Protein AF-A0A9D8SHL5-F1 (afdb_monomer_lite)

pLDDT: mean 70.71, std 27.02, range [22.39, 98.44]

Radius of gyration: 33.56 Å; chains: 1; bounding box: 90×82×103 Å

Structure (mmCIF, N/CA/C/O backbone):
data_AF-A0A9D8SHL5-F1
#
_entry.id   AF-A0A9D8SHL5-F1
#
loop_
_atom_site.group_PDB
_atom_site.id
_atom_site.type_symbol
_atom_site.label_atom_id
_atom_site.label_alt_id
_atom_site.label_comp_id
_atom_site.label_asym_id
_atom_site.label_entity_id
_atom_site.label_seq_id
_atom_site.pdbx_PDB_ins_code
_atom_site.Cartn_x
_atom_site.Cartn_y
_atom_site.Cartn_z
_atom_site.occupancy
_atom_site.B_iso_or_equiv
_atom_site.auth_seq_id
_atom_site.auth_comp_id
_atom_site.auth_asym_id
_atom_site.auth_atom_id
_atom_site.pdbx_PDB_model_num
ATOM 1 N N . ARG A 1 1 ? -4.776 47.860 -19.131 1.00 72.56 1 ARG A N 1
ATOM 2 C CA . ARG A 1 1 ? -4.847 49.253 -19.649 1.00 72.56 1 ARG A CA 1
ATOM 3 C C . ARG A 1 1 ? -4.902 49.192 -21.178 1.00 72.56 1 ARG A C 1
ATOM 5 O O . ARG A 1 1 ? -4.391 48.218 -21.719 1.00 72.56 1 ARG A O 1
ATOM 12 N N . GLU A 1 2 ? -5.520 50.145 -21.880 1.00 58.12 2 GLU A N 1
ATOM 13 C CA . GLU A 1 2 ? -5.705 50.064 -23.350 1.00 58.12 2 GLU A CA 1
ATOM 14 C C . GLU A 1 2 ? -4.379 49.948 -24.122 1.00 58.12 2 GLU A C 1
ATOM 16 O O . GLU A 1 2 ? -4.247 49.108 -25.011 1.00 58.12 2 GLU A O 1
ATOM 21 N N . GLU A 1 3 ? -3.348 50.690 -23.710 1.00 63.56 3 GLU A N 1
ATOM 22 C CA . GLU A 1 3 ? -2.013 50.606 -24.319 1.00 63.56 3 GLU A CA 1
ATOM 23 C C . GLU A 1 3 ? -1.355 49.224 -24.162 1.00 63.56 3 GLU A C 1
ATOM 25 O O . GLU A 1 3 ? -0.690 48.732 -25.075 1.00 63.56 3 GLU A O 1
ATOM 30 N N . GLU A 1 4 ? -1.555 48.558 -23.022 1.00 58.88 4 GLU A N 1
ATOM 31 C CA . GLU A 1 4 ? -1.042 47.202 -22.788 1.00 58.88 4 GLU A CA 1
ATOM 32 C C . GLU A 1 4 ? -1.784 46.177 -23.649 1.00 58.88 4 GLU A C 1
ATOM 34 O O . GLU A 1 4 ? -1.154 45.292 -24.228 1.00 58.88 4 GLU A O 1
ATOM 39 N N . ALA A 1 5 ? -3.104 46.326 -23.791 1.00 60.06 5 ALA A N 1
ATOM 40 C CA . ALA A 1 5 ? -3.909 45.471 -24.657 1.00 60.06 5 ALA A CA 1
ATOM 41 C C . ALA A 1 5 ? -3.470 45.597 -26.125 1.00 60.06 5 ALA A C 1
ATOM 43 O O . ALA A 1 5 ? -3.280 44.585 -26.802 1.00 60.06 5 ALA A O 1
ATOM 44 N N . ALA A 1 6 ? -3.210 46.819 -26.600 1.00 67.69 6 ALA A N 1
ATOM 45 C CA . ALA A 1 6 ? -2.704 47.064 -27.949 1.00 67.69 6 ALA A CA 1
ATOM 46 C C . ALA A 1 6 ? -1.312 46.445 -28.181 1.00 67.69 6 ALA A C 1
ATOM 48 O O . ALA A 1 6 ? -1.057 45.866 -29.243 1.00 67.69 6 ALA A O 1
ATOM 49 N N . ARG A 1 7 ? -0.412 46.515 -27.188 1.00 67.38 7 ARG A N 1
ATOM 50 C CA . ARG A 1 7 ? 0.918 45.878 -27.260 1.00 67.38 7 ARG A CA 1
ATOM 51 C C . ARG A 1 7 ? 0.821 44.353 -27.294 1.00 67.38 7 ARG A C 1
ATOM 53 O O . ARG A 1 7 ? 1.482 43.732 -28.124 1.00 67.38 7 ARG A O 1
ATOM 60 N N . LEU A 1 8 ? -0.021 43.756 -26.450 1.00 70.31 8 LEU A N 1
ATOM 61 C CA . LEU A 1 8 ? -0.234 42.304 -26.414 1.00 70.31 8 LEU A CA 1
ATOM 62 C C . LEU A 1 8 ? -0.872 41.781 -27.705 1.00 70.31 8 LEU A C 1
ATOM 64 O O . LEU A 1 8 ? -0.453 40.745 -28.216 1.00 70.31 8 LEU A O 1
ATOM 68 N N . LEU A 1 9 ? -1.831 42.514 -28.275 1.00 73.38 9 LEU A N 1
ATOM 69 C CA . LEU A 1 9 ? -2.447 42.162 -29.557 1.00 73.38 9 LEU A CA 1
ATOM 70 C C . LEU A 1 9 ? -1.445 42.207 -30.711 1.00 73.38 9 LEU A C 1
ATOM 72 O O . LEU A 1 9 ? -1.447 41.310 -31.556 1.00 73.38 9 LEU A O 1
ATOM 76 N N . ARG A 1 10 ? -0.568 43.218 -30.738 1.00 77.06 10 ARG A N 1
ATOM 77 C CA . ARG A 1 10 ? 0.504 43.309 -31.738 1.00 77.06 10 ARG A CA 1
ATOM 78 C C . ARG A 1 10 ? 1.463 42.123 -31.626 1.00 77.06 10 ARG A C 1
ATOM 80 O O . ARG A 1 10 ? 1.701 41.453 -32.625 1.00 77.06 10 ARG A O 1
ATOM 87 N N . PHE A 1 11 ? 1.923 41.820 -30.413 1.00 79.56 11 PHE A N 1
ATOM 88 C CA . PHE A 1 11 ? 2.800 40.676 -30.157 1.00 79.56 11 PHE A CA 1
ATOM 89 C C . PHE A 1 11 ? 2.149 39.347 -30.564 1.00 79.56 11 PHE A C 1
ATOM 91 O O . PHE A 1 11 ? 2.768 38.535 -31.248 1.00 79.56 11 PHE A O 1
ATOM 98 N N . ALA A 1 12 ? 0.880 39.136 -30.201 1.00 78.38 12 ALA A N 1
ATOM 99 C CA . ALA A 1 12 ? 0.142 37.941 -30.591 1.00 78.38 12 ALA A CA 1
ATOM 100 C C . ALA A 1 12 ? 0.035 37.822 -32.119 1.00 78.38 12 ALA A C 1
ATOM 102 O O . ALA A 1 12 ? 0.282 36.754 -32.666 1.00 78.38 12 ALA A O 1
ATOM 103 N N . ARG A 1 13 ? -0.269 38.911 -32.832 1.00 80.25 13 ARG A N 1
ATOM 104 C CA . ARG A 1 13 ? -0.334 38.900 -34.300 1.00 80.25 13 ARG A CA 1
ATOM 105 C C . ARG A 1 13 ? 1.004 38.506 -34.930 1.00 80.25 13 ARG A C 1
ATOM 107 O O . ARG A 1 13 ? 1.028 37.619 -35.779 1.00 80.25 13 ARG A O 1
ATOM 114 N N . GLU A 1 14 ? 2.098 39.129 -34.498 1.00 81.81 14 GLU A N 1
ATOM 115 C CA . GLU A 1 14 ? 3.450 38.837 -34.997 1.00 81.81 14 GLU A CA 1
ATOM 116 C C . GLU A 1 14 ? 3.852 37.380 -34.720 1.00 81.81 14 GLU A C 1
ATOM 118 O O . GLU A 1 14 ? 4.347 36.690 -35.611 1.00 81.81 14 GLU A O 1
ATOM 123 N N . TYR A 1 15 ? 3.557 36.872 -33.519 1.00 83.25 15 TYR A N 1
ATOM 124 C CA . TYR A 1 15 ? 3.812 35.480 -33.146 1.00 83.25 15 TYR A CA 1
ATOM 125 C C . TYR A 1 15 ? 3.055 34.488 -34.041 1.00 83.25 15 TYR A C 1
ATOM 127 O O . TYR A 1 15 ? 3.645 33.543 -34.565 1.00 83.25 15 TYR A O 1
ATOM 135 N N . TYR A 1 16 ? 1.760 34.712 -34.268 1.00 82.62 16 TYR A N 1
ATOM 136 C CA . TYR A 1 16 ? 0.935 33.830 -35.098 1.00 82.62 16 TYR A CA 1
ATOM 137 C C . TYR A 1 16 ? 1.347 33.861 -36.578 1.00 82.62 16 TYR A C 1
ATOM 139 O O . TYR A 1 16 ? 1.379 32.814 -37.227 1.00 82.62 16 TYR A O 1
ATOM 147 N N . GLN A 1 17 ? 1.724 35.032 -37.103 1.00 82.38 17 GLN A N 1
ATOM 148 C CA . GLN A 1 17 ? 2.267 35.164 -38.459 1.00 82.38 17 GLN A CA 1
ATOM 149 C C . GLN A 1 17 ? 3.601 34.432 -38.617 1.00 82.38 17 GLN A C 1
ATOM 151 O O . GLN A 1 17 ? 3.810 33.762 -39.627 1.00 82.38 17 GLN A O 1
ATOM 156 N N . LEU A 1 18 ? 4.477 34.505 -37.611 1.00 81.38 18 LEU A N 1
ATOM 157 C CA . LEU A 1 18 ? 5.740 33.773 -37.605 1.00 81.38 18 LEU A CA 1
ATOM 158 C C . LEU A 1 18 ? 5.507 32.256 -37.622 1.00 81.38 18 LEU A C 1
ATOM 160 O O . LEU A 1 18 ? 6.118 31.557 -38.428 1.00 81.38 18 LEU A O 1
ATOM 164 N N . VAL A 1 19 ? 4.600 31.742 -36.782 1.00 78.31 19 VAL A N 1
ATOM 165 C CA . VAL A 1 19 ? 4.271 30.305 -36.759 1.00 78.31 19 VAL A CA 1
ATOM 166 C C . VAL A 1 19 ? 3.701 29.846 -38.103 1.00 78.31 19 VAL A C 1
ATOM 168 O O . VAL A 1 19 ? 4.140 28.818 -38.619 1.00 78.31 19 VAL A O 1
ATOM 171 N N . ARG A 1 20 ? 2.803 30.632 -38.714 1.00 79.38 20 ARG A N 1
ATOM 172 C CA . ARG A 1 20 ? 2.289 30.360 -40.066 1.00 79.38 20 ARG A CA 1
ATOM 173 C C . ARG A 1 20 ? 3.411 30.352 -41.107 1.00 79.38 20 ARG A C 1
ATOM 175 O O . ARG A 1 20 ? 3.471 29.435 -41.918 1.00 79.38 20 ARG A O 1
ATOM 182 N N . GLY A 1 21 ? 4.313 31.334 -41.073 1.00 75.19 21 GLY A N 1
ATOM 183 C CA . GLY A 1 21 ? 5.446 31.429 -42.002 1.00 75.19 21 GLY A CA 1
ATOM 184 C C . GLY A 1 21 ? 6.419 30.248 -41.909 1.00 75.19 21 GLY A C 1
ATOM 185 O O . GLY A 1 21 ? 7.079 29.916 -42.887 1.00 75.19 21 GLY A O 1
ATOM 186 N N . MET A 1 22 ? 6.468 29.575 -40.758 1.00 76.88 22 MET A N 1
ATOM 187 C CA . MET A 1 22 ? 7.238 28.343 -40.548 1.00 76.88 22 MET A CA 1
ATOM 188 C C . MET A 1 22 ? 6.439 27.063 -40.848 1.00 76.88 22 MET A C 1
ATOM 190 O O . MET A 1 22 ? 6.911 25.971 -40.538 1.00 76.88 22 MET A O 1
ATOM 194 N N . ASN A 1 23 ? 5.234 27.184 -41.414 1.00 74.88 23 ASN A N 1
ATOM 195 C CA . ASN A 1 23 ? 4.297 26.081 -41.643 1.00 74.88 23 ASN A CA 1
ATOM 196 C C . ASN A 1 23 ? 3.978 25.272 -40.365 1.00 74.88 23 ASN A C 1
ATOM 198 O O . ASN A 1 23 ? 3.766 24.061 -40.412 1.00 74.88 23 ASN A O 1
ATOM 202 N N . GLY A 1 24 ? 4.006 25.935 -39.203 1.00 69.31 24 GLY A N 1
ATOM 203 C CA . GLY A 1 24 ? 3.729 25.339 -37.899 1.00 69.31 24 GLY A CA 1
ATOM 204 C C . GLY A 1 24 ? 2.274 25.515 -37.461 1.00 69.31 24 GLY A C 1
ATOM 205 O O . GLY A 1 24 ? 1.513 26.289 -38.038 1.00 69.31 24 GLY A O 1
ATOM 206 N N . THR A 1 25 ? 1.898 24.829 -36.382 1.00 70.06 25 THR A N 1
ATOM 207 C CA . THR A 1 25 ? 0.573 24.938 -35.750 1.00 70.06 25 THR A CA 1
ATOM 208 C C . THR A 1 25 ? 0.703 25.360 -34.293 1.00 70.06 25 THR A C 1
ATOM 210 O O . THR A 1 25 ? 1.635 24.938 -33.609 1.00 70.06 25 THR A O 1
ATOM 213 N N . ILE A 1 26 ? -0.257 26.129 -33.780 1.00 72.50 26 ILE A N 1
ATOM 214 C CA . ILE A 1 26 ? -0.311 26.478 -32.355 1.00 72.50 26 ILE A CA 1
ATOM 215 C C . ILE A 1 26 ? -1.180 25.452 -31.638 1.00 72.50 26 ILE A C 1
ATOM 217 O O . ILE A 1 26 ? -2.315 25.217 -32.043 1.00 72.50 26 ILE A O 1
ATOM 221 N N . GLY A 1 27 ? -0.629 24.819 -30.603 1.00 68.56 27 GLY A N 1
ATOM 222 C CA . GLY A 1 27 ? -1.315 23.811 -29.798 1.00 68.56 27 GLY A CA 1
ATOM 223 C C . GLY A 1 27 ? -1.991 24.392 -28.558 1.00 68.56 27 GLY A C 1
ATOM 224 O O . GLY A 1 27 ? -1.756 25.539 -28.176 1.00 68.56 27 GLY A O 1
ATOM 225 N N . THR A 1 28 ? -2.831 23.589 -27.907 1.00 60.16 28 THR A N 1
ATOM 226 C CA . THR A 1 28 ? -3.322 23.895 -26.552 1.00 60.16 28 THR A CA 1
ATOM 227 C C . THR A 1 28 ? -2.194 23.768 -25.518 1.00 60.16 28 THR A C 1
ATOM 229 O O . THR A 1 28 ? -1.134 23.219 -25.813 1.00 60.16 28 THR A O 1
ATOM 232 N N . GLU A 1 29 ? -2.423 24.217 -24.279 1.00 44.28 29 GLU A N 1
ATOM 233 C CA . GLU A 1 29 ? -1.451 24.134 -23.167 1.00 44.28 29 GLU A CA 1
ATOM 234 C C . GLU A 1 29 ? -0.910 22.713 -22.908 1.00 44.28 29 GLU A C 1
ATOM 236 O O . GLU A 1 29 ? 0.142 22.546 -22.298 1.00 44.28 29 GLU A O 1
ATOM 241 N N . ASN A 1 30 ? -1.597 21.682 -23.411 1.00 41.62 30 ASN A N 1
ATOM 242 C CA . ASN A 1 30 ? -1.202 20.282 -23.273 1.00 41.62 30 ASN A CA 1
ATOM 243 C C . ASN A 1 30 ? -0.609 19.675 -24.558 1.00 41.62 30 ASN A C 1
ATOM 245 O O . ASN A 1 30 ? -0.380 18.466 -24.597 1.00 41.62 30 ASN A O 1
ATOM 249 N N . GLY A 1 31 ? -0.410 20.471 -25.617 1.00 45.06 31 GLY A N 1
ATOM 250 C CA . GLY A 1 31 ? 0.080 20.015 -26.925 1.00 45.06 31 GLY A CA 1
ATOM 251 C C . GLY A 1 31 ? -0.864 19.048 -27.652 1.00 45.06 31 GLY A C 1
ATOM 252 O O . GLY A 1 31 ? -0.505 18.492 -28.684 1.00 45.06 31 GLY A O 1
ATOM 253 N N . LEU A 1 32 ? -2.065 18.830 -27.112 1.00 37.81 32 LEU A N 1
ATOM 254 C CA . LEU A 1 32 ? -3.083 17.952 -27.672 1.00 37.81 32 LEU A CA 1
ATOM 255 C C . LEU A 1 32 ? -4.065 18.819 -28.459 1.00 37.81 32 LEU A C 1
ATOM 257 O O . LEU A 1 32 ? -4.870 19.553 -27.881 1.00 37.81 32 LEU A O 1
ATOM 261 N N . GLY A 1 33 ? -3.966 18.746 -29.782 1.00 56.66 33 GLY A N 1
ATOM 262 C CA . GLY A 1 33 ? -4.860 19.440 -30.703 1.00 56.66 33 GLY A CA 1
ATOM 263 C C . GLY A 1 33 ? -4.514 20.909 -30.948 1.00 56.66 33 GLY A C 1
ATOM 264 O O . GLY A 1 33 ? -3.685 21.515 -30.266 1.00 56.66 33 GLY A O 1
ATOM 265 N N . LEU A 1 34 ? -5.171 21.471 -31.963 1.00 61.81 34 LEU A N 1
ATOM 266 C CA . LEU A 1 34 ? -5.016 22.867 -32.359 1.00 61.81 34 LEU A CA 1
ATOM 267 C C . LEU A 1 34 ? -5.548 23.786 -31.256 1.00 61.81 34 LEU A C 1
ATOM 269 O O . LEU A 1 34 ? -6.632 23.569 -30.722 1.00 61.81 34 LEU A O 1
ATOM 273 N N . GLY A 1 35 ? -4.791 24.820 -30.915 1.00 65.38 35 GLY A N 1
ATOM 274 C CA . GLY A 1 35 ? -5.182 25.838 -29.954 1.00 65.38 35 GLY A CA 1
ATOM 275 C C . GLY A 1 35 ? -6.318 26.679 -30.517 1.00 65.38 35 GLY A C 1
ATOM 276 O O . GLY A 1 35 ? -6.108 27.460 -31.437 1.00 65.38 35 GLY A O 1
ATOM 277 N N . TRP A 1 36 ? -7.525 26.527 -29.972 1.00 72.25 36 TRP A N 1
ATOM 278 C CA . TRP A 1 36 ? -8.720 27.241 -30.429 1.00 72.25 36 TRP A CA 1
ATOM 279 C C . TRP A 1 36 ? -8.641 28.709 -30.035 1.00 72.25 36 TRP A C 1
ATOM 281 O O . TRP A 1 36 ? -9.022 29.100 -28.929 1.00 72.25 36 TRP A O 1
ATOM 291 N N . THR A 1 37 ? -8.075 29.515 -30.926 1.00 73.94 37 THR A N 1
ATOM 292 C CA . THR A 1 37 ? -7.841 30.939 -30.703 1.00 73.94 37 THR A CA 1
ATOM 293 C C . THR A 1 37 ? -8.462 31.781 -31.807 1.00 73.94 37 THR A C 1
ATOM 295 O O . THR A 1 37 ? -8.909 31.276 -32.838 1.00 73.94 37 THR A O 1
ATOM 298 N N . TYR A 1 38 ? -8.489 33.089 -31.565 1.00 71.62 38 TYR A N 1
ATOM 299 C CA . TYR A 1 38 ? -8.962 34.105 -32.502 1.00 71.62 38 TYR A CA 1
ATOM 300 C C . TYR A 1 38 ? -8.313 33.999 -33.895 1.00 71.62 38 TYR A C 1
ATOM 302 O O . TYR A 1 38 ? -8.953 34.231 -34.911 1.00 71.62 38 TYR A O 1
ATOM 310 N N . TRP A 1 39 ? -7.045 33.590 -33.951 1.00 76.69 39 TRP A N 1
ATOM 311 C CA . TRP A 1 39 ? -6.234 33.576 -35.168 1.00 76.69 39 TRP A CA 1
ATOM 312 C C . TRP A 1 39 ? -6.278 32.249 -35.938 1.00 76.69 39 TRP A C 1
ATOM 314 O O . TRP A 1 39 ? -5.572 32.106 -36.932 1.00 76.69 39 TRP A O 1
ATOM 324 N N . MET A 1 40 ? -7.105 31.287 -35.514 1.00 75.62 40 MET A N 1
ATOM 325 C CA . MET A 1 40 ? -7.260 29.996 -36.198 1.00 75.62 40 MET A CA 1
ATOM 326 C C . MET A 1 40 ? -7.549 30.103 -37.712 1.00 75.62 40 MET A C 1
ATOM 328 O O . MET A 1 40 ? -6.973 29.305 -38.453 1.00 75.62 40 MET A O 1
ATOM 332 N N . PRO A 1 41 ? -8.346 31.080 -38.209 1.00 75.25 41 PRO A N 1
ATOM 333 C CA . PRO A 1 41 ? -8.550 31.258 -39.650 1.00 75.25 41 PRO A CA 1
ATOM 334 C C . PRO A 1 41 ? -7.257 31.425 -40.456 1.00 75.25 41 PRO A C 1
ATOM 336 O O . PRO A 1 41 ? -7.210 31.043 -41.619 1.00 75.25 41 PRO A O 1
ATOM 339 N N . LEU A 1 42 ? -6.187 31.962 -39.850 1.00 72.81 42 LEU A N 1
ATOM 340 C CA . LEU A 1 42 ? -4.913 32.188 -40.540 1.00 72.81 42 LEU A CA 1
ATOM 341 C C . LEU A 1 42 ? -4.205 30.895 -40.962 1.00 72.81 42 LEU A C 1
ATOM 343 O O . LEU A 1 42 ? -3.314 30.960 -41.805 1.00 72.81 42 LEU A O 1
ATOM 347 N N . PHE A 1 43 ? -4.551 29.755 -40.367 1.00 74.06 43 PHE A N 1
ATOM 348 C CA . PHE A 1 43 ? -3.907 28.470 -40.642 1.00 74.06 43 PHE A CA 1
ATOM 349 C C . PHE A 1 43 ? -4.685 27.600 -41.638 1.00 74.06 43 PHE A C 1
ATOM 351 O O . PHE A 1 43 ? -4.287 26.459 -41.844 1.00 74.06 43 PHE A O 1
ATOM 358 N N . GLU A 1 44 ? -5.776 28.117 -42.227 1.00 70.19 44 GLU A N 1
ATOM 359 C CA . GLU A 1 44 ? -6.525 27.481 -43.332 1.00 70.19 44 GLU A CA 1
ATOM 360 C C . GLU A 1 44 ? -6.823 25.986 -43.087 1.00 70.19 44 GLU A C 1
ATOM 362 O O . GLU A 1 44 ? -6.660 25.126 -43.949 1.00 70.19 44 GLU A O 1
ATOM 367 N N . HIS A 1 45 ? -7.228 25.649 -41.857 1.00 72.19 45 HIS A N 1
ATOM 368 C CA . HIS A 1 45 ? -7.369 24.256 -41.447 1.00 72.19 45 HIS A CA 1
ATOM 369 C C . HIS A 1 45 ? -8.619 23.597 -42.077 1.00 72.19 45 HIS A C 1
ATOM 371 O O . HIS A 1 45 ? -9.715 24.143 -41.928 1.00 72.19 45 HIS A O 1
ATOM 377 N N . PRO A 1 46 ? -8.529 22.376 -42.649 1.00 72.31 46 PRO A N 1
ATOM 378 C CA . PRO A 1 46 ? -9.629 21.744 -43.397 1.00 72.31 46 PRO A CA 1
ATOM 379 C C . PRO A 1 46 ? -10.931 21.549 -42.609 1.00 72.31 46 PRO A C 1
ATOM 381 O O . PRO A 1 46 ? -12.012 21.477 -43.178 1.00 72.31 46 PRO A O 1
ATOM 384 N N . LYS A 1 47 ? -10.836 21.449 -41.277 1.00 73.81 47 LYS A N 1
ATOM 385 C CA . LYS A 1 47 ? -11.990 21.249 -40.380 1.00 73.81 47 LYS A CA 1
ATOM 386 C C . LYS A 1 47 ? -12.536 22.544 -39.767 1.00 73.81 47 LYS A C 1
ATOM 388 O O . LYS A 1 47 ? -13.407 22.470 -38.900 1.00 73.81 47 LYS A O 1
ATOM 393 N N . TYR A 1 48 ? -12.001 23.710 -40.138 1.00 77.00 48 TYR A N 1
ATOM 394 C CA . TYR A 1 48 ? -12.368 24.986 -39.515 1.00 77.00 48 TYR A CA 1
ATOM 395 C C . TYR A 1 48 ? -13.866 25.282 -39.665 1.00 77.00 48 TYR A C 1
ATOM 397 O O . TYR A 1 48 ? -14.537 25.513 -38.660 1.00 77.00 48 TYR A O 1
ATOM 405 N N . GLU A 1 49 ? -14.401 25.163 -40.880 1.00 76.94 49 GLU A N 1
ATOM 406 C CA . GLU A 1 49 ? -15.819 25.416 -41.176 1.00 76.94 49 GLU A CA 1
ATOM 407 C C . GLU A 1 49 ? -16.755 24.482 -40.402 1.00 76.94 49 GLU A C 1
ATOM 409 O O . GLU A 1 49 ? -17.687 24.931 -39.737 1.00 76.94 49 GLU A O 1
ATOM 414 N N . ILE A 1 50 ? -16.445 23.181 -40.381 1.00 77.38 50 ILE A N 1
ATOM 415 C CA . ILE A 1 50 ? -17.208 22.180 -39.618 1.00 77.38 50 ILE A CA 1
ATOM 416 C C . ILE A 1 50 ? -17.201 22.521 -38.123 1.00 77.38 50 ILE A C 1
ATOM 418 O O . ILE A 1 50 ? -18.224 22.437 -37.448 1.00 77.38 50 ILE A O 1
ATOM 422 N N . THR A 1 51 ? -16.057 22.949 -37.591 1.00 74.19 51 THR A N 1
ATOM 423 C CA . THR A 1 51 ? -15.941 23.302 -36.170 1.00 74.19 51 THR A CA 1
ATOM 424 C C . THR A 1 51 ? -16.717 24.582 -35.842 1.00 74.19 51 THR A C 1
ATOM 426 O O . THR A 1 51 ? -17.325 24.678 -34.775 1.00 74.19 51 THR A O 1
ATOM 429 N N . CYS A 1 52 ? -16.758 25.546 -36.766 1.00 78.44 52 CYS A N 1
ATOM 430 C CA . CYS A 1 52 ? -17.592 26.742 -36.641 1.00 78.44 52 CYS A CA 1
ATOM 431 C C . CYS A 1 52 ? -19.083 26.391 -36.673 1.00 78.44 52 CYS A C 1
ATOM 433 O O . CYS A 1 52 ? -19.844 26.915 -35.860 1.00 78.44 52 CYS A O 1
ATOM 435 N N . ALA A 1 53 ? -19.493 25.465 -37.543 1.00 75.25 53 ALA A N 1
ATOM 436 C CA . ALA A 1 53 ? -20.861 24.958 -37.588 1.00 75.25 53 ALA A CA 1
ATOM 437 C C . ALA A 1 53 ? -21.254 24.278 -36.266 1.00 75.25 53 ALA A C 1
ATOM 439 O O . ALA A 1 53 ? -22.279 24.627 -35.685 1.00 75.25 53 ALA A O 1
ATOM 440 N N . ILE A 1 54 ? -20.398 23.404 -35.723 1.00 78.81 54 ILE A N 1
ATOM 441 C CA . ILE A 1 54 ? -20.609 22.776 -34.406 1.00 78.81 54 ILE A CA 1
ATOM 442 C C . ILE A 1 54 ? -20.760 23.848 -33.320 1.00 78.81 54 ILE A C 1
ATOM 444 O O . ILE A 1 54 ? -21.704 23.805 -32.533 1.00 78.81 54 ILE A O 1
ATOM 448 N N . LYS A 1 55 ? -19.874 24.849 -33.284 1.00 77.00 55 LYS A N 1
ATOM 449 C CA . LYS A 1 55 ? -19.962 25.919 -32.282 1.00 77.00 55 LYS A CA 1
ATOM 450 C C . LYS A 1 55 ? -21.248 26.735 -32.410 1.00 77.00 55 LYS A C 1
ATOM 452 O O . LYS A 1 55 ? -21.832 27.059 -31.386 1.00 77.00 55 LYS A O 1
ATOM 457 N N . ARG A 1 56 ? -21.724 27.024 -33.622 1.00 75.19 56 ARG A N 1
ATOM 458 C CA . ARG A 1 56 ? -23.004 27.722 -33.831 1.00 75.19 56 ARG A CA 1
ATOM 459 C C . ARG A 1 56 ? -24.201 26.914 -33.324 1.00 75.19 56 ARG A C 1
ATOM 461 O O . ARG A 1 56 ? -25.165 27.512 -32.869 1.00 75.19 56 ARG A O 1
ATOM 468 N N . VAL A 1 57 ? -24.129 25.583 -33.347 1.00 74.94 57 VAL A N 1
ATOM 469 C CA . VAL A 1 57 ? -25.179 24.715 -32.789 1.00 74.94 57 VAL A CA 1
ATOM 470 C C . VAL A 1 57 ? -25.166 24.726 -31.257 1.00 74.94 57 VAL A C 1
ATOM 472 O O . VAL A 1 57 ? -26.213 24.884 -30.637 1.00 74.94 57 VAL A O 1
ATOM 475 N N . PHE A 1 58 ? -23.994 24.580 -30.632 1.00 75.12 58 PHE A N 1
ATOM 476 C CA . PHE A 1 58 ? -23.880 24.474 -29.166 1.00 75.12 58 PHE A CA 1
ATOM 477 C C . PHE A 1 58 ? -23.812 25.822 -28.436 1.00 75.12 58 PHE A C 1
ATOM 479 O O . PHE A 1 58 ? -24.082 25.897 -27.239 1.00 75.12 58 PHE A O 1
ATOM 486 N N . ASP A 1 59 ? -23.431 26.881 -29.140 1.00 71.44 59 ASP A N 1
ATOM 487 C CA . ASP A 1 59 ? -23.282 28.236 -28.620 1.00 71.44 59 ASP A CA 1
ATOM 488 C C . ASP A 1 59 ? -23.768 29.271 -29.658 1.00 71.44 59 ASP A C 1
ATOM 490 O O . ASP A 1 59 ? -22.983 30.090 -30.152 1.00 71.44 59 ASP A O 1
ATOM 494 N N . PRO A 1 60 ? -25.071 29.244 -30.011 1.00 66.62 60 PRO A N 1
ATOM 495 C CA . PRO A 1 60 ? -25.643 30.069 -31.081 1.00 66.62 60 PRO A CA 1
ATOM 496 C C . PRO A 1 60 ? -25.543 31.572 -30.809 1.00 66.62 60 PRO A C 1
ATOM 498 O O . PRO A 1 60 ? -25.572 32.378 -31.734 1.00 66.62 60 PRO A O 1
ATOM 501 N N . PHE A 1 61 ? -25.393 31.955 -29.540 1.00 65.81 61 PHE A N 1
ATOM 502 C CA . PHE A 1 61 ? -25.275 33.346 -29.105 1.00 65.81 61 PHE A CA 1
ATOM 503 C C . PHE A 1 61 ? -23.832 33.753 -28.757 1.00 65.81 61 PHE A C 1
ATOM 505 O O . PHE A 1 61 ? -23.623 34.859 -28.261 1.00 65.81 61 PHE A O 1
ATOM 512 N N . LEU A 1 62 ? -22.839 32.887 -29.018 1.00 59.72 62 LEU A N 1
ATOM 513 C CA . LEU A 1 62 ? -21.409 33.120 -28.759 1.00 59.72 62 LEU A CA 1
ATOM 514 C C . LEU A 1 62 ? -21.081 33.512 -27.303 1.00 59.72 62 LEU A C 1
ATOM 516 O O . LEU A 1 62 ? -20.152 34.283 -27.044 1.00 59.72 62 LEU A O 1
ATOM 520 N N . LEU A 1 63 ? -21.844 32.981 -26.349 1.00 62.31 63 LEU A N 1
ATOM 521 C CA . LEU A 1 63 ? -21.689 33.233 -24.916 1.00 62.31 63 LEU A CA 1
ATOM 522 C C . LEU A 1 63 ? -20.559 32.387 -24.315 1.00 62.31 63 LEU A C 1
ATOM 524 O O . LEU A 1 63 ? -19.869 32.827 -23.393 1.00 62.31 63 LEU A O 1
ATOM 528 N N . PHE A 1 64 ? -20.331 31.184 -24.845 1.00 54.19 64 PHE A N 1
ATOM 529 C CA . PHE A 1 64 ? -19.310 30.263 -24.357 1.00 54.19 64 PHE A CA 1
ATOM 530 C C . PHE A 1 64 ? -17.995 30.433 -25.131 1.00 54.19 64 PHE A C 1
ATOM 532 O O . PHE A 1 64 ? -17.811 29.933 -26.239 1.00 54.19 64 PHE A O 1
ATOM 539 N N . GLN A 1 65 ? -17.026 31.100 -24.497 1.00 63.78 65 GLN A N 1
ATOM 540 C CA . GLN A 1 65 ? -15.733 31.485 -25.086 1.00 63.78 65 GLN A CA 1
ATOM 541 C C . GLN A 1 65 ? -15.862 32.508 -26.238 1.00 63.78 65 GLN A C 1
ATOM 543 O O . GLN A 1 65 ? -15.564 32.187 -27.396 1.00 63.78 65 GLN A O 1
ATOM 548 N N . PRO A 1 66 ? -16.288 33.747 -25.934 1.00 62.28 66 PRO A N 1
ATOM 549 C CA . PRO A 1 66 ? -16.411 34.810 -26.928 1.00 62.28 66 PRO A CA 1
ATOM 550 C C . PRO A 1 66 ? -15.054 35.135 -27.579 1.00 62.28 66 PRO A C 1
ATOM 552 O O . PRO A 1 66 ? -14.019 35.159 -26.911 1.00 62.28 66 PRO A O 1
ATOM 555 N N . GLY A 1 67 ? -15.056 35.377 -28.895 1.00 61.50 67 GLY A N 1
ATOM 556 C CA . GLY A 1 67 ? -13.855 35.734 -29.669 1.00 61.50 67 GLY A CA 1
ATOM 557 C C . GLY A 1 67 ? -12.985 34.557 -30.141 1.00 61.50 67 GLY A C 1
ATOM 558 O O . GLY A 1 67 ? -11.843 34.763 -30.552 1.00 61.50 67 GLY A O 1
ATOM 559 N N . LYS A 1 68 ? -13.493 33.321 -30.083 1.00 68.69 68 LYS A N 1
ATOM 560 C CA . LYS A 1 68 ? -12.856 32.112 -30.640 1.00 68.69 68 LYS A CA 1
ATOM 561 C C . LYS A 1 68 ? -13.784 31.450 -31.660 1.00 68.69 68 LYS A C 1
ATOM 563 O O . LYS A 1 68 ? -14.979 31.445 -31.413 1.00 68.69 68 LYS A O 1
ATOM 568 N N . MET A 1 69 ? -13.211 30.854 -32.721 1.00 68.19 69 MET A N 1
ATOM 569 C CA . MET A 1 69 ? -13.838 30.022 -33.782 1.00 68.19 69 MET A CA 1
ATOM 570 C C . MET A 1 69 ? -15.262 30.426 -34.224 1.00 68.19 69 MET A C 1
ATOM 572 O O . MET A 1 69 ? -16.216 30.291 -33.471 1.00 68.19 69 MET A O 1
ATOM 576 N N . GLY A 1 70 ? -15.448 30.860 -35.473 1.00 60.41 70 GLY A N 1
ATOM 577 C CA . GLY A 1 70 ? -16.788 31.125 -36.022 1.00 60.41 70 GLY A CA 1
ATOM 578 C C . GLY A 1 70 ? -17.503 32.357 -35.453 1.00 60.41 70 GLY A C 1
ATOM 579 O O . GLY A 1 70 ? -18.612 32.668 -35.884 1.00 60.41 70 GLY A O 1
ATOM 580 N N . SER A 1 71 ? -16.873 33.089 -34.527 1.00 59.00 71 SER A N 1
ATOM 581 C CA . SER A 1 71 ? -17.218 34.480 -34.251 1.00 59.00 71 SER A CA 1
ATOM 582 C C . SER A 1 71 ? -16.795 35.301 -35.466 1.00 59.00 71 SER A C 1
ATOM 584 O O . SER A 1 71 ? -15.596 35.487 -35.663 1.00 59.00 71 SER A O 1
ATOM 586 N N . GLU A 1 72 ? -17.743 35.717 -36.306 1.00 54.34 72 GLU A N 1
ATOM 587 C CA . GLU A 1 72 ? -17.503 36.540 -37.501 1.00 54.34 72 GLU A CA 1
ATOM 588 C C . GLU A 1 72 ? -16.809 37.848 -37.118 1.00 54.34 72 GLU A C 1
ATOM 590 O O . GLU A 1 72 ? -17.433 38.843 -36.757 1.00 54.34 72 GLU A O 1
ATOM 595 N N . ILE A 1 73 ? -15.482 37.821 -37.125 1.00 50.97 73 ILE A N 1
ATOM 596 C CA . ILE A 1 73 ? -14.635 38.972 -36.867 1.00 50.97 73 ILE A CA 1
ATOM 597 C C . ILE A 1 73 ? -13.484 38.840 -37.849 1.00 50.97 73 ILE A C 1
ATOM 599 O O . ILE A 1 73 ? -12.718 37.878 -37.794 1.00 50.97 73 ILE A O 1
ATOM 603 N N . ASP A 1 74 ? -13.408 39.789 -38.778 1.00 49.25 74 ASP A N 1
ATOM 604 C CA . ASP A 1 74 ? -12.327 39.861 -39.751 1.00 49.25 74 ASP A CA 1
ATOM 605 C C . ASP A 1 74 ? -10.979 39.936 -39.000 1.00 49.25 74 ASP A C 1
ATOM 607 O O . ASP A 1 74 ? -10.750 40.885 -38.239 1.00 49.25 74 ASP A O 1
ATOM 611 N N . PRO A 1 75 ? -10.063 38.965 -39.183 1.00 47.22 75 PRO A N 1
ATOM 612 C CA . PRO A 1 75 ? -8.756 38.973 -38.526 1.00 47.22 75 PRO A CA 1
ATOM 613 C C . PRO A 1 75 ? -7.891 40.188 -38.915 1.00 47.22 75 PRO A C 1
ATOM 615 O O . PRO A 1 75 ? -6.927 40.502 -38.207 1.00 47.22 75 PRO A O 1
ATOM 618 N N . ASN A 1 76 ? -8.254 40.908 -39.983 1.00 46.19 76 ASN A N 1
ATOM 619 C CA . ASN A 1 76 ? -7.629 42.154 -40.426 1.00 46.19 76 ASN A CA 1
ATOM 620 C C . ASN A 1 76 ? -8.353 43.427 -39.948 1.00 46.19 76 ASN A C 1
ATOM 622 O O . ASN A 1 76 ? -7.894 44.533 -40.251 1.00 46.19 76 ASN A O 1
ATOM 626 N N . ALA A 1 77 ? -9.439 43.311 -39.175 1.00 49.19 77 ALA A N 1
ATOM 627 C CA . ALA A 1 77 ? -10.174 44.462 -38.662 1.00 49.19 77 ALA A CA 1
ATOM 628 C C . ALA A 1 77 ? -9.293 45.369 -37.779 1.00 49.19 77 ALA A C 1
ATOM 630 O O . ALA A 1 77 ? -8.411 44.919 -37.034 1.00 49.19 77 ALA A O 1
ATOM 631 N N . ARG A 1 78 ? -9.537 46.685 -37.861 1.00 48.88 78 ARG A N 1
ATOM 632 C CA . ARG A 1 78 ? -8.835 47.689 -37.046 1.00 48.88 78 ARG A CA 1
ATOM 633 C C . ARG A 1 78 ? -9.155 47.498 -35.549 1.00 48.88 78 ARG A C 1
ATOM 635 O O . ARG A 1 78 ? -10.272 47.093 -35.227 1.00 48.88 78 ARG A O 1
ATOM 642 N N . PRO A 1 79 ? -8.223 47.831 -34.630 1.00 46.75 79 PRO A N 1
ATOM 643 C CA . PRO A 1 79 ? -8.383 47.621 -33.182 1.00 46.75 79 PRO A CA 1
ATOM 644 C C . PRO A 1 79 ? -9.685 48.184 -32.585 1.00 46.75 79 PRO A C 1
ATOM 646 O O . PRO A 1 79 ? -10.274 47.573 -31.700 1.00 46.75 79 PRO A O 1
ATOM 649 N N . GLU A 1 80 ? -10.174 49.303 -33.120 1.00 47.09 80 GLU A N 1
ATOM 650 C CA . GLU A 1 80 ? -11.388 50.000 -32.667 1.00 47.09 80 GLU A CA 1
ATOM 651 C C . GLU A 1 80 ? -12.681 49.197 -32.928 1.00 47.09 80 GLU A C 1
ATOM 653 O O . GLU A 1 80 ? -13.609 49.218 -32.120 1.00 47.09 80 GLU A O 1
ATOM 658 N N . ALA A 1 81 ? -12.738 48.419 -34.017 1.00 45.06 81 ALA A N 1
ATOM 659 C CA . ALA A 1 81 ? -13.881 47.550 -34.322 1.00 45.06 81 ALA A CA 1
ATOM 660 C C . ALA A 1 81 ? -13.951 46.338 -33.373 1.00 45.06 81 ALA A C 1
ATOM 662 O O . ALA A 1 81 ? -15.034 45.841 -33.061 1.00 45.06 81 ALA A O 1
ATOM 663 N N . MET A 1 82 ? -12.795 45.895 -32.866 1.00 49.34 82 MET A N 1
ATOM 664 C CA . MET A 1 82 ? -12.691 44.823 -31.875 1.00 49.34 82 MET A CA 1
ATOM 665 C C . MET A 1 82 ? -13.190 45.260 -30.490 1.00 49.34 82 MET A C 1
ATOM 667 O O . MET A 1 82 ? -13.815 44.472 -29.779 1.00 49.34 82 MET A O 1
ATOM 671 N N . GLU A 1 83 ? -12.983 46.519 -30.111 1.00 48.34 83 GLU A N 1
ATOM 672 C CA . GLU A 1 83 ? -13.392 47.033 -28.799 1.00 48.34 83 GLU A CA 1
ATOM 673 C C . GLU A 1 83 ? -14.923 47.057 -28.615 1.00 48.34 83 GLU A C 1
ATOM 675 O O . GLU A 1 83 ? -15.445 46.694 -27.557 1.00 48.34 83 GLU A O 1
ATOM 680 N N . LEU A 1 84 ? -15.663 47.391 -29.678 1.00 45.06 84 LEU A N 1
ATOM 681 C CA . LEU A 1 84 ? -17.132 47.372 -29.710 1.00 45.06 84 LEU A CA 1
ATOM 682 C C . LEU A 1 84 ? -17.724 45.967 -29.499 1.00 45.06 84 LEU A C 1
ATOM 684 O O . LEU A 1 84 ? -18.777 45.826 -28.874 1.00 45.06 84 LEU A O 1
ATOM 688 N N . LEU A 1 85 ? -17.041 44.927 -29.982 1.00 48.41 85 LEU A N 1
ATOM 689 C CA . LEU A 1 85 ? -17.458 43.528 -29.847 1.00 48.41 85 LEU A CA 1
ATOM 690 C C . LEU A 1 85 ? -17.209 42.989 -28.433 1.00 48.41 85 LEU A C 1
ATOM 692 O O . LEU A 1 85 ? -18.091 42.351 -27.854 1.00 48.41 85 LEU A O 1
ATOM 696 N N . TRP A 1 86 ? -16.063 43.327 -27.833 1.00 48.88 86 TRP A N 1
ATOM 697 C CA . TRP A 1 86 ? -15.758 42.986 -26.439 1.00 48.88 86 TRP A CA 1
ATOM 698 C C . TRP A 1 86 ? -16.739 43.632 -25.456 1.00 48.88 86 TRP A C 1
ATOM 700 O O . TRP A 1 86 ? -17.215 42.967 -24.537 1.00 48.88 86 TRP A O 1
ATOM 710 N N . ARG A 1 87 ? -17.138 44.890 -25.684 1.00 46.19 87 ARG A N 1
ATOM 711 C CA . ARG A 1 87 ? -18.163 45.562 -24.862 1.00 46.19 87 ARG A CA 1
ATOM 712 C C . ARG A 1 87 ? -19.557 44.934 -24.993 1.00 46.19 87 ARG A C 1
ATOM 714 O O . ARG A 1 87 ? -20.361 45.048 -24.071 1.00 46.19 87 ARG A O 1
ATOM 721 N N . ARG A 1 88 ? -19.858 44.259 -26.109 1.00 41.84 88 ARG A N 1
ATOM 722 C CA . ARG A 1 88 ? -21.138 43.561 -26.338 1.00 41.84 88 ARG A CA 1
ATOM 723 C C . ARG A 1 88 ? -21.214 42.210 -25.618 1.00 41.84 88 ARG A C 1
ATOM 725 O O . ARG A 1 88 ? -22.288 41.857 -25.143 1.00 41.84 88 ARG A O 1
ATOM 732 N N . ALA A 1 89 ? -20.090 41.500 -25.498 1.00 42.22 89 ALA A N 1
ATOM 733 C CA . ALA A 1 89 ? -19.988 40.214 -24.797 1.00 42.22 89 ALA A CA 1
ATOM 734 C C . ALA A 1 89 ? -20.037 40.342 -23.257 1.00 42.22 89 ALA A C 1
ATOM 736 O O . ALA A 1 89 ? -20.312 39.366 -22.567 1.00 42.22 89 ALA A O 1
ATOM 737 N N . ILE A 1 90 ? -19.802 41.544 -22.714 1.00 40.28 90 ILE A N 1
ATOM 738 C CA . ILE A 1 90 ? -19.771 41.838 -21.270 1.00 40.28 90 ILE A CA 1
ATOM 739 C C . ILE A 1 90 ? -21.013 42.654 -20.861 1.00 40.28 90 ILE A C 1
ATOM 741 O O . ILE A 1 90 ? -20.911 43.693 -20.210 1.00 40.28 90 ILE A O 1
ATOM 745 N N . ARG A 1 91 ? -22.221 42.222 -21.246 1.00 32.44 91 ARG A N 1
ATOM 746 C CA . ARG A 1 91 ? -23.431 42.670 -20.533 1.00 32.44 91 ARG A CA 1
ATOM 747 C C . ARG A 1 91 ? -23.736 41.664 -19.421 1.00 32.44 91 ARG A C 1
ATOM 749 O O . ARG A 1 91 ? -23.924 40.490 -19.736 1.00 32.44 91 ARG A O 1
ATOM 756 N N . PRO A 1 92 ? -23.795 42.081 -18.144 1.00 34.12 92 PRO A N 1
ATOM 757 C CA . PRO A 1 92 ? -24.235 41.191 -17.085 1.00 34.12 92 PRO A CA 1
ATOM 758 C C . PRO A 1 92 ? -25.691 40.806 -17.352 1.00 34.12 92 PRO A C 1
ATOM 760 O O . PRO A 1 92 ? -26.519 41.667 -17.657 1.00 34.12 92 PRO A O 1
ATOM 763 N N . SER A 1 93 ? -25.989 39.508 -17.263 1.00 34.22 93 SER A N 1
ATOM 764 C CA . SER A 1 93 ? -27.366 39.017 -17.218 1.00 34.22 93 SER A CA 1
ATOM 765 C C . SER A 1 93 ? -28.125 39.799 -16.147 1.00 34.22 93 SER A C 1
ATOM 767 O O . SER A 1 93 ? -27.609 39.997 -15.047 1.00 34.22 93 SER A O 1
ATOM 769 N N . ALA A 1 94 ? -29.325 40.263 -16.491 1.00 31.75 94 ALA A N 1
ATOM 770 C CA . ALA A 1 94 ? -30.218 40.963 -15.583 1.00 31.75 94 ALA A CA 1
ATOM 771 C C . ALA A 1 94 ? -30.323 40.223 -14.237 1.00 31.75 94 ALA A C 1
ATOM 773 O O . ALA A 1 94 ? -30.421 38.995 -14.196 1.00 31.75 94 ALA A O 1
ATOM 774 N N . ALA A 1 95 ? -30.251 40.997 -13.156 1.00 31.11 95 ALA A N 1
ATOM 775 C CA . ALA A 1 95 ? -30.269 40.532 -11.781 1.00 31.11 95 ALA A CA 1
ATOM 776 C C . ALA A 1 95 ? -31.495 39.650 -11.488 1.00 31.11 95 ALA A C 1
ATOM 778 O O . ALA A 1 95 ? -32.633 40.071 -11.687 1.00 31.11 95 ALA A O 1
ATOM 779 N N . LEU A 1 96 ? -31.255 38.447 -10.963 1.00 30.78 96 LEU A N 1
ATOM 780 C CA . LEU A 1 96 ? -32.240 37.733 -10.152 1.00 30.78 96 LEU A CA 1
ATOM 781 C C . LEU A 1 96 ? -32.194 38.339 -8.737 1.00 30.78 96 LEU A C 1
ATOM 783 O O . LEU A 1 96 ? -31.094 38.461 -8.189 1.00 30.78 96 LEU A O 1
ATOM 787 N N . PRO A 1 97 ? -33.329 38.745 -8.139 1.00 29.86 97 PRO A N 1
ATOM 788 C CA . PRO A 1 97 ? -33.331 39.360 -6.821 1.00 29.86 97 PRO A CA 1
ATOM 789 C C . PRO A 1 97 ? -33.152 38.279 -5.749 1.00 29.86 97 PRO A C 1
ATOM 791 O O . PRO A 1 97 ? -34.020 37.435 -5.547 1.00 29.86 97 PRO A O 1
ATOM 794 N N . LEU A 1 98 ? -32.011 38.306 -5.064 1.00 30.16 98 LEU A N 1
ATOM 795 C CA . LEU A 1 98 ? -31.788 37.594 -3.807 1.00 30.16 98 LEU A CA 1
ATOM 796 C C . LEU A 1 98 ? -31.797 38.635 -2.684 1.00 30.16 98 LEU A C 1
ATOM 798 O O . LEU A 1 98 ? -30.759 39.162 -2.296 1.00 30.16 98 LEU A O 1
ATOM 802 N N . GLU A 1 99 ? -32.991 38.955 -2.188 1.00 30.53 99 GLU A N 1
ATOM 803 C CA . GLU A 1 99 ? -33.151 39.551 -0.862 1.00 30.53 99 GLU A CA 1
ATOM 804 C C . GLU A 1 99 ? -33.003 38.437 0.176 1.00 30.53 99 GLU A C 1
ATOM 806 O O . GLU A 1 99 ? -33.930 37.671 0.424 1.00 30.53 99 GLU A O 1
ATOM 811 N N . GLN A 1 100 ? -31.820 38.337 0.776 1.00 31.80 100 GLN A N 1
ATOM 812 C CA . GLN A 1 100 ? -31.673 37.890 2.159 1.00 31.80 100 GLN A CA 1
ATOM 813 C C . GLN A 1 100 ? -30.378 38.482 2.719 1.00 31.80 100 GLN A C 1
ATOM 815 O O . GLN A 1 100 ? -29.274 38.153 2.286 1.00 31.80 100 GLN A O 1
ATOM 820 N N . GLU A 1 101 ? -30.550 39.422 3.646 1.00 28.39 101 GLU A N 1
ATOM 821 C CA . GLU A 1 101 ? -29.493 40.165 4.324 1.00 28.39 101 GLU A CA 1
ATOM 822 C C . GLU A 1 101 ? -28.555 39.219 5.090 1.00 28.39 101 GLU A C 1
ATOM 824 O O . GLU A 1 101 ? -28.970 38.500 6.000 1.00 28.39 101 GLU A O 1
ATOM 829 N N . LEU A 1 102 ? -27.267 39.249 4.744 1.00 27.17 102 LEU A N 1
ATOM 830 C CA . LEU A 1 102 ? -26.192 38.772 5.611 1.00 27.17 102 LEU A CA 1
ATOM 831 C C . LEU A 1 102 ? -25.602 39.986 6.346 1.00 27.17 102 LEU A C 1
ATOM 833 O O . LEU A 1 102 ? -25.358 41.012 5.706 1.00 27.17 102 LEU A O 1
ATOM 837 N N . PRO A 1 103 ? -25.371 39.903 7.667 1.00 28.27 103 PRO A N 1
ATOM 838 C CA . PRO A 1 103 ? -24.983 41.056 8.465 1.00 28.27 103 PRO A CA 1
ATOM 839 C C . PRO A 1 103 ? -23.601 41.582 8.068 1.00 28.27 103 PRO A C 1
ATOM 841 O O . PRO A 1 103 ? -22.614 40.848 8.003 1.00 28.27 103 PRO A O 1
ATOM 844 N N . THR A 1 104 ? -23.562 42.889 7.827 1.00 27.52 104 THR A N 1
ATOM 845 C CA . THR A 1 104 ? -22.382 43.709 7.559 1.00 27.52 104 THR A CA 1
ATOM 846 C C . THR A 1 104 ? -21.420 43.699 8.746 1.00 27.52 104 THR A C 1
ATOM 848 O O . THR A 1 104 ? -21.779 44.124 9.843 1.00 27.52 104 THR A O 1
ATOM 851 N N . LEU A 1 105 ? -20.178 43.271 8.511 1.00 26.38 105 LEU A N 1
ATOM 852 C CA . LEU A 1 105 ? -19.034 43.659 9.335 1.00 26.38 105 LEU A CA 1
ATOM 853 C C . LEU A 1 105 ? -18.351 44.847 8.653 1.00 26.38 105 LEU A C 1
ATOM 855 O O . LEU A 1 105 ? -17.886 44.734 7.519 1.00 26.38 105 LEU A O 1
ATOM 859 N N . ASP A 1 106 ? -18.357 45.978 9.355 1.00 25.64 106 ASP A N 1
ATOM 860 C CA . ASP A 1 106 ? -17.785 47.261 8.954 1.00 25.64 106 ASP A CA 1
ATOM 861 C C . ASP A 1 106 ? -16.332 47.136 8.476 1.00 25.64 106 ASP A C 1
ATOM 863 O O . ASP A 1 106 ? -15.438 46.696 9.205 1.00 25.64 106 ASP A O 1
ATOM 867 N N . ALA A 1 107 ? -16.094 47.595 7.248 1.00 26.52 107 ALA A N 1
ATOM 868 C CA . ALA A 1 107 ? -14.771 47.841 6.704 1.00 26.52 107 ALA A CA 1
ATOM 869 C C . ALA A 1 107 ? -14.268 49.205 7.202 1.00 26.52 107 ALA A C 1
ATOM 871 O O . ALA A 1 107 ? -14.451 50.234 6.553 1.00 26.52 107 ALA A O 1
ATOM 872 N N . GLY A 1 108 ? -13.615 49.203 8.364 1.00 25.12 108 GLY A N 1
ATOM 873 C CA . GLY A 1 108 ? -12.730 50.286 8.781 1.00 25.12 108 GLY A CA 1
ATOM 874 C C . GLY A 1 108 ? -11.415 50.208 8.007 1.00 25.12 108 GLY A C 1
ATOM 875 O O . GLY A 1 108 ? -10.712 49.202 8.053 1.00 25.12 108 GLY A O 1
ATOM 876 N N . SER A 1 109 ? -11.112 51.266 7.265 1.00 31.58 109 SER A N 1
ATOM 877 C CA . SER A 1 109 ? -9.893 51.470 6.492 1.00 31.58 109 SER A CA 1
ATOM 878 C C . SER A 1 109 ? -8.627 51.362 7.347 1.00 31.58 109 SER A C 1
ATOM 880 O O . SER A 1 109 ? -8.384 52.236 8.172 1.00 31.58 109 SER A O 1
ATOM 882 N N . ASP A 1 110 ? -7.780 50.373 7.070 1.00 25.88 110 ASP A N 1
ATOM 883 C CA . ASP A 1 110 ? -6.341 50.511 7.279 1.00 25.88 110 ASP A CA 1
ATOM 884 C C . ASP A 1 110 ? -5.569 49.677 6.253 1.00 25.88 110 ASP A C 1
ATOM 886 O O . ASP A 1 110 ? -5.755 48.472 6.081 1.00 25.88 110 ASP A O 1
ATOM 890 N N . SER A 1 111 ? -4.712 50.369 5.511 1.00 32.25 111 SER A N 1
ATOM 891 C CA . SER A 1 111 ? -3.840 49.817 4.486 1.00 32.25 111 SER A CA 1
ATOM 892 C C . SER A 1 111 ? -2.803 48.878 5.105 1.00 32.25 111 SER A C 1
ATOM 894 O O . SER A 1 111 ? -1.806 49.340 5.662 1.00 32.25 111 SER A O 1
ATOM 896 N N . MET A 1 112 ? -2.980 47.567 4.949 1.00 24.31 112 MET A N 1
ATOM 897 C CA . MET A 1 112 ? -1.943 46.588 5.272 1.00 24.31 112 MET A CA 1
ATOM 898 C C . MET A 1 112 ? -1.336 46.057 3.972 1.00 24.31 112 MET A C 1
ATOM 900 O O . MET A 1 112 ? -1.938 45.279 3.237 1.00 24.31 112 MET A O 1
ATOM 904 N N . LYS A 1 113 ? -0.136 46.561 3.667 1.00 26.80 113 LYS A N 1
ATOM 905 C CA . LYS A 1 113 ? 0.740 46.062 2.606 1.00 26.80 113 LYS A CA 1
ATOM 906 C C . LYS A 1 113 ? 1.045 44.585 2.861 1.00 26.80 113 LYS A C 1
ATOM 908 O O . LYS A 1 113 ? 1.517 44.242 3.940 1.00 26.80 113 LYS A O 1
ATOM 913 N N . ASP A 1 114 ? 0.808 43.758 1.853 1.00 27.16 114 ASP A N 1
ATOM 914 C CA . ASP A 1 114 ? 1.246 42.366 1.753 1.00 27.16 114 ASP A CA 1
ATOM 915 C C . ASP A 1 114 ? 2.789 42.294 1.727 1.00 27.16 114 ASP A C 1
ATOM 917 O O . ASP A 1 114 ? 3.395 42.862 0.813 1.00 27.16 114 ASP A O 1
ATOM 921 N N . PRO A 1 115 ? 3.467 41.656 2.705 1.00 29.34 115 PRO A N 1
ATOM 922 C CA . PRO A 1 115 ? 4.912 41.523 2.696 1.00 29.34 115 PRO A CA 1
ATOM 923 C C . PRO A 1 115 ? 5.335 40.056 2.533 1.00 29.34 115 PRO A C 1
ATOM 925 O O . PRO A 1 115 ? 6.066 39.544 3.376 1.00 29.34 115 PRO A O 1
ATOM 928 N N . LEU A 1 116 ? 4.905 39.353 1.477 1.00 29.75 116 LEU A N 1
ATOM 929 C CA . LEU A 1 116 ? 5.447 38.016 1.161 1.00 29.75 116 LEU A CA 1
ATOM 930 C C . LEU A 1 116 ? 5.753 37.744 -0.323 1.00 29.75 116 LEU A C 1
ATOM 932 O O . LEU A 1 116 ? 6.086 36.613 -0.673 1.00 29.75 116 LEU A O 1
ATOM 936 N N . ALA A 1 117 ? 5.747 38.763 -1.187 1.00 29.36 117 ALA A N 1
ATOM 937 C CA . ALA A 1 117 ? 6.045 38.577 -2.611 1.00 29.36 117 ALA A CA 1
ATOM 938 C C . ALA A 1 117 ? 7.517 38.808 -3.030 1.00 29.36 117 ALA A C 1
ATOM 940 O O . ALA A 1 117 ? 7.867 38.422 -4.137 1.00 29.36 117 ALA A O 1
ATOM 941 N N . ASP A 1 118 ? 8.401 39.348 -2.174 1.00 29.00 118 ASP A N 1
ATOM 942 C CA . ASP A 1 118 ? 9.722 39.854 -2.624 1.00 29.00 118 ASP A CA 1
ATOM 943 C C . ASP A 1 118 ? 10.967 39.311 -1.886 1.00 29.00 118 ASP A C 1
ATOM 945 O O . ASP A 1 118 ? 12.022 39.944 -1.852 1.00 29.00 118 ASP A O 1
ATOM 949 N N . ARG A 1 119 ? 10.915 38.100 -1.316 1.00 28.42 119 ARG A N 1
ATOM 950 C CA . ARG A 1 119 ? 12.129 37.433 -0.794 1.00 28.42 119 ARG A CA 1
ATOM 951 C C . ARG A 1 119 ? 12.224 35.973 -1.207 1.00 28.42 119 ARG A C 1
ATOM 953 O O . ARG A 1 119 ? 11.982 35.067 -0.417 1.00 28.42 119 ARG A O 1
ATOM 960 N N . ALA A 1 120 ? 12.636 35.755 -2.452 1.00 30.39 120 ALA A N 1
ATOM 961 C CA . ALA A 1 120 ? 13.118 34.454 -2.906 1.00 30.39 120 ALA A CA 1
ATOM 962 C C . ALA A 1 120 ? 14.224 34.546 -3.972 1.00 30.39 120 ALA A C 1
ATOM 964 O O . ALA A 1 120 ? 14.329 33.639 -4.782 1.00 30.39 120 ALA A O 1
ATOM 965 N N . VAL A 1 121 ? 15.059 35.594 -3.998 1.00 30.61 121 VAL A N 1
ATOM 966 C CA . VAL A 1 121 ? 16.293 35.611 -4.815 1.00 30.61 121 VAL A CA 1
ATOM 967 C C . VAL A 1 121 ? 17.352 36.531 -4.186 1.00 30.61 121 VAL A C 1
ATOM 969 O O . VAL A 1 121 ? 17.647 37.586 -4.721 1.00 30.61 121 VAL A O 1
ATOM 972 N N . SER A 1 122 ? 17.904 36.159 -3.033 1.00 28.53 122 SER A N 1
ATOM 973 C CA . SER A 1 122 ? 19.237 36.586 -2.559 1.00 28.53 122 SER A CA 1
ATOM 974 C C . SER A 1 122 ? 19.386 36.127 -1.115 1.00 28.53 122 SER A C 1
ATOM 976 O O . SER A 1 122 ? 18.723 36.681 -0.251 1.00 28.53 122 SER A O 1
ATOM 978 N N . ASP A 1 123 ? 20.167 35.075 -0.881 1.00 26.88 123 ASP A N 1
ATOM 979 C CA . ASP A 1 123 ? 20.962 34.869 0.342 1.00 26.88 123 ASP A CA 1
ATOM 980 C C . ASP A 1 123 ? 21.710 33.537 0.186 1.00 26.88 123 ASP A C 1
ATOM 982 O O . ASP A 1 123 ? 21.419 32.511 0.799 1.00 26.88 123 ASP A O 1
ATOM 986 N N . TRP A 1 124 ? 22.677 33.556 -0.733 1.00 28.28 124 TRP A N 1
ATOM 987 C CA . TRP A 1 124 ? 23.744 32.561 -0.820 1.00 28.28 124 TRP A CA 1
ATOM 988 C C . TRP A 1 124 ? 25.092 33.281 -0.857 1.00 28.28 124 TRP A C 1
ATOM 990 O O . TRP A 1 124 ? 25.873 33.130 -1.783 1.00 28.28 124 TRP A O 1
ATOM 1000 N N . THR A 1 125 ? 25.345 34.101 0.160 1.00 27.66 125 THR A N 1
ATOM 1001 C CA . THR A 1 125 ? 26.671 34.622 0.518 1.00 27.66 125 THR A CA 1
ATOM 1002 C C . THR A 1 125 ? 26.648 34.896 2.017 1.00 27.66 125 THR A C 1
ATOM 1004 O O . THR A 1 125 ? 25.871 35.729 2.475 1.00 27.66 125 THR A O 1
ATOM 1007 N N . GLY A 1 126 ? 27.432 34.148 2.794 1.00 28.64 126 GLY A N 1
ATOM 1008 C CA . GLY A 1 126 ? 27.523 34.356 4.242 1.00 28.64 126 GLY A CA 1
ATOM 1009 C C . GLY A 1 126 ? 28.176 35.692 4.604 1.00 28.64 126 GLY A C 1
ATOM 1010 O O . GLY A 1 126 ? 28.807 36.320 3.752 1.00 28.64 126 GLY A O 1
ATOM 1011 N N . PRO A 1 127 ? 28.094 36.082 5.883 1.00 29.66 127 PRO A N 1
ATOM 1012 C CA . PRO A 1 127 ? 29.181 36.844 6.465 1.00 29.66 127 PRO A CA 1
ATOM 1013 C C . PRO A 1 127 ? 29.656 36.303 7.816 1.00 29.66 127 PRO A C 1
ATOM 1015 O O . PRO A 1 127 ? 29.011 35.519 8.512 1.00 29.66 127 PRO A O 1
ATOM 1018 N N . GLU A 1 128 ? 30.871 36.743 8.094 1.00 27.64 128 GLU A N 1
ATOM 1019 C CA . GLU A 1 128 ? 31.790 36.396 9.157 1.00 27.64 128 GLU A CA 1
ATOM 1020 C C . GLU A 1 128 ? 31.386 36.961 10.533 1.00 27.64 128 GLU A C 1
ATOM 1022 O O . GLU A 1 128 ? 30.729 37.991 10.636 1.00 27.64 128 GLU A O 1
ATOM 1027 N N . ASN A 1 129 ? 31.855 36.260 11.571 1.00 27.70 129 ASN A N 1
ATOM 1028 C CA . ASN A 1 129 ? 32.281 36.718 12.902 1.00 27.70 129 ASN A CA 1
ATOM 1029 C C . ASN A 1 129 ? 31.585 37.907 13.596 1.00 27.70 129 ASN A C 1
ATOM 1031 O O . ASN A 1 129 ? 31.827 39.052 13.240 1.00 27.70 129 ASN A O 1
ATOM 1035 N N . THR A 1 130 ? 31.032 37.629 14.789 1.00 27.83 130 THR A N 1
ATOM 1036 C CA . THR A 1 130 ? 31.448 38.288 16.051 1.00 27.83 130 THR A CA 1
ATOM 1037 C C . THR A 1 130 ? 31.188 37.399 17.285 1.00 27.83 130 THR A C 1
ATOM 1039 O O . THR A 1 130 ? 30.050 37.042 17.568 1.00 27.83 130 THR A O 1
ATOM 1042 N N . GLY A 1 131 ? 32.292 37.075 17.974 1.00 22.41 131 GLY A N 1
ATOM 1043 C CA . GLY A 1 131 ? 32.552 36.673 19.374 1.00 22.41 131 GLY A CA 1
ATOM 1044 C C . GLY A 1 131 ? 31.448 36.313 20.385 1.00 22.41 131 GLY A C 1
ATOM 1045 O O . GLY A 1 131 ? 30.572 37.122 20.663 1.00 22.41 131 GLY A O 1
ATOM 1046 N N . LEU A 1 132 ? 31.638 35.181 21.088 1.00 23.84 132 LEU A N 1
ATOM 1047 C CA . LEU A 1 132 ? 32.139 35.156 22.483 1.00 23.84 132 LEU A CA 1
ATOM 1048 C C . LEU A 1 132 ? 32.421 33.716 22.994 1.00 23.84 132 LEU A C 1
ATOM 1050 O O . LEU A 1 132 ? 31.536 32.872 23.055 1.00 23.84 132 LEU A O 1
ATOM 1054 N N . GLU A 1 133 ? 33.697 33.518 23.349 1.00 23.98 133 GLU A N 1
ATOM 1055 C CA . GLU A 1 133 ? 34.295 32.729 24.450 1.00 23.98 133 GLU A CA 1
ATOM 1056 C C . GLU A 1 133 ? 34.187 31.187 24.578 1.00 23.98 133 GLU A C 1
ATOM 1058 O O . GLU A 1 133 ? 33.237 30.615 25.097 1.00 23.98 133 GLU A O 1
ATOM 1063 N N . ASN A 1 134 ? 35.316 30.557 24.210 1.00 25.09 134 ASN A N 1
ATOM 1064 C CA . ASN A 1 134 ? 36.187 29.658 24.994 1.00 25.09 134 ASN A CA 1
ATOM 1065 C C . ASN A 1 134 ? 35.594 28.518 25.851 1.00 25.09 134 ASN A C 1
ATOM 1067 O O . ASN A 1 134 ? 35.068 28.734 26.936 1.00 25.09 134 ASN A O 1
ATOM 1071 N N . THR A 1 135 ? 35.949 27.276 25.486 1.00 25.75 135 THR A N 1
ATOM 1072 C CA . THR A 1 135 ? 36.877 26.424 26.272 1.00 25.75 135 THR A CA 1
ATOM 1073 C C . THR A 1 135 ? 37.319 25.170 25.485 1.00 25.75 135 THR A C 1
ATOM 1075 O O . THR A 1 135 ? 36.510 24.313 25.158 1.00 25.75 135 THR A O 1
ATOM 1078 N N . GLY A 1 136 ? 38.628 25.110 25.187 1.00 22.39 136 GLY A N 1
ATOM 1079 C CA . GLY A 1 136 ? 39.539 23.945 25.146 1.00 22.39 136 GLY A CA 1
ATOM 1080 C C . GLY A 1 136 ? 39.169 22.639 24.422 1.00 22.39 136 GLY A C 1
ATOM 1081 O O . GLY A 1 136 ? 38.385 21.856 24.941 1.00 22.39 136 GLY A O 1
ATOM 1082 N N . LEU A 1 137 ? 39.885 22.309 23.334 1.00 24.61 137 LEU A N 1
ATOM 1083 C CA . LEU A 1 137 ? 41.018 21.350 23.331 1.00 24.61 137 LEU A CA 1
ATOM 1084 C C . LEU A 1 137 ? 41.459 20.980 21.900 1.00 24.61 137 LEU A C 1
ATOM 1086 O O . LEU A 1 137 ? 40.653 20.655 21.031 1.00 24.61 137 LEU A O 1
ATOM 1090 N N . ASP A 1 138 ? 42.776 21.036 21.705 1.00 23.19 138 ASP A N 1
ATOM 1091 C CA . ASP A 1 138 ? 43.529 20.883 20.463 1.00 23.19 138 ASP A CA 1
ATOM 1092 C C . ASP A 1 138 ? 43.537 19.466 19.865 1.00 23.19 138 ASP A C 1
ATOM 1094 O O . ASP A 1 138 ? 43.691 18.471 20.574 1.00 23.19 138 ASP A O 1
ATOM 1098 N N . SER A 1 139 ? 43.482 19.380 18.528 1.00 26.12 139 SER A N 1
ATOM 1099 C CA . SER A 1 139 ? 44.472 18.670 17.684 1.00 26.12 139 SER A CA 1
ATOM 1100 C C . SER A 1 139 ? 44.014 18.604 16.216 1.00 26.12 139 SER A C 1
ATOM 1102 O O . SER A 1 139 ? 43.240 17.741 15.812 1.00 26.12 139 SER A O 1
ATOM 1104 N N . ALA A 1 140 ? 44.528 19.510 15.378 1.00 25.00 140 ALA A N 1
ATOM 1105 C CA . ALA A 1 140 ? 44.426 19.409 13.922 1.00 25.00 140 ALA A CA 1
ATOM 1106 C C . ALA A 1 140 ? 45.696 19.962 13.260 1.00 25.00 140 ALA A C 1
ATOM 1108 O O . ALA A 1 140 ? 45.886 21.170 13.160 1.00 25.00 140 ALA A O 1
ATOM 1109 N N . ALA A 1 141 ? 46.546 19.068 12.757 1.00 26.09 141 ALA A N 1
ATOM 1110 C CA . ALA A 1 141 ? 47.579 19.394 11.780 1.00 26.09 141 ALA A CA 1
ATOM 1111 C C . ALA A 1 141 ? 47.517 18.338 10.670 1.00 26.09 141 ALA A C 1
ATOM 1113 O O . ALA A 1 141 ? 48.090 17.259 10.790 1.00 26.09 141 ALA A O 1
ATOM 1114 N N . GLY A 1 142 ? 46.745 18.619 9.616 1.00 30.27 142 GLY A N 1
ATOM 1115 C CA . GLY A 1 142 ? 46.573 17.672 8.512 1.00 30.27 142 GLY A CA 1
ATOM 1116 C C . GLY A 1 142 ? 45.501 18.013 7.479 1.00 30.27 142 GLY A C 1
ATOM 1117 O O . GLY A 1 142 ? 44.917 17.094 6.931 1.00 30.27 142 GLY A O 1
ATOM 1118 N N . VAL A 1 143 ? 45.193 19.288 7.202 1.00 30.62 143 VAL A N 1
ATOM 1119 C CA . VAL A 1 143 ? 44.238 19.656 6.129 1.00 30.62 143 VAL A CA 1
ATOM 1120 C C . VAL A 1 143 ? 44.684 20.955 5.445 1.00 30.62 143 VAL A C 1
ATOM 1122 O O . VAL A 1 143 ? 44.048 21.995 5.552 1.00 30.62 143 VAL A O 1
ATOM 1125 N N . GLY A 1 144 ? 45.840 20.919 4.777 1.00 28.52 144 GLY A N 1
ATOM 1126 C CA . GLY A 1 144 ? 46.384 22.069 4.035 1.00 28.52 144 GLY A CA 1
ATOM 1127 C C . GLY A 1 144 ? 46.607 21.833 2.538 1.00 28.52 144 GLY A C 1
ATOM 1128 O O . GLY A 1 144 ? 46.912 22.778 1.822 1.00 28.52 144 GLY A O 1
ATOM 1129 N N . LYS A 1 145 ? 46.461 20.594 2.041 1.00 26.14 145 LYS A N 1
ATOM 1130 C CA . LYS A 1 145 ? 46.887 20.224 0.674 1.00 26.14 145 LYS A CA 1
ATOM 1131 C C . LYS A 1 145 ? 45.785 19.735 -0.277 1.00 26.14 145 LYS A C 1
ATOM 1133 O O . LYS A 1 145 ? 46.062 19.578 -1.457 1.00 26.14 145 LYS A O 1
ATOM 1138 N N . GLU A 1 146 ? 44.542 19.561 0.179 1.00 30.61 146 GLU A N 1
ATOM 1139 C CA . GLU A 1 146 ? 43.434 19.061 -0.667 1.00 30.61 146 GLU A CA 1
ATOM 1140 C C . GLU A 1 146 ? 42.494 20.147 -1.220 1.00 30.61 146 GLU A C 1
ATOM 1142 O O . GLU A 1 146 ? 41.650 19.864 -2.067 1.00 30.61 146 GLU A O 1
ATOM 1147 N N . ARG A 1 147 ? 42.629 21.411 -0.795 1.00 29.31 147 ARG A N 1
ATOM 1148 C CA . ARG A 1 147 ? 41.743 22.495 -1.266 1.00 29.31 147 ARG A CA 1
ATOM 1149 C C . ARG A 1 147 ? 42.153 23.124 -2.602 1.00 29.31 147 ARG A C 1
ATOM 1151 O O . ARG A 1 147 ? 41.304 23.733 -3.245 1.00 29.31 147 ARG A O 1
ATOM 1158 N N . SER A 1 148 ? 43.398 22.963 -3.054 1.00 32.31 148 SER A N 1
ATOM 1159 C CA . SER A 1 148 ? 43.851 23.533 -4.334 1.00 32.31 148 SER A CA 1
ATOM 1160 C C . SER A 1 148 ? 43.492 22.669 -5.551 1.00 32.31 148 SER A C 1
ATOM 1162 O O . SER A 1 148 ? 43.277 23.207 -6.631 1.00 32.31 148 SER A O 1
ATOM 1164 N N . THR A 1 149 ? 43.329 21.354 -5.385 1.00 32.53 149 THR A N 1
ATOM 1165 C CA . THR A 1 149 ? 43.084 20.408 -6.491 1.00 32.53 149 THR A CA 1
ATOM 1166 C C . THR A 1 149 ? 41.615 20.312 -6.920 1.00 32.53 149 THR A C 1
ATOM 1168 O O . THR A 1 149 ? 41.324 19.911 -8.048 1.00 32.53 149 THR A O 1
ATOM 1171 N N . LEU A 1 150 ? 40.665 20.717 -6.067 1.00 33.47 150 LEU A N 1
ATOM 1172 C CA . LEU A 1 150 ? 39.231 20.679 -6.386 1.00 33.47 150 LEU A CA 1
ATOM 1173 C C . LEU A 1 150 ? 38.793 21.865 -7.269 1.00 33.47 150 LEU A C 1
ATOM 1175 O O . LEU A 1 150 ? 37.971 21.699 -8.167 1.00 33.47 150 LEU A O 1
ATOM 1179 N N . GLY A 1 151 ? 39.382 23.048 -7.058 1.00 31.25 151 GLY A N 1
ATOM 1180 C CA . GLY A 1 151 ? 39.066 24.263 -7.821 1.00 31.25 151 GLY A CA 1
ATOM 1181 C C . GLY A 1 151 ? 39.601 24.263 -9.260 1.00 31.25 151 GLY A C 1
ATOM 1182 O O . GLY A 1 151 ? 39.040 24.923 -10.133 1.00 31.25 151 GLY A O 1
ATOM 1183 N N . GLU A 1 152 ? 40.665 23.510 -9.544 1.00 30.80 152 GLU A N 1
ATOM 1184 C CA . GLU A 1 152 ? 41.144 23.284 -10.918 1.00 30.80 152 GLU A CA 1
ATOM 1185 C C . GLU A 1 152 ? 40.298 22.245 -11.663 1.00 30.80 152 GLU A C 1
ATOM 1187 O O . GLU A 1 152 ? 40.021 22.415 -12.850 1.00 30.80 152 GLU A O 1
ATOM 1192 N N . ARG A 1 153 ? 39.789 21.219 -10.965 1.00 31.94 153 ARG A N 1
ATOM 1193 C CA . ARG A 1 153 ? 38.902 20.204 -11.558 1.00 31.94 153 ARG A CA 1
ATOM 1194 C C . ARG A 1 153 ? 37.538 20.763 -11.970 1.00 31.94 153 ARG A C 1
ATOM 1196 O O . ARG A 1 153 ? 37.040 20.387 -13.026 1.00 31.94 153 ARG A O 1
ATOM 1203 N N . PHE A 1 154 ? 36.972 21.696 -11.202 1.00 30.72 154 PHE A N 1
ATOM 1204 C CA . PHE A 1 154 ? 35.713 22.364 -11.568 1.00 30.72 154 PHE A CA 1
ATOM 1205 C C . PHE A 1 154 ? 35.858 23.286 -12.788 1.00 30.72 154 PHE A C 1
ATOM 1207 O O . PHE A 1 154 ? 35.018 23.249 -13.684 1.00 30.72 154 PHE A O 1
ATOM 1214 N N . ARG A 1 155 ? 36.962 24.041 -12.882 1.00 31.41 155 ARG A N 1
ATOM 1215 C CA . ARG A 1 155 ? 37.218 24.935 -14.025 1.00 31.41 155 ARG A CA 1
ATOM 1216 C C . ARG A 1 155 ? 37.502 24.184 -15.329 1.00 31.41 155 ARG A C 1
ATOM 1218 O O . ARG A 1 155 ? 37.134 24.665 -16.397 1.00 31.41 155 ARG A O 1
ATOM 1225 N N . ASN A 1 156 ? 38.102 22.996 -15.250 1.00 30.67 156 ASN A N 1
ATOM 1226 C CA . ASN A 1 156 ? 38.310 22.145 -16.424 1.00 30.67 156 ASN A CA 1
ATOM 1227 C C . ASN A 1 156 ? 37.011 21.467 -16.901 1.00 30.67 156 ASN A C 1
ATOM 1229 O O . ASN A 1 156 ? 36.810 21.343 -18.106 1.00 30.67 156 ASN A O 1
ATOM 1233 N N . ALA A 1 157 ? 36.097 21.108 -15.989 1.00 30.89 157 ALA A N 1
ATOM 1234 C CA . ALA A 1 157 ? 34.796 20.532 -16.343 1.00 30.89 157 ALA A CA 1
ATOM 1235 C C . ALA A 1 157 ? 33.867 21.544 -17.049 1.00 30.89 157 ALA A C 1
ATOM 1237 O O . ALA A 1 157 ? 33.244 21.213 -18.062 1.00 30.89 157 ALA A O 1
ATOM 1238 N N . GLU A 1 158 ? 33.835 22.800 -16.586 1.00 29.44 158 GLU A N 1
ATOM 1239 C CA . GLU A 1 158 ? 33.093 23.883 -17.256 1.00 29.44 158 GLU A CA 1
ATOM 1240 C C . GLU A 1 158 ? 33.663 24.224 -18.642 1.00 29.44 158 GLU A C 1
ATOM 1242 O O . GLU A 1 158 ? 32.898 24.502 -19.566 1.00 29.44 158 GLU A O 1
ATOM 1247 N N . ARG A 1 159 ? 34.990 24.154 -18.829 1.00 29.08 159 ARG A N 1
ATOM 1248 C CA . ARG A 1 159 ? 35.613 24.336 -20.152 1.00 29.08 159 ARG A CA 1
ATOM 1249 C C . ARG A 1 159 ? 35.234 23.227 -21.134 1.00 29.08 159 ARG A C 1
ATOM 1251 O O . ARG A 1 159 ? 34.822 23.552 -22.242 1.00 29.08 159 ARG A O 1
ATOM 1258 N N . SER A 1 160 ? 35.274 21.960 -20.708 1.00 31.28 160 SER A N 1
ATOM 1259 C CA . SER A 1 160 ? 34.887 20.827 -21.568 1.00 31.28 160 SER A CA 1
ATOM 1260 C C . SER A 1 160 ? 33.410 20.861 -21.978 1.00 31.28 160 SER A C 1
ATOM 1262 O O . SER A 1 160 ? 33.078 20.569 -23.121 1.00 31.28 160 SER A O 1
ATOM 1264 N N . SER A 1 161 ? 32.530 21.326 -21.084 1.00 31.22 161 SER A N 1
ATOM 1265 C CA . SER A 1 161 ? 31.090 21.424 -21.363 1.00 31.22 161 SER A CA 1
ATOM 1266 C C . SER A 1 161 ? 30.771 22.537 -22.371 1.00 31.22 161 SER A C 1
ATOM 1268 O O . SER A 1 161 ? 29.869 22.401 -23.192 1.00 31.22 161 SER A O 1
ATOM 1270 N N . ASN A 1 162 ? 31.523 23.642 -22.342 1.00 33.31 162 ASN A N 1
ATOM 1271 C CA . ASN A 1 162 ? 31.350 24.739 -23.295 1.00 33.31 162 ASN A CA 1
ATOM 1272 C C . ASN A 1 162 ? 31.927 24.414 -24.685 1.00 33.31 162 ASN A C 1
ATOM 1274 O O . ASN A 1 162 ? 31.374 24.873 -25.684 1.00 33.31 162 ASN A O 1
ATOM 1278 N N . GLU A 1 163 ? 32.986 23.603 -24.769 1.00 33.81 163 GLU A N 1
ATOM 1279 C CA . GLU A 1 163 ? 33.529 23.113 -26.046 1.00 33.81 163 GLU A CA 1
ATOM 1280 C C . GLU A 1 163 ? 32.578 22.110 -26.729 1.00 33.81 163 GLU A C 1
ATOM 1282 O O . GLU A 1 163 ? 32.302 22.265 -27.920 1.00 33.81 163 GLU A O 1
ATOM 1287 N N . GLU A 1 164 ? 31.956 21.186 -25.983 1.00 35.59 164 GLU A N 1
ATOM 1288 C CA . GLU A 1 164 ? 30.949 20.244 -26.518 1.00 35.59 164 GLU A CA 1
ATOM 1289 C C . GLU A 1 164 ? 29.676 20.945 -27.036 1.00 35.59 164 GLU A C 1
ATOM 1291 O O . GLU A 1 164 ? 29.076 20.530 -28.037 1.00 35.59 164 GLU A O 1
ATOM 1296 N N . ILE A 1 165 ? 29.265 22.045 -26.394 1.00 34.12 165 ILE A N 1
ATOM 1297 C CA . ILE A 1 165 ? 28.121 22.860 -26.836 1.00 34.12 165 ILE A CA 1
ATOM 1298 C C . ILE A 1 165 ? 28.451 23.602 -28.142 1.00 34.12 165 ILE A C 1
ATOM 1300 O O . ILE A 1 165 ? 27.599 23.698 -29.033 1.00 34.12 165 ILE A O 1
ATOM 1304 N N . LEU A 1 166 ? 29.685 24.092 -28.294 1.00 35.53 166 LEU A N 1
ATOM 1305 C CA . LEU A 1 166 ? 30.141 24.775 -29.508 1.00 35.53 166 LEU A CA 1
ATOM 1306 C C . LEU A 1 166 ? 30.340 23.801 -30.682 1.00 35.53 166 LEU A C 1
ATOM 1308 O O . LEU A 1 166 ? 29.947 24.131 -31.806 1.00 35.53 166 LEU A O 1
ATOM 1312 N N . GLU A 1 167 ? 30.848 22.589 -30.440 1.00 35.84 167 GLU A N 1
ATOM 1313 C CA . GLU A 1 167 ? 30.921 21.525 -31.457 1.00 35.84 167 GLU A CA 1
ATOM 1314 C C . GLU A 1 167 ? 29.530 21.068 -31.914 1.00 35.84 167 GLU A C 1
ATOM 1316 O O . GLU A 1 167 ? 29.280 20.934 -33.116 1.00 35.84 167 GLU A O 1
ATOM 1321 N N . SER A 1 168 ? 28.583 20.924 -30.983 1.00 35.00 168 SER A N 1
ATOM 1322 C CA . SER A 1 168 ? 27.193 20.567 -31.295 1.00 35.00 168 SER A CA 1
ATOM 1323 C C . SER A 1 168 ? 26.490 21.645 -32.133 1.00 35.00 168 SER A C 1
ATOM 1325 O O . SER A 1 168 ? 25.746 21.334 -33.070 1.00 35.00 168 SER A O 1
ATOM 1327 N N . ALA A 1 169 ? 26.767 22.925 -31.860 1.00 35.50 169 ALA A N 1
ATOM 1328 C CA . ALA A 1 169 ? 26.255 24.049 -32.643 1.00 35.50 169 ALA A CA 1
ATOM 1329 C C . ALA A 1 169 ? 26.885 24.126 -34.050 1.00 35.50 169 ALA A C 1
ATOM 1331 O O . ALA A 1 169 ? 26.184 24.409 -35.029 1.00 35.50 169 ALA A O 1
ATOM 1332 N N . ALA A 1 170 ? 28.179 23.817 -34.182 1.00 35.69 170 ALA A N 1
ATOM 1333 C CA . ALA A 1 170 ? 28.867 23.749 -35.473 1.00 35.69 170 ALA A CA 1
ATOM 1334 C C . ALA A 1 170 ? 28.352 22.585 -36.343 1.00 35.69 170 ALA A C 1
ATOM 1336 O O . ALA A 1 170 ? 28.138 22.754 -37.549 1.00 35.69 170 ALA A O 1
ATOM 1337 N N . LEU A 1 171 ? 28.061 21.430 -35.734 1.00 36.69 171 LEU A N 1
ATOM 1338 C CA . LEU A 1 171 ? 27.497 20.261 -36.415 1.00 36.69 171 LEU A CA 1
ATOM 1339 C C . LEU A 1 171 ? 26.057 20.514 -36.903 1.00 36.69 171 LEU A C 1
ATOM 1341 O O . LEU A 1 171 ? 25.689 20.110 -38.011 1.00 36.69 171 LEU A O 1
ATOM 1345 N N . ALA A 1 172 ? 25.258 21.248 -36.121 1.00 35.44 172 ALA A N 1
ATOM 1346 C CA . ALA A 1 172 ? 23.912 21.679 -36.506 1.00 35.44 172 ALA A CA 1
ATOM 1347 C C . ALA A 1 172 ? 23.924 22.696 -37.664 1.00 35.44 172 ALA A C 1
ATOM 1349 O O . ALA A 1 172 ? 23.067 22.635 -38.552 1.00 35.44 172 ALA A O 1
ATOM 1350 N N . LYS A 1 173 ? 24.923 23.590 -37.709 1.00 35.03 173 LYS A N 1
ATOM 1351 C CA . LYS A 1 173 ? 25.122 24.533 -38.822 1.00 35.03 173 LYS A CA 1
ATOM 1352 C C . LYS A 1 173 ? 25.519 23.812 -40.118 1.00 35.03 173 LYS A C 1
ATOM 1354 O O . LYS A 1 173 ? 24.915 24.063 -41.158 1.00 35.03 173 LYS A O 1
ATOM 1359 N N . LYS A 1 174 ? 26.426 22.833 -40.035 1.00 32.78 174 LYS A N 1
ATOM 1360 C CA . LYS A 1 174 ? 26.855 22.008 -41.180 1.00 32.78 174 LYS A CA 1
ATOM 1361 C C . LYS A 1 174 ? 25.709 21.158 -41.755 1.00 32.78 174 LYS A C 1
ATOM 1363 O O . LYS A 1 174 ? 25.574 21.037 -42.972 1.00 32.78 174 LYS A O 1
ATOM 1368 N N . ARG A 1 175 ? 24.816 20.634 -40.900 1.00 36.38 175 ARG A N 1
ATOM 1369 C CA . ARG A 1 175 ? 23.586 19.939 -41.335 1.00 36.38 175 ARG A CA 1
ATOM 1370 C C . ARG A 1 175 ? 22.593 20.861 -42.052 1.00 36.38 175 ARG A C 1
ATOM 1372 O O . ARG A 1 175 ? 21.959 20.416 -43.001 1.00 36.38 175 ARG A O 1
ATOM 1379 N N . ARG A 1 176 ? 22.487 22.136 -41.658 1.00 35.69 176 ARG A N 1
ATOM 1380 C CA . ARG A 1 176 ? 21.641 23.128 -42.353 1.00 35.69 176 ARG A CA 1
ATOM 1381 C C . ARG A 1 176 ? 22.158 23.484 -43.746 1.00 35.69 176 ARG A C 1
ATOM 1383 O O . ARG A 1 176 ? 21.353 23.632 -44.656 1.00 35.69 176 ARG A O 1
ATOM 1390 N N . GLU A 1 177 ? 23.472 23.567 -43.926 1.00 37.66 177 GLU A N 1
ATOM 1391 C CA . GLU A 1 177 ? 24.088 23.866 -45.230 1.00 37.66 177 GLU A CA 1
ATOM 1392 C C . GLU A 1 177 ? 23.981 22.684 -46.214 1.00 37.66 177 GLU A C 1
ATOM 1394 O O . GLU A 1 177 ? 23.873 22.889 -47.418 1.00 37.66 177 GLU A O 1
ATOM 1399 N N . THR A 1 178 ? 23.906 21.447 -45.707 1.00 35.28 178 THR A N 1
ATOM 1400 C CA . THR A 1 178 ? 23.789 20.234 -46.543 1.00 35.28 178 THR A CA 1
ATOM 1401 C C . THR A 1 178 ? 22.358 19.999 -47.061 1.00 35.28 178 THR A C 1
ATOM 1403 O O . THR A 1 178 ? 22.168 19.351 -48.083 1.00 35.28 178 THR A O 1
ATOM 1406 N N . ILE A 1 179 ? 21.337 20.557 -46.398 1.00 35.94 179 ILE A N 1
ATOM 1407 C CA . ILE A 1 179 ? 19.915 20.393 -46.769 1.00 35.94 179 ILE A CA 1
ATOM 1408 C C . ILE A 1 179 ? 19.456 21.454 -47.799 1.00 35.94 179 ILE A C 1
ATOM 1410 O O . ILE A 1 179 ? 18.392 21.330 -48.397 1.00 35.94 179 ILE A O 1
ATOM 1414 N N . GLY A 1 180 ? 20.276 22.474 -48.079 1.00 32.09 180 GLY A N 1
ATOM 1415 C CA . GLY A 1 180 ? 19.939 23.602 -48.960 1.00 32.09 180 GLY A CA 1
ATOM 1416 C C . GLY A 1 180 ? 20.125 23.395 -50.471 1.00 32.09 180 GLY A C 1
ATOM 1417 O O . GLY A 1 180 ? 20.103 24.381 -51.200 1.00 32.09 180 GLY A O 1
ATOM 1418 N N . THR A 1 181 ? 20.326 22.171 -50.972 1.00 30.59 181 THR A N 1
ATOM 1419 C CA . THR A 1 181 ? 20.581 21.915 -52.410 1.00 30.59 181 THR A CA 1
ATOM 1420 C C . THR A 1 181 ? 19.638 20.880 -53.024 1.00 30.59 181 THR A C 1
ATOM 1422 O O . THR A 1 181 ? 20.075 19.925 -53.649 1.00 30.59 181 THR A O 1
ATOM 1425 N N . VAL A 1 182 ? 18.322 21.083 -52.903 1.00 31.30 182 VAL A N 1
ATOM 1426 C CA . VAL A 1 182 ? 17.340 20.499 -53.838 1.00 31.30 182 VAL A CA 1
ATOM 1427 C C . VAL A 1 182 ? 16.216 21.513 -54.070 1.00 31.30 182 VAL A C 1
ATOM 1429 O O . VAL A 1 182 ? 15.165 21.464 -53.440 1.00 31.30 182 VAL A O 1
ATOM 1432 N N . SER A 1 183 ? 16.446 22.467 -54.972 1.00 28.66 183 SER A N 1
ATOM 1433 C CA . SER A 1 183 ? 15.395 23.301 -55.565 1.00 28.66 183 SER A CA 1
ATOM 1434 C C . SER A 1 183 ? 15.442 23.116 -57.083 1.00 28.66 183 SER A C 1
ATOM 1436 O O . SER A 1 183 ? 16.315 23.675 -57.746 1.00 28.66 183 SER A O 1
ATOM 1438 N N . GLY A 1 184 ? 14.550 22.287 -57.628 1.00 27.39 184 GLY A N 1
ATOM 1439 C CA . GLY A 1 184 ? 14.313 22.192 -59.070 1.00 27.39 184 GLY A CA 1
ATOM 1440 C C . GLY A 1 184 ? 13.206 23.160 -59.483 1.00 27.39 184 GLY A C 1
ATOM 1441 O O . GLY A 1 184 ? 12.093 23.079 -58.972 1.00 27.39 184 GLY A O 1
ATOM 1442 N N . ASP A 1 185 ? 13.547 24.082 -60.379 1.00 26.77 185 ASP A N 1
ATOM 1443 C CA . ASP A 1 185 ? 12.697 25.134 -60.947 1.00 26.77 185 ASP A CA 1
ATOM 1444 C C . ASP A 1 185 ? 11.625 24.551 -61.906 1.00 26.77 185 ASP A C 1
ATOM 1446 O O . ASP A 1 185 ? 11.945 23.649 -62.689 1.00 26.77 185 ASP A O 1
ATOM 1450 N N . PRO A 1 186 ? 10.365 25.037 -61.921 1.00 32.69 186 PRO A N 1
ATOM 1451 C CA . PRO A 1 186 ? 9.325 24.539 -62.814 1.00 32.69 186 PRO A CA 1
ATOM 1452 C C . PRO A 1 186 ? 9.182 25.439 -64.051 1.00 32.69 186 PRO A C 1
ATOM 1454 O O . PRO A 1 186 ? 8.810 26.603 -63.914 1.00 32.69 186 PRO A O 1
ATOM 1457 N N . LYS A 1 187 ? 9.415 24.895 -65.260 1.00 28.41 187 LYS A N 1
ATOM 1458 C CA . LYS A 1 187 ? 8.734 25.234 -66.543 1.00 28.41 187 LYS A CA 1
ATOM 1459 C C . LYS A 1 187 ? 9.516 24.724 -67.768 1.00 28.41 187 LYS A C 1
ATOM 1461 O O . LYS A 1 187 ? 10.538 25.309 -68.109 1.00 28.41 187 LYS A O 1
ATOM 1466 N N . LYS A 1 188 ? 8.945 23.758 -68.507 1.00 26.30 188 LYS A N 1
ATOM 1467 C CA . LYS A 1 188 ? 8.566 23.842 -69.945 1.00 26.30 188 LYS A CA 1
ATOM 1468 C C . LYS A 1 188 ? 8.383 22.455 -70.596 1.00 26.30 188 LYS A C 1
ATOM 1470 O O . LYS A 1 188 ? 9.227 21.590 -70.420 1.00 26.30 188 LYS A O 1
ATOM 1475 N N . THR A 1 189 ? 7.318 22.369 -71.414 1.00 27.59 189 THR A N 1
ATOM 1476 C CA . THR A 1 189 ? 7.081 21.499 -72.603 1.00 27.59 189 THR A CA 1
ATOM 1477 C C . THR A 1 189 ? 7.058 19.981 -72.357 1.00 27.59 189 THR A C 1
ATOM 1479 O O . THR A 1 189 ? 8.055 19.427 -71.935 1.00 27.59 189 THR A O 1
ATOM 1482 N N . GLY A 1 190 ? 5.991 19.203 -72.574 1.00 24.91 190 GLY A N 1
ATOM 1483 C CA . GLY A 1 190 ? 4.903 19.277 -73.551 1.00 24.91 190 GLY A CA 1
ATOM 1484 C C . GLY A 1 190 ? 5.147 18.245 -74.660 1.00 24.91 190 GLY A C 1
ATOM 1485 O O . GLY A 1 190 ? 5.993 18.518 -75.500 1.00 24.91 190 GLY A O 1
ATOM 1486 N N . THR A 1 191 ? 4.462 17.089 -74.642 1.00 26.11 191 THR A N 1
ATOM 1487 C CA . THR A 1 191 ? 3.879 16.356 -75.802 1.00 26.11 191 THR A CA 1
ATOM 1488 C C . THR A 1 191 ? 3.361 14.955 -75.419 1.00 26.11 191 THR A C 1
ATOM 1490 O O . THR A 1 191 ? 4.053 14.154 -74.805 1.00 26.11 191 THR A O 1
ATOM 1493 N N . GLU A 1 192 ? 2.090 14.747 -75.768 1.00 25.88 192 GLU A N 1
ATOM 1494 C CA . GLU A 1 192 ? 1.346 13.543 -76.181 1.00 25.88 192 GLU A CA 1
ATOM 1495 C C . GLU A 1 192 ? 1.971 12.135 -76.066 1.00 25.88 192 GLU A C 1
ATOM 1497 O O . GLU A 1 192 ? 3.013 11.834 -76.637 1.00 25.88 192 GLU A O 1
ATOM 1502 N N . THR A 1 193 ? 1.199 11.191 -75.512 1.00 26.59 193 THR A N 1
ATOM 1503 C CA . THR A 1 193 ? 0.597 10.093 -76.302 1.00 26.59 193 THR A CA 1
ATOM 1504 C C . THR A 1 193 ? -0.518 9.393 -75.524 1.00 26.59 193 THR A C 1
ATOM 1506 O O . THR A 1 193 ? -0.484 9.254 -74.305 1.00 26.59 193 THR A O 1
ATOM 1509 N N . ALA A 1 194 ? -1.553 9.029 -76.276 1.00 25.12 194 ALA A N 1
ATOM 1510 C CA . ALA A 1 194 ? -2.839 8.524 -75.836 1.00 25.12 194 ALA A CA 1
ATOM 1511 C C . ALA A 1 194 ? -2.812 7.042 -75.420 1.00 25.12 194 ALA A C 1
ATOM 1513 O O . ALA A 1 194 ? -2.063 6.240 -75.971 1.00 25.12 194 ALA A O 1
ATOM 1514 N N . GLY A 1 195 ? -3.721 6.678 -74.515 1.00 24.72 195 GLY A N 1
ATOM 1515 C CA . GLY A 1 195 ? -4.047 5.302 -74.148 1.00 24.72 195 GLY A CA 1
ATOM 1516 C C . GLY A 1 195 ? -5.420 5.253 -73.483 1.00 24.72 195 GLY A C 1
ATOM 1517 O O . GLY A 1 195 ? -5.553 5.454 -72.284 1.00 24.72 195 GLY A O 1
ATOM 1518 N N . THR A 1 196 ? -6.443 5.070 -74.308 1.00 24.83 196 THR A N 1
ATOM 1519 C CA . THR A 1 196 ? -7.875 4.996 -73.996 1.00 24.83 196 THR A CA 1
ATOM 1520 C C . THR A 1 196 ? -8.246 3.849 -73.050 1.00 24.83 196 THR A C 1
ATOM 1522 O O . THR A 1 196 ? -7.842 2.712 -73.279 1.00 24.83 196 THR A O 1
ATOM 1525 N N . GLY A 1 197 ? -9.121 4.121 -72.078 1.00 24.95 197 GLY A N 1
ATOM 1526 C CA . GLY A 1 197 ? -9.828 3.114 -71.283 1.00 24.95 197 GLY A CA 1
ATOM 1527 C C . GLY A 1 197 ? -11.019 3.739 -70.556 1.00 24.95 197 GLY A C 1
ATOM 1528 O O . GLY A 1 197 ? -10.859 4.409 -69.545 1.00 24.95 197 GLY A O 1
ATOM 1529 N N . THR A 1 198 ? -12.202 3.582 -71.138 1.00 24.61 198 THR A N 1
ATOM 1530 C CA . THR A 1 198 ? -13.493 4.185 -70.776 1.00 24.61 198 THR A CA 1
ATOM 1531 C C . THR A 1 198 ? -14.119 3.601 -69.504 1.00 24.61 198 THR A C 1
ATOM 1533 O O . THR A 1 198 ? -14.212 2.384 -69.378 1.00 24.61 198 THR A O 1
ATOM 1536 N N . GLY A 1 199 ? -14.668 4.467 -68.645 1.00 25.34 199 GLY A N 1
ATOM 1537 C CA . GLY A 1 199 ? -15.591 4.127 -67.555 1.00 25.34 199 GLY A CA 1
ATOM 1538 C C . GLY A 1 199 ? -16.379 5.368 -67.110 1.00 25.34 199 GLY A C 1
ATOM 1539 O O . GLY A 1 199 ? -15.820 6.290 -66.532 1.00 25.34 199 GLY A O 1
ATOM 1540 N N . THR A 1 200 ? -17.661 5.401 -67.469 1.00 25.64 200 THR A N 1
ATOM 1541 C CA . THR A 1 200 ? -18.707 6.430 -67.265 1.00 25.64 200 THR A CA 1
ATOM 1542 C C . THR A 1 200 ? -18.911 6.822 -65.790 1.00 25.64 200 THR A C 1
ATOM 1544 O O . THR A 1 200 ? -18.985 5.927 -64.959 1.00 25.64 200 THR A O 1
ATOM 1547 N N . GLY A 1 201 ? -18.905 8.114 -65.412 1.00 24.48 201 GLY A N 1
ATOM 1548 C CA . GLY A 1 201 ? -20.087 9.004 -65.260 1.00 24.48 201 GLY A CA 1
ATOM 1549 C C . GLY A 1 201 ? -20.686 8.878 -63.841 1.00 24.48 201 GLY A C 1
ATOM 1550 O O . GLY A 1 201 ? -20.970 7.767 -63.431 1.00 24.48 201 GLY A O 1
ATOM 1551 N N . THR A 1 202 ? -20.863 9.900 -62.997 1.00 27.81 202 THR A N 1
ATOM 1552 C CA . THR A 1 202 ? -21.515 11.209 -63.191 1.00 27.81 202 THR A CA 1
ATOM 1553 C C . THR A 1 202 ? -21.102 12.193 -62.081 1.00 27.81 202 THR A C 1
ATOM 1555 O O . THR A 1 202 ? -21.080 11.818 -60.911 1.00 27.81 202 THR A O 1
ATOM 1558 N N . GLY A 1 203 ? -20.818 13.449 -62.436 1.00 24.86 203 GLY A N 1
ATOM 1559 C CA . GLY A 1 203 ? -20.616 14.547 -61.486 1.00 24.86 203 GLY A CA 1
ATOM 1560 C C . GLY A 1 203 ? -21.927 15.219 -61.065 1.00 24.86 203 GLY A C 1
ATOM 1561 O O . GLY A 1 203 ? -22.901 15.205 -61.816 1.00 24.86 203 GLY A O 1
ATOM 1562 N N . THR A 1 204 ? -21.918 15.838 -59.886 1.00 29.33 204 THR A N 1
ATOM 1563 C CA . THR A 1 204 ? -22.946 16.782 -59.425 1.00 29.33 204 THR A CA 1
ATOM 1564 C C . THR A 1 204 ? -22.280 18.022 -58.833 1.00 29.33 204 THR A C 1
ATOM 1566 O O . THR A 1 204 ? -21.361 17.914 -58.021 1.00 29.33 204 THR A O 1
ATOM 1569 N N . ASP A 1 205 ? -22.757 19.170 -59.310 1.00 27.41 205 ASP A N 1
ATOM 1570 C CA . ASP A 1 205 ? -22.368 20.556 -59.030 1.00 27.41 205 ASP A CA 1
ATOM 1571 C C . ASP A 1 205 ? -22.483 20.963 -57.541 1.00 27.41 205 ASP A C 1
ATOM 1573 O O . ASP A 1 205 ? -23.403 20.493 -56.869 1.00 27.41 205 ASP A O 1
ATOM 1577 N N . PRO A 1 206 ? -21.648 21.889 -57.017 1.00 29.33 206 PRO A N 1
ATOM 1578 C CA . PRO A 1 206 ? -21.711 22.338 -55.618 1.00 29.33 206 PRO A CA 1
ATOM 1579 C C . PRO A 1 206 ? -22.761 23.420 -55.284 1.00 29.33 206 PRO A C 1
ATOM 1581 O O . PRO A 1 206 ? -22.867 23.799 -54.120 1.00 29.33 206 PRO A O 1
ATOM 1584 N N . ASP A 1 207 ? -23.548 23.926 -56.239 1.00 28.06 207 ASP A N 1
ATOM 1585 C CA . ASP A 1 207 ? -24.331 25.168 -56.049 1.00 28.06 207 ASP A CA 1
ATOM 1586 C C . ASP A 1 207 ? -25.829 24.993 -55.694 1.00 28.06 207 ASP A C 1
ATOM 1588 O O . ASP A 1 207 ? -26.595 25.955 -55.744 1.00 28.06 207 ASP A O 1
ATOM 1592 N N . SER A 1 208 ? -26.292 23.806 -55.274 1.00 27.39 208 SER A N 1
ATOM 1593 C CA . SER A 1 208 ? -27.733 23.561 -55.022 1.00 27.39 208 SER A CA 1
ATOM 1594 C C . SER A 1 208 ? -28.166 23.356 -53.559 1.00 27.39 208 SER A C 1
ATOM 1596 O O . SER A 1 208 ? -29.286 22.905 -53.329 1.00 27.39 208 SER A O 1
ATOM 1598 N N . LEU A 1 209 ? -27.343 23.679 -52.555 1.00 30.31 209 LEU A N 1
ATOM 1599 C CA . LEU A 1 209 ? -27.687 23.473 -51.128 1.00 30.31 209 LEU A CA 1
ATOM 1600 C C . LEU A 1 209 ? -28.096 24.743 -50.360 1.00 30.31 209 LEU A C 1
ATOM 1602 O O . LEU A 1 209 ? -28.255 24.717 -49.141 1.00 30.31 209 LEU A O 1
ATOM 1606 N N . ALA A 1 210 ? -28.347 25.849 -51.060 1.00 30.23 210 ALA A N 1
ATOM 1607 C CA . ALA A 1 210 ? -28.911 27.064 -50.477 1.00 30.23 210 ALA A CA 1
ATOM 1608 C C . ALA A 1 210 ? -30.438 27.124 -50.676 1.00 30.23 210 ALA A C 1
ATOM 1610 O O . ALA A 1 210 ? -30.914 27.842 -51.549 1.00 30.23 210 ALA A O 1
ATOM 1611 N N . SER A 1 211 ? -31.219 26.353 -49.908 1.00 31.44 211 SER A N 1
ATOM 1612 C CA . SER A 1 211 ? -32.621 26.689 -49.555 1.00 31.44 211 SER A CA 1
ATOM 1613 C C . SER A 1 211 ? -33.309 25.589 -48.732 1.00 31.44 211 SER A C 1
ATOM 1615 O O . SER A 1 211 ? -34.136 24.831 -49.225 1.00 31.44 211 SER A O 1
ATOM 1617 N N . SER A 1 212 ? -33.044 25.550 -47.428 1.00 30.19 212 SER A N 1
ATOM 1618 C CA . SER A 1 212 ? -34.015 25.011 -46.466 1.00 30.19 212 SER A CA 1
ATOM 1619 C C . SER A 1 212 ? -33.770 25.642 -45.097 1.00 30.19 212 SER A C 1
ATOM 1621 O O . SER A 1 212 ? -32.854 25.254 -44.373 1.00 30.19 212 SER A O 1
ATOM 1623 N N . ASN A 1 213 ? -34.560 26.662 -44.760 1.00 32.56 213 ASN A N 1
ATOM 1624 C CA . ASN A 1 213 ? -34.547 27.294 -43.443 1.00 32.56 213 ASN A CA 1
ATOM 1625 C C . ASN A 1 213 ? -35.159 26.333 -42.415 1.00 32.56 213 ASN A C 1
ATOM 1627 O O . ASN A 1 213 ? -36.372 26.169 -42.356 1.00 32.56 213 ASN A O 1
ATOM 1631 N N . VAL A 1 214 ? -34.308 25.713 -41.598 1.00 32.75 214 VAL A N 1
ATOM 1632 C CA . VAL A 1 214 ? -34.685 24.835 -40.469 1.00 32.75 214 VAL A CA 1
ATOM 1633 C C . VAL A 1 214 ? -34.990 25.648 -39.190 1.00 32.75 214 VAL A C 1
ATOM 1635 O O . VAL A 1 214 ? -35.293 25.094 -38.142 1.00 32.75 214 VAL A O 1
ATOM 1638 N N . LEU A 1 215 ? -34.927 26.981 -39.251 1.00 32.34 215 LEU A N 1
ATOM 1639 C CA . LEU A 1 215 ? -34.976 27.853 -38.069 1.00 32.34 215 LEU A CA 1
ATOM 1640 C C . LEU A 1 215 ? -36.383 28.257 -37.591 1.00 32.34 215 LEU A C 1
ATOM 1642 O O . LEU A 1 215 ? -36.471 28.942 -36.577 1.00 32.34 215 LEU A O 1
ATOM 1646 N N . ASP A 1 216 ? -37.458 27.808 -38.244 1.00 37.91 216 ASP A N 1
ATOM 1647 C CA . ASP A 1 216 ? -38.832 28.233 -37.918 1.00 37.91 216 ASP A CA 1
ATOM 1648 C C . ASP A 1 216 ? -39.722 27.123 -37.315 1.00 37.91 216 ASP A C 1
ATOM 1650 O O . ASP A 1 216 ? -40.943 27.266 -37.290 1.00 37.91 216 ASP A O 1
ATOM 1654 N N . ASP A 1 217 ? -39.153 26.023 -36.802 1.00 36.00 217 ASP A N 1
ATOM 1655 C CA . ASP A 1 217 ? -39.947 24.980 -36.130 1.00 36.00 217 ASP A CA 1
ATOM 1656 C C . ASP A 1 217 ? -40.405 25.438 -34.720 1.00 36.00 217 ASP A C 1
ATOM 1658 O O . ASP A 1 217 ? -39.568 25.611 -33.820 1.00 36.00 217 ASP A O 1
ATOM 1662 N N . PRO A 1 218 ? -41.722 25.610 -34.471 1.00 33.41 218 PRO A N 1
ATOM 1663 C CA . PRO A 1 218 ? -42.245 26.079 -33.187 1.00 33.41 218 PRO A CA 1
ATOM 1664 C C . PRO A 1 218 ? -41.961 25.132 -32.012 1.00 33.41 218 PRO A C 1
ATOM 1666 O O . PRO A 1 218 ? -42.040 25.565 -30.861 1.00 33.41 218 PRO A O 1
ATOM 1669 N N . ALA A 1 219 ? -41.610 23.864 -32.267 1.00 34.81 219 ALA A N 1
ATOM 1670 C CA . ALA A 1 219 ? -41.316 22.881 -31.223 1.00 34.81 219 ALA A CA 1
ATOM 1671 C C . ALA A 1 219 ? -40.003 23.165 -30.466 1.00 34.81 219 ALA A C 1
ATOM 1673 O O . ALA A 1 219 ? -39.840 22.730 -29.325 1.00 34.81 219 ALA A O 1
ATOM 1674 N N . ILE A 1 220 ? -39.077 23.928 -31.061 1.00 34.16 220 ILE A N 1
ATOM 1675 C CA . ILE A 1 220 ? -37.777 24.262 -30.450 1.00 34.16 220 ILE A CA 1
ATOM 1676 C C . ILE A 1 220 ? -37.908 25.414 -29.436 1.00 34.16 220 ILE A C 1
ATOM 1678 O O . ILE A 1 220 ? -37.118 25.516 -28.497 1.00 34.16 220 ILE A O 1
ATOM 1682 N N . LEU A 1 221 ? -38.932 26.264 -29.566 1.00 33.41 221 LEU A N 1
ATOM 1683 C CA . LEU A 1 221 ? -39.099 27.465 -28.739 1.00 33.41 221 LEU A CA 1
ATOM 1684 C C . LEU A 1 221 ? -39.848 27.234 -27.413 1.00 33.41 221 LEU A C 1
ATOM 1686 O O . LEU A 1 221 ? -39.925 28.163 -26.609 1.00 33.41 221 LEU A O 1
ATOM 1690 N N . SER A 1 222 ? -40.361 26.026 -27.142 1.00 31.19 222 SER A N 1
ATOM 1691 C CA . SER A 1 222 ? -41.176 25.746 -25.945 1.00 31.19 222 SER A CA 1
ATOM 1692 C C . SER A 1 222 ? -40.599 24.720 -24.958 1.00 31.19 222 SER A C 1
ATOM 1694 O O . SER A 1 222 ? -41.318 24.294 -24.056 1.00 31.19 222 SER A O 1
ATOM 1696 N N . ALA A 1 223 ? -39.333 24.308 -25.083 1.00 29.20 223 ALA A N 1
ATOM 1697 C CA . ALA A 1 223 ? -38.731 23.357 -24.143 1.00 29.20 223 ALA A CA 1
ATOM 1698 C C . ALA A 1 223 ? -38.144 24.057 -22.896 1.00 29.20 223 ALA A C 1
ATOM 1700 O O . ALA A 1 223 ? -37.288 24.939 -22.983 1.00 29.20 223 ALA A O 1
ATOM 1701 N N . ASP A 1 224 ? -38.643 23.643 -21.733 1.00 27.75 224 ASP A N 1
ATOM 1702 C CA . ASP A 1 224 ? -38.365 24.159 -20.392 1.00 27.75 224 ASP A CA 1
ATOM 1703 C C . ASP A 1 224 ? -36.878 24.036 -19.978 1.00 27.75 224 ASP A C 1
ATOM 1705 O O . ASP A 1 224 ? -36.209 23.028 -20.214 1.00 27.75 224 ASP A O 1
ATOM 1709 N N . ARG A 1 225 ? -36.338 25.087 -19.346 1.00 33.44 225 ARG A N 1
ATOM 1710 C CA . ARG A 1 225 ? -34.894 25.364 -19.168 1.00 33.44 225 ARG A CA 1
ATOM 1711 C C . ARG A 1 225 ? -34.225 24.657 -17.975 1.00 33.44 225 ARG A C 1
ATOM 1713 O O . ARG A 1 225 ? -33.220 25.149 -17.465 1.00 33.44 225 ARG A O 1
ATOM 1720 N N . SER A 1 226 ? -34.731 23.516 -17.511 1.00 29.52 226 SER A N 1
ATOM 1721 C CA . SER A 1 226 ? -34.267 22.907 -16.248 1.00 29.52 226 SER A CA 1
ATOM 1722 C C . SER A 1 226 ? -33.700 21.483 -16.335 1.00 29.52 226 SER A C 1
ATOM 1724 O O . SER A 1 226 ? -33.318 20.926 -15.309 1.00 29.52 226 SER A O 1
ATOM 1726 N N . SER A 1 227 ? -33.533 20.897 -17.525 1.00 32.38 227 SER A N 1
ATOM 1727 C CA . SER A 1 227 ? -32.999 19.530 -17.662 1.00 32.38 227 SER A CA 1
ATOM 1728 C C . SER A 1 227 ? -31.966 19.386 -18.786 1.00 32.38 227 SER A C 1
ATOM 1730 O O . SER A 1 227 ? -32.225 18.822 -19.839 1.00 32.38 227 SER A O 1
ATOM 1732 N N . PHE A 1 228 ? -30.738 19.853 -18.548 1.00 31.94 228 PHE A N 1
ATOM 1733 C CA . PHE A 1 228 ? -29.576 19.461 -19.358 1.00 31.94 228 PHE A CA 1
ATOM 1734 C C . PHE A 1 228 ? -28.405 19.058 -18.455 1.00 31.94 228 PHE A C 1
ATOM 1736 O O . PHE A 1 228 ? -27.421 19.771 -18.284 1.00 31.94 228 PHE A O 1
ATOM 1743 N N . CYS A 1 229 ? -28.537 17.884 -17.839 1.00 29.95 229 CYS A N 1
ATOM 1744 C CA . CYS A 1 229 ? -27.420 17.139 -17.269 1.00 29.95 229 CYS A CA 1
ATOM 1745 C C . CYS A 1 229 ? -27.763 15.647 -17.337 1.00 29.95 229 CYS A C 1
ATOM 1747 O O . CYS A 1 229 ? -28.593 15.166 -16.573 1.00 29.95 229 CYS A O 1
ATOM 1749 N N . GLY A 1 230 ? -27.168 14.914 -18.280 1.00 27.78 230 GLY A N 1
ATOM 1750 C CA . GLY A 1 230 ? -27.376 13.469 -18.374 1.00 27.78 230 GLY A CA 1
ATOM 1751 C C . GLY A 1 230 ? -27.001 12.875 -19.727 1.00 27.78 230 GLY A C 1
ATOM 1752 O O . GLY A 1 230 ? -27.261 13.471 -20.771 1.00 27.78 230 GLY A O 1
ATOM 1753 N N . ARG A 1 231 ? -26.402 11.675 -19.678 1.00 31.30 231 ARG A N 1
ATOM 1754 C CA . ARG A 1 231 ? -25.895 10.835 -20.787 1.00 31.30 231 ARG A CA 1
ATOM 1755 C C . ARG A 1 231 ? -26.812 10.702 -22.013 1.00 31.30 231 ARG A C 1
ATOM 1757 O O . ARG A 1 231 ? -26.312 10.385 -23.085 1.00 31.30 231 ARG A O 1
ATOM 1764 N N . GLU A 1 232 ? -28.110 10.947 -21.883 1.00 33.16 232 GLU A N 1
ATOM 1765 C CA . GLU A 1 232 ? -29.085 10.826 -22.976 1.00 33.16 232 GLU A CA 1
ATOM 1766 C C . GLU A 1 232 ? -28.924 11.916 -24.049 1.00 33.16 232 GLU A C 1
ATOM 1768 O O . GLU A 1 232 ? -29.086 11.651 -25.237 1.00 33.16 232 GLU A O 1
ATOM 1773 N N . SER A 1 233 ? -28.461 13.111 -23.670 1.00 35.34 233 SER A N 1
ATOM 1774 C CA . SER A 1 233 ? -28.176 14.201 -24.620 1.00 35.34 233 SER A CA 1
ATOM 1775 C C . SER A 1 233 ? -26.995 13.900 -25.557 1.00 35.34 233 SER A C 1
ATOM 1777 O O . SER A 1 233 ? -26.941 14.401 -26.676 1.00 35.34 233 SER A O 1
ATOM 1779 N N . SER A 1 234 ? -26.069 13.028 -25.147 1.00 31.84 234 SER A N 1
ATOM 1780 C CA . SER A 1 234 ? -24.958 12.569 -25.992 1.00 31.84 234 SER A CA 1
ATOM 1781 C C . SER A 1 234 ? -25.407 11.542 -27.035 1.00 31.84 234 SER A C 1
ATOM 1783 O O . SER A 1 234 ? -24.819 11.474 -28.108 1.00 31.84 234 SER A O 1
ATOM 1785 N N . ILE A 1 235 ? -26.451 10.764 -26.736 1.00 35.75 235 ILE A N 1
ATOM 1786 C CA . ILE A 1 235 ? -26.991 9.740 -27.638 1.00 35.75 235 ILE A CA 1
ATOM 1787 C C . ILE A 1 235 ? -27.772 10.409 -28.770 1.00 35.75 235 ILE A C 1
ATOM 1789 O O . ILE A 1 235 ? -27.518 10.103 -29.930 1.00 35.75 235 ILE A O 1
ATOM 1793 N N . LEU A 1 236 ? -28.603 11.409 -28.454 1.00 35.97 236 LEU A N 1
ATOM 1794 C CA . LEU A 1 236 ? -29.357 12.164 -29.462 1.00 35.97 236 LEU A CA 1
ATOM 1795 C C . LEU A 1 236 ? -28.437 12.929 -30.430 1.00 35.97 236 LEU A C 1
ATOM 1797 O O . LEU A 1 236 ? -28.690 12.991 -31.631 1.00 35.97 236 LEU A O 1
ATOM 1801 N N . VAL A 1 237 ? -27.336 13.488 -29.912 1.00 35.56 237 VAL A N 1
ATOM 1802 C CA . VAL A 1 237 ? -26.306 14.154 -30.725 1.00 35.56 237 VAL A CA 1
ATOM 1803 C C . VAL A 1 237 ? -25.579 13.144 -31.611 1.00 35.56 237 VAL A C 1
ATOM 1805 O O . VAL A 1 237 ? -25.346 13.432 -32.780 1.00 35.56 237 VAL A O 1
ATOM 1808 N N . MET A 1 238 ? -25.256 11.955 -31.097 1.00 36.72 238 MET A N 1
ATOM 1809 C CA . MET A 1 238 ? -24.606 10.908 -31.890 1.00 36.72 238 MET A CA 1
ATOM 1810 C C . MET A 1 238 ? -25.536 10.313 -32.953 1.00 36.72 238 MET A C 1
ATOM 1812 O O . MET A 1 238 ? -25.064 10.023 -34.047 1.00 36.72 238 MET A O 1
ATOM 1816 N N . GLU A 1 239 ? -26.840 10.196 -32.695 1.00 41.22 239 GLU A N 1
ATOM 1817 C CA . GLU A 1 239 ? -27.830 9.788 -33.703 1.00 41.22 239 GLU A CA 1
ATOM 1818 C C . GLU A 1 239 ? -27.991 10.839 -34.805 1.00 41.22 239 GLU A C 1
ATOM 1820 O O . GLU A 1 239 ? -27.992 10.484 -35.981 1.00 41.22 239 GLU A O 1
ATOM 1825 N N . LYS A 1 240 ? -28.009 12.134 -34.461 1.00 38.03 240 LYS A N 1
ATOM 1826 C CA . LYS A 1 240 ? -28.056 13.218 -35.458 1.00 38.03 240 LYS A CA 1
ATOM 1827 C C . LYS A 1 240 ? -26.757 13.330 -36.262 1.00 38.03 240 LYS A C 1
ATOM 1829 O O . LYS A 1 240 ? -26.788 13.584 -37.460 1.00 38.03 240 LYS A O 1
ATOM 1834 N N . VAL A 1 241 ? -25.606 13.091 -35.629 1.00 38.44 241 VAL A N 1
ATOM 1835 C CA . VAL A 1 241 ? -24.297 13.016 -36.302 1.00 38.44 241 VAL A CA 1
ATOM 1836 C C . VAL A 1 241 ? -24.225 11.797 -37.229 1.00 38.44 241 VAL A C 1
ATOM 1838 O O . VAL A 1 241 ? -23.662 11.898 -38.316 1.00 38.44 241 VAL A O 1
ATOM 1841 N N . ARG A 1 242 ? -24.843 10.674 -36.847 1.00 40.03 242 ARG A N 1
ATOM 1842 C CA . ARG A 1 242 ? -24.963 9.463 -37.673 1.00 40.03 242 ARG A CA 1
ATOM 1843 C C . ARG A 1 242 ? -25.904 9.673 -38.872 1.00 40.03 242 ARG A C 1
ATOM 1845 O O . ARG A 1 242 ? -25.612 9.180 -39.954 1.00 40.03 242 ARG A O 1
ATOM 1852 N N . GLU A 1 243 ? -26.958 10.475 -38.712 1.00 40.50 243 GLU A N 1
ATOM 1853 C CA . GLU A 1 243 ? -27.874 10.898 -39.788 1.00 40.50 243 GLU A CA 1
ATOM 1854 C C . GLU A 1 243 ? -27.198 11.857 -40.794 1.00 40.50 243 GLU A C 1
ATOM 1856 O O . GLU A 1 243 ? -27.471 11.798 -41.990 1.00 40.50 243 GLU A O 1
ATOM 1861 N N . ILE A 1 244 ? -26.266 12.700 -40.328 1.00 37.59 244 ILE A N 1
ATOM 1862 C CA . ILE A 1 244 ? -25.527 13.674 -41.155 1.00 37.59 244 ILE A CA 1
ATOM 1863 C C . ILE A 1 244 ? -24.338 13.040 -41.898 1.00 37.59 244 ILE A C 1
ATOM 1865 O O . ILE A 1 244 ? -23.999 13.483 -42.994 1.00 37.59 244 ILE A O 1
ATOM 1869 N N . LEU A 1 245 ? -23.676 12.036 -41.313 1.00 35.25 245 LEU A N 1
ATOM 1870 C CA . LEU A 1 245 ? -22.430 11.474 -41.858 1.00 35.25 245 LEU A CA 1
ATOM 1871 C C . LEU A 1 245 ? -22.615 10.236 -42.748 1.00 35.25 245 LEU A C 1
ATOM 1873 O O . LEU A 1 245 ? -21.669 9.865 -43.444 1.00 35.25 245 LEU A O 1
ATOM 1877 N N . GLY A 1 246 ? -23.808 9.632 -42.777 1.00 46.47 246 GLY A N 1
ATOM 1878 C CA . GLY A 1 246 ? -24.119 8.489 -43.642 1.00 46.47 246 GLY A CA 1
ATOM 1879 C C . GLY A 1 246 ? -23.133 7.313 -43.523 1.00 46.47 246 GLY A C 1
ATOM 1880 O O . GLY A 1 246 ? -22.412 7.178 -42.535 1.00 46.47 246 GLY A O 1
ATOM 1881 N N . ASN A 1 247 ? -23.094 6.464 -44.558 1.00 37.06 247 ASN A N 1
ATOM 1882 C CA . ASN A 1 247 ? -22.426 5.148 -44.600 1.00 37.06 247 ASN A CA 1
ATOM 1883 C C . ASN A 1 247 ? -20.885 5.144 -44.456 1.00 37.06 247 ASN A C 1
ATOM 1885 O O . ASN A 1 247 ? -20.255 4.122 -44.695 1.00 37.06 247 ASN A O 1
ATOM 1889 N N . ALA A 1 248 ? -20.242 6.238 -44.050 1.00 34.56 248 ALA A N 1
ATOM 1890 C CA . ALA A 1 248 ? -18.790 6.280 -43.849 1.00 34.56 248 ALA A CA 1
ATOM 1891 C C . ALA A 1 248 ? -18.330 5.711 -42.485 1.00 34.56 248 ALA A C 1
ATOM 1893 O O . ALA A 1 248 ? -17.166 5.875 -42.118 1.00 34.56 248 ALA A O 1
ATOM 1894 N N . PHE A 1 249 ? -19.225 5.085 -41.710 1.00 32.38 249 PHE A N 1
ATOM 1895 C CA . PHE A 1 249 ? -18.932 4.570 -40.364 1.00 32.38 249 PHE A CA 1
ATOM 1896 C C . PHE A 1 249 ? -18.891 3.032 -40.265 1.00 32.38 249 PHE A C 1
ATOM 1898 O O . PHE A 1 249 ? -18.369 2.520 -39.277 1.00 32.38 249 PHE A O 1
ATOM 1905 N N . ASP A 1 250 ? -19.384 2.303 -41.271 1.00 34.88 250 ASP A N 1
ATOM 1906 C CA . ASP A 1 250 ? -19.588 0.847 -41.179 1.00 34.88 250 ASP A CA 1
ATOM 1907 C C . ASP A 1 250 ? -18.429 -0.010 -41.734 1.00 34.88 250 ASP A C 1
ATOM 1909 O O . ASP A 1 250 ? -18.416 -1.218 -41.529 1.00 34.88 250 ASP A O 1
ATOM 1913 N N . ASP A 1 251 ? -17.386 0.584 -42.324 1.00 30.59 251 ASP A N 1
ATOM 1914 C CA . ASP A 1 251 ? -16.261 -0.166 -42.924 1.00 30.59 251 ASP A CA 1
ATOM 1915 C C . ASP A 1 251 ? -15.090 -0.470 -41.953 1.00 30.59 251 ASP A C 1
ATOM 1917 O O . ASP A 1 251 ? -13.969 -0.741 -42.383 1.00 30.59 251 ASP A O 1
ATOM 1921 N N . LEU A 1 252 ? -15.295 -0.410 -40.630 1.00 29.48 252 LEU A N 1
ATOM 1922 C CA . LEU A 1 252 ? -14.200 -0.536 -39.643 1.00 29.48 252 LEU A CA 1
ATOM 1923 C C . LEU A 1 252 ? -14.463 -1.494 -38.473 1.00 29.48 252 LEU A C 1
ATOM 1925 O O . LEU A 1 252 ? -13.768 -1.432 -37.456 1.00 29.48 252 LEU A O 1
ATOM 1929 N N . ALA A 1 253 ? -15.421 -2.407 -38.612 1.00 28.41 253 ALA A N 1
ATOM 1930 C CA . ALA A 1 253 ? -15.662 -3.439 -37.612 1.00 28.41 253 ALA A CA 1
ATOM 1931 C C . ALA A 1 253 ? -15.995 -4.786 -38.263 1.00 28.41 253 ALA A C 1
ATOM 1933 O O . ALA A 1 253 ? -17.165 -5.131 -38.371 1.00 28.41 253 ALA A O 1
ATOM 1934 N N . ASP A 1 254 ? -14.972 -5.561 -38.638 1.00 26.20 254 ASP A N 1
ATOM 1935 C CA . ASP A 1 254 ? -15.119 -7.017 -38.673 1.00 26.20 254 ASP A CA 1
ATOM 1936 C C . ASP A 1 254 ? -13.786 -7.776 -38.524 1.00 26.20 254 ASP A C 1
ATOM 1938 O O . ASP A 1 254 ? -12.722 -7.241 -38.835 1.00 26.20 254 ASP A O 1
ATOM 1942 N N . GLU A 1 255 ? -13.910 -9.027 -38.057 1.00 28.56 255 GLU A N 1
ATOM 1943 C CA . GLU A 1 255 ? -12.901 -10.074 -37.764 1.00 28.56 255 GLU A CA 1
ATOM 1944 C C . GLU A 1 255 ? -12.223 -10.017 -36.369 1.00 28.56 255 GLU A C 1
ATOM 1946 O O . GLU A 1 255 ? -11.551 -9.055 -36.018 1.00 28.56 255 GLU A O 1
ATOM 1951 N N . THR A 1 256 ? -12.265 -11.025 -35.486 1.00 26.72 256 THR A N 1
ATOM 1952 C CA . THR A 1 256 ? -12.858 -12.378 -35.457 1.00 26.72 256 THR A CA 1
ATOM 1953 C C . THR A 1 256 ? -12.938 -12.822 -33.978 1.00 26.72 256 THR A C 1
ATOM 1955 O O . THR A 1 256 ? -11.962 -12.700 -33.238 1.00 26.72 256 THR A O 1
ATOM 1958 N N . TYR A 1 257 ? -14.079 -13.364 -33.535 1.00 23.39 257 TYR A N 1
ATOM 1959 C CA . TYR A 1 257 ? -14.224 -14.131 -32.287 1.00 23.39 257 TYR A CA 1
ATOM 1960 C C . TYR A 1 257 ? -14.585 -15.571 -32.667 1.00 23.39 257 TYR A C 1
ATOM 1962 O O . TYR A 1 257 ? -15.498 -15.770 -33.464 1.00 23.39 257 TYR A O 1
ATOM 1970 N N . ALA A 1 258 ? -13.891 -16.561 -32.104 1.00 27.64 258 ALA A N 1
ATOM 1971 C CA . ALA A 1 258 ? -14.293 -17.963 -32.184 1.00 27.64 258 ALA A CA 1
ATOM 1972 C C . ALA A 1 258 ? -14.864 -18.415 -30.833 1.00 27.64 258 ALA A C 1
ATOM 1974 O O . ALA A 1 258 ? -14.270 -18.170 -29.779 1.00 27.64 258 ALA A O 1
ATOM 1975 N N . GLU A 1 259 ? -16.038 -19.036 -30.900 1.00 30.11 259 GLU A N 1
ATOM 1976 C CA . GLU A 1 259 ? -16.737 -19.725 -29.816 1.00 30.11 259 GLU A CA 1
ATOM 1977 C C . GLU A 1 259 ? -15.972 -21.008 -29.421 1.00 30.11 259 GLU A C 1
ATOM 1979 O O . GLU A 1 259 ? -15.208 -21.550 -30.213 1.00 30.11 259 GLU A O 1
ATOM 1984 N N . ASP A 1 260 ? -16.179 -21.480 -28.189 1.00 26.70 260 ASP A N 1
ATOM 1985 C CA . ASP A 1 260 ? -15.555 -22.657 -27.548 1.00 26.70 260 ASP A CA 1
ATOM 1986 C C . ASP A 1 260 ? -14.183 -22.431 -26.874 1.00 26.70 260 ASP A C 1
ATOM 1988 O O . ASP A 1 260 ? -13.125 -22.902 -27.291 1.00 26.70 260 ASP A O 1
ATOM 1992 N N . GLY A 1 261 ? -14.225 -21.736 -25.731 1.00 31.55 261 GLY A N 1
ATOM 1993 C CA . GLY A 1 261 ? -13.095 -21.414 -24.853 1.00 31.55 261 GLY A CA 1
ATOM 1994 C C . GLY A 1 261 ? -12.386 -22.599 -24.179 1.00 31.55 261 GLY A C 1
ATOM 1995 O O . GLY A 1 261 ? -12.433 -22.743 -22.957 1.00 31.55 261 GLY A O 1
ATOM 1996 N N . ILE A 1 262 ? -11.642 -23.396 -24.950 1.00 24.77 262 ILE A N 1
ATOM 1997 C CA . ILE A 1 262 ? -10.608 -24.312 -24.443 1.00 24.77 262 ILE A CA 1
ATOM 1998 C C . ILE A 1 262 ? -9.368 -24.214 -25.343 1.00 24.77 262 ILE A C 1
ATOM 2000 O O . ILE A 1 262 ? -9.297 -24.843 -26.396 1.00 24.77 262 ILE A O 1
ATOM 2004 N N . LEU A 1 263 ? -8.346 -23.475 -24.901 1.00 27.62 263 LEU A N 1
ATOM 2005 C CA . LEU A 1 263 ? -7.013 -23.526 -25.509 1.00 27.62 263 LEU A CA 1
ATOM 2006 C C . LEU A 1 263 ? -6.355 -24.871 -25.172 1.00 27.62 263 LEU A C 1
ATOM 2008 O O . LEU A 1 263 ? -6.036 -25.148 -24.014 1.00 27.62 263 LEU A O 1
ATOM 2012 N N . ARG A 1 264 ? -6.150 -25.708 -26.191 1.00 25.75 264 ARG A N 1
ATOM 2013 C CA . ARG A 1 264 ? -5.182 -26.810 -26.146 1.00 25.75 264 ARG A CA 1
ATOM 2014 C C . ARG A 1 264 ? -3.873 -26.318 -26.773 1.00 25.75 264 ARG A C 1
ATOM 2016 O O . ARG A 1 264 ? -3.947 -25.553 -27.732 1.00 25.75 264 ARG A O 1
ATOM 2023 N N . PRO A 1 265 ? -2.707 -26.730 -26.249 1.00 28.38 265 PRO A N 1
ATOM 2024 C CA . PRO A 1 265 ? -1.423 -26.318 -26.807 1.00 28.38 265 PRO A CA 1
ATOM 2025 C C . PRO A 1 265 ? -1.310 -26.772 -28.268 1.00 28.38 265 PRO A C 1
ATOM 2027 O O . PRO A 1 265 ? -1.700 -27.900 -28.593 1.00 28.38 265 PRO A O 1
ATOM 2030 N N . SER A 1 266 ? -0.832 -25.883 -29.143 1.00 32.69 266 SER A N 1
ATOM 2031 C CA . SER A 1 266 ? -0.578 -26.200 -30.551 1.00 32.69 266 SER A CA 1
ATOM 2032 C C . SER A 1 266 ? 0.561 -27.215 -30.666 1.00 32.69 266 SER A C 1
ATOM 2034 O O . SER A 1 266 ? 1.401 -27.342 -29.776 1.00 32.69 266 SER A O 1
ATOM 2036 N N . GLU A 1 267 ? 0.590 -27.974 -31.762 1.00 29.30 267 GLU A N 1
ATOM 2037 C CA . GLU A 1 267 ? 1.622 -28.992 -32.001 1.00 29.30 267 GLU A CA 1
ATOM 2038 C C . GLU A 1 267 ? 3.040 -28.397 -32.140 1.00 29.30 267 GLU A C 1
ATOM 2040 O O . GLU A 1 267 ? 4.016 -29.122 -31.942 1.00 29.30 267 GLU A O 1
ATOM 2045 N N . ASP A 1 268 ? 3.160 -27.078 -32.344 1.00 36.09 268 ASP A N 1
ATOM 2046 C CA . ASP A 1 268 ? 4.428 -26.330 -32.349 1.00 36.09 268 ASP A CA 1
ATOM 2047 C C . ASP A 1 268 ? 5.101 -26.299 -30.958 1.00 36.09 268 ASP A C 1
ATOM 2049 O O . ASP A 1 268 ? 6.306 -26.528 -30.862 1.00 36.09 268 ASP A O 1
ATOM 2053 N N . GLU A 1 269 ? 4.288 -26.189 -29.894 1.00 36.28 269 GLU A N 1
ATOM 2054 C CA . GLU A 1 269 ? 4.427 -26.867 -28.591 1.00 36.28 269 GLU A CA 1
ATOM 2055 C C . GLU A 1 269 ? 5.611 -27.815 -28.357 1.00 36.28 269 GLU A C 1
ATOM 2057 O O . GLU A 1 269 ? 6.468 -27.655 -27.487 1.00 36.28 269 GLU A O 1
ATOM 2062 N N . LYS A 1 270 ? 5.567 -28.918 -29.108 1.00 29.05 270 LYS A N 1
ATOM 2063 C CA . LYS A 1 270 ? 6.360 -30.119 -28.835 1.00 29.05 270 LYS A CA 1
ATOM 2064 C C . LYS A 1 270 ? 7.703 -30.120 -29.552 1.00 29.05 270 LYS A C 1
ATOM 2066 O O . LYS A 1 270 ? 8.552 -30.936 -29.212 1.00 29.05 270 LYS A O 1
ATOM 2071 N N . ASN A 1 271 ? 7.900 -29.221 -30.513 1.00 29.06 271 ASN A N 1
ATOM 2072 C CA . ASN A 1 271 ? 9.116 -29.175 -31.320 1.00 29.06 271 ASN A CA 1
ATOM 2073 C C . ASN A 1 271 ? 10.172 -28.202 -30.759 1.00 29.06 271 ASN A C 1
ATOM 2075 O O . ASN A 1 271 ? 11.314 -28.222 -31.216 1.00 29.06 271 ASN A O 1
ATOM 2079 N N . GLU A 1 272 ? 9.844 -27.380 -29.753 1.00 34.69 272 GLU A N 1
ATOM 2080 C CA . GLU A 1 272 ? 10.790 -26.415 -29.164 1.00 34.69 272 GLU A CA 1
ATOM 2081 C C . GLU A 1 272 ? 11.750 -27.012 -28.115 1.00 34.69 272 GLU A C 1
ATOM 2083 O O . GLU A 1 272 ? 12.777 -26.398 -27.823 1.00 34.69 272 GLU A O 1
ATOM 2088 N N . GLU A 1 273 ? 11.513 -28.229 -27.606 1.00 32.31 273 GLU A N 1
ATOM 2089 C CA . GLU A 1 273 ? 12.442 -28.891 -26.666 1.00 32.31 273 GLU A CA 1
ATOM 2090 C C . GLU A 1 273 ? 13.748 -29.387 -27.325 1.00 32.31 273 GLU A C 1
ATOM 2092 O O . GLU A 1 273 ? 14.718 -29.666 -26.618 1.00 32.31 273 GLU A O 1
ATOM 2097 N N . GLU A 1 274 ? 13.834 -29.434 -28.662 1.00 30.44 274 GLU A N 1
ATOM 2098 C CA . GLU A 1 274 ? 15.038 -29.890 -29.383 1.00 30.44 274 GLU A CA 1
ATOM 2099 C C . GLU A 1 274 ? 15.970 -28.768 -29.874 1.00 30.44 274 GLU A C 1
ATOM 2101 O O . GLU A 1 274 ? 17.063 -29.052 -30.373 1.00 30.44 274 GLU A O 1
ATOM 2106 N N . SER A 1 275 ? 15.630 -27.487 -29.685 1.00 31.78 275 SER A N 1
ATOM 2107 C CA . SER A 1 275 ? 16.525 -26.382 -30.057 1.00 31.78 275 SER A CA 1
ATOM 2108 C C . SER A 1 275 ? 16.901 -25.547 -28.834 1.00 31.78 275 SER A C 1
ATOM 2110 O O . SER A 1 275 ? 16.072 -24.863 -28.246 1.00 31.78 275 SER A O 1
ATOM 2112 N N . GLY A 1 276 ? 18.176 -25.586 -28.438 1.00 34.97 276 GLY A N 1
ATOM 2113 C CA . GLY A 1 276 ? 18.736 -24.817 -27.319 1.00 34.97 276 GLY A CA 1
ATOM 2114 C C . GLY A 1 276 ? 18.789 -23.297 -27.543 1.00 34.97 276 GLY A C 1
ATOM 2115 O O . GLY A 1 276 ? 19.838 -22.686 -27.337 1.00 34.97 276 GLY A O 1
ATOM 2116 N N . LYS A 1 277 ? 17.689 -22.673 -27.976 1.00 32.06 277 LYS A N 1
ATOM 2117 C CA . LYS A 1 277 ? 17.501 -21.220 -28.020 1.00 32.06 277 LYS A CA 1
ATOM 2118 C C . LYS A 1 277 ? 16.713 -20.783 -26.787 1.00 32.06 277 LYS A C 1
ATOM 2120 O O . LYS A 1 277 ? 15.595 -21.224 -26.559 1.00 32.06 277 LYS A O 1
ATOM 2125 N N . MET A 1 278 ? 17.311 -19.900 -25.988 1.00 33.03 278 MET A N 1
ATOM 2126 C CA . MET A 1 278 ? 16.618 -19.191 -24.908 1.00 33.03 278 MET A CA 1
ATOM 2127 C C . MET A 1 278 ? 15.370 -18.495 -25.468 1.00 33.03 278 MET A C 1
ATOM 2129 O O . MET A 1 278 ? 15.474 -17.753 -26.445 1.00 33.03 278 MET A O 1
ATOM 2133 N N . ALA A 1 279 ? 14.212 -18.719 -24.842 1.00 39.31 279 ALA A N 1
ATOM 2134 C CA . ALA A 1 279 ? 12.974 -18.034 -25.198 1.00 39.31 279 ALA A CA 1
ATOM 2135 C C . ALA A 1 279 ? 13.169 -16.499 -25.153 1.00 39.31 279 ALA A C 1
ATOM 2137 O O . ALA A 1 279 ? 13.848 -16.004 -24.244 1.00 39.31 279 ALA A O 1
ATOM 2138 N N . PRO A 1 280 ? 12.583 -15.725 -26.086 1.00 51.78 280 PRO A N 1
ATOM 2139 C CA . PRO A 1 280 ? 12.724 -14.272 -26.093 1.00 51.78 280 PRO A CA 1
ATOM 2140 C C . PRO A 1 280 ? 12.181 -13.662 -24.791 1.00 51.78 280 PRO A C 1
ATOM 2142 O O . PRO A 1 280 ? 11.105 -14.040 -24.323 1.00 51.78 280 PRO A O 1
ATOM 2145 N N . LEU A 1 281 ? 12.889 -12.678 -24.219 1.00 51.59 281 LEU A N 1
ATOM 2146 C CA . LEU A 1 281 ? 12.495 -11.968 -22.986 1.00 51.59 281 LEU A CA 1
ATOM 2147 C C . LEU A 1 281 ? 11.070 -11.380 -23.050 1.00 51.59 281 LEU A C 1
ATOM 2149 O O . LEU A 1 281 ? 10.414 -11.239 -22.021 1.00 51.59 281 LEU A O 1
ATOM 2153 N N . THR A 1 282 ? 10.567 -11.116 -24.257 1.00 50.66 282 THR A N 1
ATOM 2154 C CA . THR A 1 282 ? 9.203 -10.668 -24.580 1.00 50.66 282 THR A CA 1
ATOM 2155 C C . THR A 1 282 ? 8.107 -11.723 -24.416 1.00 50.66 282 THR A C 1
ATOM 2157 O O . THR A 1 282 ? 6.936 -11.376 -24.485 1.00 50.66 282 THR A O 1
ATOM 2160 N N . HIS A 1 283 ? 8.422 -12.994 -24.180 1.00 51.28 283 HIS A N 1
ATOM 2161 C CA . HIS A 1 283 ? 7.419 -14.022 -23.845 1.00 51.28 283 HIS A CA 1
ATOM 2162 C C . HIS A 1 283 ? 7.508 -14.461 -22.378 1.00 51.28 283 HIS A C 1
ATOM 2164 O O . HIS A 1 283 ? 6.683 -15.222 -21.869 1.00 51.28 283 HIS A O 1
ATOM 2170 N N . LEU A 1 284 ? 8.487 -13.930 -21.646 1.00 54.09 284 LEU A N 1
ATOM 2171 C CA . LEU A 1 284 ? 8.786 -14.320 -20.281 1.00 54.09 284 LEU A CA 1
ATOM 2172 C C . LEU A 1 284 ? 8.055 -13.401 -19.294 1.00 54.09 284 LEU A C 1
ATOM 2174 O O . LEU A 1 284 ? 8.675 -12.679 -18.531 1.00 54.09 284 LEU A O 1
ATOM 2178 N N . GLY A 1 285 ? 6.718 -13.441 -19.242 1.00 53.53 285 GLY A N 1
ATOM 2179 C CA . GLY A 1 285 ? 5.954 -12.649 -18.262 1.00 53.53 285 GLY A CA 1
ATOM 2180 C C . GLY A 1 285 ? 4.440 -12.755 -18.421 1.00 53.53 285 GLY A C 1
ATOM 2181 O O . GLY A 1 285 ? 3.927 -12.501 -19.497 1.00 53.53 285 GLY A O 1
ATOM 2182 N N . LEU A 1 286 ? 3.715 -13.091 -17.350 1.00 55.75 286 LEU A N 1
ATOM 2183 C CA . LEU A 1 286 ? 2.247 -13.077 -17.302 1.00 55.75 286 LEU A CA 1
ATOM 2184 C C . LEU A 1 286 ? 1.678 -11.669 -17.550 1.00 55.75 286 LEU A C 1
ATOM 2186 O O . LEU A 1 286 ? 0.577 -11.557 -18.068 1.00 55.75 286 LEU A O 1
ATOM 2190 N N . ALA A 1 287 ? 2.411 -10.599 -17.216 1.00 59.25 287 ALA A N 1
ATOM 2191 C CA . ALA A 1 287 ? 2.002 -9.220 -17.506 1.00 59.25 287 ALA A CA 1
ATOM 2192 C C . ALA A 1 287 ? 2.574 -8.639 -18.820 1.00 59.25 287 ALA A C 1
ATOM 2194 O O . ALA A 1 287 ? 2.324 -7.464 -19.123 1.00 59.25 287 ALA A O 1
ATOM 2195 N N . TRP A 1 288 ? 3.350 -9.407 -19.596 1.00 72.38 288 TRP A N 1
ATOM 2196 C CA . TRP A 1 288 ? 3.915 -8.912 -20.850 1.00 72.38 288 TRP A CA 1
ATOM 2197 C C . TRP A 1 288 ? 2.900 -9.035 -21.990 1.00 72.38 288 TRP A C 1
ATOM 2199 O O . TRP A 1 288 ? 2.712 -10.088 -22.589 1.00 72.38 288 TRP A O 1
ATOM 2209 N N . HIS A 1 289 ? 2.243 -7.918 -22.292 1.00 80.00 289 HIS A N 1
ATOM 2210 C CA . HIS A 1 289 ? 1.294 -7.799 -23.395 1.00 80.00 289 HIS A CA 1
ATOM 2211 C C . HIS A 1 289 ? 1.746 -6.641 -24.297 1.00 80.00 289 HIS A C 1
ATOM 2213 O O . HIS A 1 289 ? 1.416 -5.492 -23.980 1.00 80.00 289 HIS A O 1
ATOM 2219 N N . PRO A 1 290 ? 2.508 -6.899 -25.381 1.00 79.44 290 PRO A N 1
ATOM 2220 C CA . PRO A 1 290 ? 3.129 -5.859 -26.206 1.00 79.44 290 PRO A CA 1
ATOM 2221 C C . PRO A 1 290 ? 2.142 -4.793 -26.680 1.00 79.44 290 PRO A C 1
ATOM 2223 O O . PRO A 1 290 ? 2.404 -3.604 -26.529 1.00 79.44 290 PRO A O 1
ATOM 2226 N N . GLU A 1 291 ? 0.960 -5.196 -27.150 1.00 85.06 291 GLU A N 1
ATOM 2227 C CA . GLU A 1 291 ? -0.078 -4.258 -27.588 1.00 85.06 291 GLU A CA 1
ATOM 2228 C C . GLU A 1 291 ? -0.606 -3.378 -26.456 1.00 85.06 291 GLU A C 1
ATOM 2230 O O . GLU A 1 291 ? -0.850 -2.187 -26.638 1.00 85.06 291 GLU A O 1
ATOM 2235 N N . LYS A 1 292 ? -0.790 -3.948 -25.262 1.00 87.50 292 LYS A N 1
ATOM 2236 C CA . LYS A 1 292 ? -1.239 -3.193 -24.089 1.00 87.50 292 LYS A CA 1
ATOM 2237 C C . LYS A 1 292 ? -0.150 -2.239 -23.614 1.00 87.50 292 LYS A C 1
ATOM 2239 O O . LYS A 1 292 ? -0.464 -1.108 -23.256 1.00 87.50 292 LYS A O 1
ATOM 2244 N N . ILE A 1 293 ? 1.111 -2.674 -23.630 1.00 89.94 293 ILE A N 1
ATOM 2245 C CA . ILE A 1 293 ? 2.264 -1.818 -23.340 1.00 89.94 293 ILE A CA 1
ATOM 2246 C C . ILE A 1 293 ? 2.293 -0.664 -24.344 1.00 89.94 293 ILE A C 1
ATOM 2248 O O . ILE A 1 293 ? 2.287 0.477 -23.892 1.00 89.94 293 ILE A O 1
ATOM 2252 N N . ARG A 1 294 ? 2.183 -0.944 -25.653 1.00 89.88 294 ARG A N 1
ATOM 2253 C CA . ARG A 1 294 ? 2.093 0.060 -26.728 1.00 89.88 294 ARG A CA 1
ATOM 2254 C C . ARG A 1 294 ? 0.980 1.070 -26.456 1.00 89.88 294 ARG A C 1
ATOM 2256 O O . ARG A 1 294 ? 1.234 2.260 -26.317 1.00 89.88 294 ARG A O 1
ATOM 2263 N N . LYS A 1 295 ? -0.247 0.588 -26.229 1.00 91.12 295 LYS A N 1
ATOM 2264 C CA . LYS A 1 295 ? -1.416 1.428 -25.906 1.00 91.12 295 LYS A CA 1
ATOM 2265 C C . LYS A 1 295 ? -1.199 2.307 -24.669 1.00 91.12 295 LYS A C 1
ATOM 2267 O O . LYS A 1 295 ? -1.753 3.402 -24.602 1.00 91.12 295 LYS A O 1
ATOM 2272 N N . ILE A 1 296 ? -0.451 1.843 -23.664 1.00 92.94 296 ILE A N 1
ATOM 2273 C CA . ILE A 1 296 ? -0.127 2.637 -22.469 1.00 92.94 296 ILE A CA 1
ATOM 2274 C C . ILE A 1 296 ? 0.976 3.658 -22.774 1.00 92.94 296 ILE A C 1
ATOM 2276 O O . ILE A 1 296 ? 0.884 4.795 -22.308 1.00 92.94 296 ILE A O 1
ATOM 2280 N N . THR A 1 297 ? 2.012 3.275 -23.519 1.00 93.38 297 THR A N 1
ATOM 2281 C CA . THR A 1 297 ? 3.151 4.143 -23.836 1.00 93.38 297 THR A CA 1
ATOM 2282 C C . THR A 1 297 ? 2.788 5.238 -24.831 1.00 93.38 297 THR A C 1
ATOM 2284 O O . THR A 1 297 ? 3.206 6.374 -24.623 1.00 93.38 297 THR A O 1
ATOM 2287 N N . ASP A 1 298 ? 1.931 4.954 -25.814 1.00 91.75 298 ASP A N 1
ATOM 2288 C CA . ASP A 1 298 ? 1.472 5.910 -26.837 1.00 91.75 298 ASP A CA 1
ATOM 2289 C C . ASP A 1 298 ? 0.671 7.073 -26.241 1.00 91.75 298 ASP A C 1
ATOM 2291 O O . ASP A 1 298 ? 0.598 8.163 -26.804 1.00 91.75 298 ASP A O 1
ATOM 2295 N N . ARG A 1 299 ? 0.104 6.881 -25.044 1.00 92.56 299 ARG A N 1
ATOM 2296 C CA . ARG A 1 299 ? -0.541 7.963 -24.289 1.00 92.56 299 ARG A CA 1
ATOM 2297 C C . ARG A 1 299 ? 0.457 9.007 -23.787 1.00 92.56 299 ARG A C 1
ATOM 2299 O O . ARG A 1 299 ? 0.057 10.112 -23.425 1.00 92.56 299 ARG A O 1
ATOM 2306 N N . CYS A 1 300 ? 1.744 8.681 -23.693 1.00 93.12 300 CYS A N 1
ATOM 2307 C CA . CYS A 1 300 ? 2.758 9.613 -23.220 1.00 93.12 300 CYS A CA 1
ATOM 2308 C C . CYS A 1 300 ? 3.023 10.695 -24.278 1.00 93.12 300 CYS A C 1
ATOM 2310 O O . CYS A 1 300 ? 3.768 10.493 -25.225 1.00 93.12 300 CYS A O 1
ATOM 2312 N N . ASN A 1 301 ? 2.477 11.892 -24.066 1.00 89.81 301 ASN A N 1
ATOM 2313 C CA . ASN A 1 301 ? 2.692 13.054 -24.939 1.00 89.81 301 ASN A CA 1
ATOM 2314 C C . ASN A 1 301 ? 3.921 13.906 -24.558 1.00 89.81 301 ASN A C 1
ATOM 2316 O O . ASN A 1 301 ? 4.062 15.037 -25.012 1.00 89.81 301 ASN A O 1
ATOM 2320 N N . GLY A 1 302 ? 4.777 13.424 -23.652 1.00 87.50 302 GLY A N 1
ATOM 2321 C CA . GLY A 1 302 ? 6.013 14.118 -23.278 1.00 87.50 302 GLY A CA 1
ATOM 2322 C C . GLY A 1 302 ? 5.860 15.396 -22.435 1.00 87.50 302 GLY A C 1
ATOM 2323 O O . GLY A 1 302 ? 6.883 15.999 -22.113 1.00 87.50 302 GLY A O 1
ATOM 2324 N N . CYS A 1 303 ? 4.651 15.766 -21.981 1.00 89.38 303 CYS A N 1
ATOM 2325 C CA . CYS A 1 303 ? 4.344 17.042 -21.295 1.00 89.38 303 CYS A CA 1
ATOM 2326 C C . CYS A 1 303 ? 5.108 17.331 -19.985 1.00 89.38 303 CYS A C 1
ATOM 2328 O O . CYS A 1 303 ? 4.946 18.391 -19.391 1.00 89.38 303 CYS A O 1
ATOM 2330 N N . ALA A 1 304 ? 5.913 16.388 -19.491 1.00 90.31 304 ALA A N 1
ATOM 2331 C CA . ALA A 1 304 ? 6.797 16.557 -18.338 1.00 90.31 304 ALA A CA 1
ATOM 2332 C C . ALA A 1 304 ? 6.119 16.864 -16.989 1.00 90.31 304 ALA A C 1
ATOM 2334 O O . ALA A 1 304 ? 6.832 17.000 -15.998 1.00 90.31 304 ALA A O 1
ATOM 2335 N N . LYS A 1 305 ? 4.782 16.884 -16.875 1.00 88.50 305 LYS A N 1
ATOM 2336 C CA . LYS A 1 305 ? 4.079 17.136 -15.596 1.00 88.50 305 LYS A CA 1
ATOM 2337 C C . LYS A 1 305 ? 4.512 16.185 -14.473 1.00 88.50 305 LYS A C 1
ATOM 2339 O O . LYS A 1 305 ? 4.567 16.559 -13.303 1.00 88.50 305 LYS A O 1
ATOM 2344 N N . CYS A 1 306 ? 4.919 14.966 -14.830 1.00 91.12 306 CYS A N 1
ATOM 2345 C CA . CYS A 1 306 ? 5.477 13.982 -13.904 1.00 91.12 306 CYS A CA 1
ATOM 2346 C C . CYS A 1 306 ? 6.824 14.384 -13.262 1.00 91.12 306 CYS A C 1
ATOM 2348 O O . CYS A 1 306 ? 7.279 13.688 -12.353 1.00 91.12 306 CYS A O 1
ATOM 2350 N N . ARG A 1 307 ? 7.454 15.469 -13.737 1.00 90.88 307 ARG A N 1
ATOM 2351 C CA . ARG A 1 307 ? 8.664 16.104 -13.191 1.00 90.88 307 ARG A CA 1
ATOM 2352 C C . ARG A 1 307 ? 8.354 17.270 -12.242 1.00 90.88 307 ARG A C 1
ATOM 2354 O O . ARG A 1 307 ? 9.278 17.907 -11.748 1.00 90.88 307 ARG A O 1
ATOM 2361 N N . GLY A 1 308 ? 7.082 17.576 -11.987 1.00 85.56 308 GLY A N 1
ATOM 2362 C CA . GLY A 1 308 ? 6.715 18.667 -11.085 1.00 85.56 308 GLY A CA 1
ATOM 2363 C C . GLY A 1 308 ? 7.267 18.455 -9.670 1.00 85.56 308 GLY A C 1
ATOM 2364 O O . GLY A 1 308 ? 7.124 17.377 -9.086 1.00 85.56 308 GLY A O 1
ATOM 2365 N N . THR A 1 309 ? 7.894 19.492 -9.119 1.00 84.00 309 THR A N 1
ATOM 2366 C CA . THR A 1 309 ? 8.472 19.503 -7.762 1.00 84.00 309 THR A CA 1
ATOM 2367 C C . THR A 1 309 ? 7.619 20.266 -6.751 1.00 84.00 309 THR A C 1
ATOM 2369 O O . THR A 1 309 ? 7.858 20.163 -5.544 1.00 84.00 309 THR A O 1
ATOM 2372 N N . GLU A 1 310 ? 6.593 20.971 -7.229 1.00 81.56 310 GLU A N 1
ATOM 2373 C CA . GLU A 1 310 ? 5.618 21.691 -6.415 1.00 81.56 310 GLU A CA 1
ATOM 2374 C C . GLU A 1 310 ? 4.931 20.778 -5.387 1.00 81.56 310 GLU A C 1
ATOM 2376 O O . GLU A 1 310 ? 4.801 19.564 -5.558 1.00 81.56 310 GLU A O 1
ATOM 2381 N N . LEU A 1 311 ? 4.456 21.353 -4.282 1.00 70.31 311 LEU A N 1
ATOM 2382 C CA . LEU A 1 311 ? 3.705 20.616 -3.254 1.00 70.31 311 LEU A CA 1
ATOM 2383 C C . LEU A 1 311 ? 2.381 20.040 -3.787 1.00 70.31 311 LEU A C 1
ATOM 2385 O O . LEU A 1 311 ? 1.970 18.958 -3.355 1.00 70.31 311 LEU A O 1
ATOM 2389 N N . SER A 1 312 ? 1.768 20.736 -4.746 1.00 72.00 312 SER A N 1
ATOM 2390 C CA . SER A 1 312 ? 0.585 20.322 -5.508 1.00 72.00 312 SER A CA 1
ATOM 2391 C C . SER A 1 312 ? 0.859 19.066 -6.346 1.00 72.00 312 SER A C 1
ATOM 2393 O O . SER A 1 312 ? 0.049 18.141 -6.354 1.00 72.00 312 SER A O 1
ATOM 2395 N N . CYS A 1 313 ? 2.031 18.979 -6.988 1.00 77.44 313 CYS A N 1
ATOM 2396 C CA . CYS A 1 313 ? 2.410 17.843 -7.820 1.00 77.44 313 CYS A CA 1
ATOM 2397 C C . CYS A 1 313 ? 2.952 16.680 -6.977 1.00 77.44 313 CYS A C 1
ATOM 2399 O O . CYS A 1 313 ? 4.048 16.708 -6.400 1.00 77.44 313 CYS A O 1
ATOM 2401 N N . ARG A 1 314 ? 2.177 15.596 -6.928 1.00 81.44 314 ARG A N 1
ATOM 2402 C CA . ARG A 1 314 ? 2.513 14.392 -6.153 1.00 81.44 314 ARG A CA 1
ATOM 2403 C C . ARG A 1 314 ? 2.869 13.194 -7.033 1.00 81.44 314 ARG A C 1
ATOM 2405 O O . ARG A 1 314 ? 2.869 12.073 -6.531 1.00 81.44 314 ARG A O 1
ATOM 2412 N N . ALA A 1 315 ? 3.202 13.420 -8.309 1.00 86.00 315 ALA A N 1
ATOM 2413 C CA . ALA A 1 315 ? 3.401 12.370 -9.311 1.00 86.00 315 ALA A CA 1
ATOM 2414 C C . ALA A 1 315 ? 4.479 11.345 -8.922 1.00 86.00 315 ALA A C 1
ATOM 2416 O O . ALA A 1 315 ? 4.167 10.165 -8.771 1.00 86.00 315 ALA A O 1
ATOM 2417 N N . CYS A 1 316 ? 5.735 11.766 -8.728 1.00 91.94 316 CYS A N 1
ATOM 2418 C CA . CYS A 1 316 ? 6.825 10.857 -8.363 1.00 91.94 316 CYS A CA 1
ATOM 2419 C C . CYS A 1 316 ? 7.651 11.389 -7.188 1.00 91.94 316 CYS A C 1
ATOM 2421 O O . CYS A 1 316 ? 8.367 12.378 -7.340 1.00 91.94 316 CYS A O 1
ATOM 2423 N N . PRO A 1 317 ? 7.622 10.724 -6.020 1.00 90.25 317 PRO A N 1
ATOM 2424 C CA . PRO A 1 317 ? 8.435 11.147 -4.885 1.00 90.25 317 PRO A CA 1
ATOM 2425 C C . PRO A 1 317 ? 9.929 10.879 -5.086 1.00 90.25 317 PRO A C 1
ATOM 2427 O O . PRO A 1 317 ? 10.745 11.564 -4.482 1.00 90.25 317 PRO A O 1
ATOM 2430 N N . VAL A 1 318 ? 10.286 9.900 -5.923 1.00 90.94 318 VAL A N 1
ATOM 2431 C CA . VAL A 1 318 ? 11.687 9.577 -6.208 1.00 90.94 318 VAL A CA 1
ATOM 2432 C C . VAL A 1 318 ? 12.302 10.647 -7.098 1.00 90.94 318 VAL A C 1
ATOM 2434 O O . VAL A 1 318 ? 13.343 11.165 -6.732 1.00 90.94 318 VAL A O 1
ATOM 2437 N N . PHE A 1 319 ? 11.610 11.080 -8.159 1.00 91.94 319 PHE A N 1
ATOM 2438 C CA . PHE A 1 319 ? 12.064 12.197 -8.997 1.00 91.94 319 PHE A CA 1
ATOM 2439 C C . PHE A 1 319 ? 12.193 13.510 -8.217 1.00 91.94 319 PHE A C 1
ATOM 2441 O O . PHE A 1 319 ? 13.150 14.248 -8.389 1.00 91.94 319 PHE A O 1
ATOM 2448 N N . ARG A 1 320 ? 11.246 13.808 -7.317 1.00 87.38 320 ARG A N 1
ATOM 2449 C CA . ARG A 1 320 ? 11.324 15.016 -6.474 1.00 87.38 320 ARG A CA 1
ATOM 2450 C C . ARG A 1 320 ? 12.583 15.076 -5.612 1.00 87.38 320 ARG A C 1
ATOM 2452 O O . ARG A 1 320 ? 12.945 16.154 -5.154 1.00 87.38 320 ARG A O 1
ATOM 2459 N N . TYR A 1 321 ? 13.173 13.921 -5.330 1.00 84.75 321 TYR A N 1
ATOM 2460 C CA . TYR A 1 321 ? 14.401 13.814 -4.566 1.00 84.75 321 TYR A CA 1
ATOM 2461 C C . TYR A 1 321 ? 15.631 13.704 -5.479 1.00 84.75 321 TYR A C 1
ATOM 2463 O O . TYR A 1 321 ? 16.597 14.439 -5.306 1.00 84.75 321 TYR A O 1
ATOM 2471 N N . ASP A 1 322 ? 15.587 12.781 -6.433 1.00 86.38 322 ASP A N 1
ATOM 2472 C CA . ASP A 1 322 ? 16.591 12.580 -7.464 1.00 86.38 322 ASP A CA 1
ATOM 2473 C C . ASP A 1 322 ? 16.044 13.163 -8.770 1.00 86.38 322 ASP A C 1
ATOM 2475 O O . ASP A 1 322 ? 15.374 12.470 -9.534 1.00 86.38 322 ASP A O 1
ATOM 2479 N N . CYS A 1 323 ? 16.282 14.458 -9.004 1.00 90.06 323 CYS A N 1
ATOM 2480 C CA . CYS A 1 323 ? 15.779 15.221 -10.159 1.00 90.06 323 CYS A CA 1
ATOM 2481 C C . CYS A 1 323 ? 16.398 14.792 -11.509 1.00 90.06 323 CYS A C 1
ATOM 2483 O O . CYS A 1 323 ? 16.400 15.564 -12.470 1.00 90.06 323 CYS A O 1
ATOM 2485 N N . SER A 1 324 ? 16.946 13.579 -11.584 1.00 92.06 324 SER A N 1
ATOM 2486 C CA . SER A 1 324 ? 17.463 12.964 -12.798 1.00 92.06 324 SER A CA 1
ATOM 2487 C C . SER A 1 324 ? 16.314 12.517 -13.703 1.00 92.06 324 SER A C 1
ATOM 2489 O O . SER A 1 324 ? 15.261 12.071 -13.238 1.00 92.06 324 SER A O 1
ATOM 2491 N N . GLU A 1 325 ? 16.506 12.596 -15.022 1.00 92.69 325 GLU A N 1
ATOM 2492 C CA . GLU A 1 325 ? 15.494 12.112 -15.966 1.00 92.69 325 GLU A CA 1
ATOM 2493 C C . GLU A 1 325 ? 15.196 10.621 -15.744 1.00 92.69 325 GLU A C 1
ATOM 2495 O O . GLU A 1 325 ? 14.030 10.235 -15.765 1.00 92.69 325 GLU A O 1
ATOM 2500 N N . PHE A 1 326 ? 16.214 9.819 -15.415 1.00 91.50 326 PHE A N 1
ATOM 2501 C CA . PHE A 1 326 ? 16.102 8.389 -15.103 1.00 91.50 326 PHE A CA 1
ATOM 2502 C C . PHE A 1 326 ? 15.080 8.092 -13.990 1.00 91.50 326 PHE A C 1
ATOM 2504 O O . PHE A 1 326 ? 14.258 7.174 -14.096 1.00 91.50 326 PHE A O 1
ATOM 2511 N N . SER A 1 327 ? 15.038 8.934 -12.957 1.00 91.62 327 SER A N 1
ATOM 2512 C CA . SER A 1 327 ? 14.086 8.808 -11.850 1.00 91.62 327 SER A CA 1
ATOM 2513 C C . SER A 1 327 ? 12.649 9.186 -12.218 1.00 91.62 327 SER A C 1
ATOM 2515 O O . SER A 1 327 ? 11.704 8.821 -11.502 1.00 91.62 327 SER A O 1
ATOM 2517 N N . SER A 1 328 ? 12.433 9.856 -13.350 1.00 94.31 328 SER A N 1
ATOM 2518 C CA . SER A 1 328 ? 11.107 10.307 -13.762 1.00 94.31 328 SER A CA 1
ATOM 2519 C C . SER A 1 328 ? 10.186 9.137 -14.164 1.00 94.31 328 SER A C 1
ATOM 2521 O O . SER A 1 328 ? 10.647 8.082 -14.613 1.00 94.31 328 SER A O 1
ATOM 2523 N N . PRO A 1 329 ? 8.856 9.289 -14.013 1.00 95.19 329 PRO A N 1
ATOM 2524 C CA . PRO A 1 329 ? 7.903 8.315 -14.544 1.00 95.19 329 PRO A CA 1
ATOM 2525 C C . PRO A 1 329 ? 7.940 8.209 -16.069 1.00 95.19 329 PRO A C 1
ATOM 2527 O O . PRO A 1 329 ? 7.826 7.106 -16.596 1.00 95.19 329 PRO A O 1
ATOM 2530 N N . ARG A 1 330 ? 8.122 9.333 -16.777 1.00 94.44 330 ARG A N 1
ATOM 2531 C CA . ARG A 1 330 ? 8.142 9.336 -18.245 1.00 94.44 330 ARG A CA 1
ATOM 2532 C C . ARG A 1 330 ? 9.368 8.635 -18.818 1.00 94.44 330 ARG A C 1
ATOM 2534 O O . ARG A 1 330 ? 9.227 7.986 -19.838 1.00 94.44 330 ARG A O 1
ATOM 2541 N N . ALA A 1 331 ? 10.523 8.672 -18.152 1.00 94.50 331 ALA A N 1
ATOM 2542 C CA . ALA A 1 331 ? 11.679 7.897 -18.600 1.00 94.50 331 ALA A CA 1
ATOM 2543 C C . ALA A 1 331 ? 11.369 6.397 -18.627 1.00 94.50 331 ALA A C 1
ATOM 2545 O O . ALA A 1 331 ? 11.674 5.722 -19.598 1.00 94.50 331 ALA A O 1
ATOM 2546 N N . LYS A 1 332 ? 10.665 5.886 -17.610 1.00 95.19 332 LYS A N 1
ATOM 2547 C CA . LYS A 1 332 ? 10.224 4.482 -17.564 1.00 95.19 332 LYS A CA 1
ATOM 2548 C C . LYS A 1 332 ? 9.212 4.173 -18.669 1.00 95.19 332 LYS A C 1
ATOM 2550 O O . LYS A 1 332 ? 9.280 3.106 -19.265 1.00 95.19 332 LYS A O 1
ATOM 2555 N N . ALA A 1 333 ? 8.302 5.105 -18.958 1.00 95.06 333 ALA A N 1
ATOM 2556 C CA . ALA A 1 333 ? 7.377 4.967 -20.080 1.00 95.06 333 ALA A CA 1
ATOM 2557 C C . ALA A 1 333 ? 8.111 4.949 -21.429 1.00 95.06 333 ALA A C 1
ATOM 2559 O O . ALA A 1 333 ? 7.848 4.071 -22.237 1.00 95.06 333 ALA A O 1
ATOM 2560 N N . ASN A 1 334 ? 9.066 5.856 -21.641 1.00 93.75 334 ASN A N 1
ATOM 2561 C CA . ASN A 1 334 ? 9.828 5.968 -22.883 1.00 93.75 334 ASN A CA 1
ATOM 2562 C C . ASN A 1 334 ? 10.764 4.773 -23.105 1.00 93.75 334 ASN A C 1
ATOM 2564 O O . ASN A 1 334 ? 10.885 4.320 -24.234 1.00 93.75 334 ASN A O 1
ATOM 2568 N N . LEU A 1 335 ? 11.375 4.226 -22.048 1.00 93.44 335 LEU A N 1
ATOM 2569 C CA . LEU A 1 335 ? 12.150 2.983 -22.140 1.00 93.44 335 LEU A CA 1
ATOM 2570 C C . LEU A 1 335 ? 11.273 1.821 -22.616 1.00 93.44 335 LEU A C 1
ATOM 2572 O O . LEU A 1 335 ? 11.646 1.085 -23.518 1.00 93.44 335 LEU A O 1
ATOM 2576 N N . MET A 1 336 ? 10.073 1.689 -22.050 1.00 93.25 336 MET A N 1
ATOM 2577 C CA . MET A 1 336 ? 9.129 0.650 -22.469 1.00 93.25 336 MET A CA 1
ATOM 2578 C C . MET A 1 336 ? 8.569 0.901 -23.870 1.00 93.25 336 MET A C 1
ATOM 2580 O O . MET A 1 336 ? 8.345 -0.055 -24.606 1.00 93.25 336 MET A O 1
ATOM 2584 N N . ALA A 1 337 ? 8.371 2.168 -24.246 1.00 92.06 337 ALA A N 1
ATOM 2585 C CA . ALA A 1 337 ? 7.984 2.549 -25.598 1.00 92.06 337 ALA A CA 1
ATOM 2586 C C . ALA A 1 337 ? 9.059 2.107 -26.591 1.00 92.06 337 ALA A C 1
ATOM 2588 O O . ALA A 1 337 ? 8.734 1.444 -27.566 1.00 92.06 337 ALA A O 1
ATOM 2589 N N . GLY A 1 338 ? 10.327 2.397 -26.282 1.00 91.06 338 GLY A N 1
ATOM 2590 C CA . GLY A 1 338 ? 11.459 2.081 -27.140 1.00 91.06 338 GLY A CA 1
ATOM 2591 C C . GLY A 1 338 ? 11.630 0.587 -27.401 1.00 91.06 338 GLY A C 1
ATOM 2592 O O . GLY A 1 338 ? 11.953 0.209 -28.522 1.00 91.06 338 GLY A O 1
ATOM 2593 N N . LEU A 1 339 ? 11.346 -0.253 -26.400 1.00 89.44 339 LEU A N 1
ATOM 2594 C CA . LEU A 1 339 ? 11.330 -1.711 -26.554 1.00 89.44 339 LEU A CA 1
ATOM 2595 C C . LEU A 1 339 ? 10.204 -2.187 -27.482 1.00 89.44 339 LEU A C 1
ATOM 2597 O O . LEU A 1 339 ? 10.399 -3.079 -28.297 1.00 89.44 339 LEU A O 1
ATOM 2601 N N . VAL A 1 340 ? 9.009 -1.603 -27.364 1.00 88.38 340 VAL A N 1
ATOM 2602 C CA . VAL A 1 340 ? 7.831 -2.021 -28.143 1.00 88.38 340 VAL A CA 1
ATOM 2603 C C . VAL A 1 340 ? 7.796 -1.410 -29.547 1.00 88.38 340 VAL A C 1
ATOM 2605 O O . VAL A 1 340 ? 7.128 -1.949 -30.432 1.00 88.38 340 VAL A O 1
ATOM 2608 N N . SER A 1 341 ? 8.498 -0.298 -29.762 1.00 86.44 341 SER A N 1
ATOM 2609 C CA . SER A 1 341 ? 8.765 0.280 -31.081 1.00 86.44 341 SER A CA 1
ATOM 2610 C C . SER A 1 341 ? 10.052 -0.248 -31.716 1.00 86.44 341 SER A C 1
ATOM 2612 O O . SER A 1 341 ? 10.446 0.279 -32.751 1.00 86.44 341 SER A O 1
ATOM 2614 N N . GLU A 1 342 ? 10.722 -1.224 -31.088 1.00 86.19 342 GLU A N 1
ATOM 2615 C CA . GLU A 1 342 ? 11.961 -1.857 -31.574 1.00 86.19 342 GLU A CA 1
ATOM 2616 C C . GLU A 1 342 ? 13.118 -0.867 -31.820 1.00 86.19 342 GLU A C 1
ATOM 2618 O O . GLU A 1 342 ? 14.067 -1.145 -32.547 1.00 86.19 342 GLU A O 1
ATOM 2623 N N . THR A 1 343 ? 13.065 0.313 -31.193 1.00 87.94 343 THR A N 1
ATOM 2624 C CA . THR A 1 343 ? 14.179 1.278 -31.202 1.00 87.94 343 THR A CA 1
ATOM 2625 C C . THR A 1 343 ? 15.236 0.945 -30.150 1.00 87.94 343 THR A C 1
ATOM 2627 O O . THR A 1 343 ? 16.350 1.454 -30.229 1.00 87.94 343 THR A O 1
ATOM 2630 N N . LEU A 1 344 ? 14.858 0.143 -29.153 1.00 87.06 344 LEU A N 1
ATOM 2631 C CA . LEU A 1 344 ? 15.743 -0.510 -28.193 1.00 87.06 344 LEU A CA 1
ATOM 2632 C C . LEU A 1 344 ? 15.627 -2.014 -28.414 1.00 87.06 344 LEU A C 1
ATOM 2634 O O . LEU A 1 344 ? 14.520 -2.511 -28.655 1.00 87.06 344 LEU A O 1
ATOM 2638 N N . ASP A 1 345 ? 16.744 -2.728 -28.312 1.00 84.50 345 ASP A N 1
ATOM 2639 C CA . ASP A 1 345 ? 16.711 -4.184 -28.413 1.00 84.50 345 ASP A CA 1
ATOM 2640 C C . ASP A 1 345 ? 16.003 -4.759 -27.176 1.00 84.50 345 ASP A C 1
ATOM 2642 O O . ASP A 1 345 ? 16.223 -4.342 -26.039 1.00 84.50 345 ASP A O 1
ATOM 2646 N N . VAL A 1 346 ? 15.146 -5.752 -27.392 1.00 78.38 346 VAL A N 1
ATOM 2647 C CA . VAL A 1 346 ? 14.497 -6.533 -26.337 1.00 78.38 346 VAL A CA 1
ATOM 2648 C C . VAL A 1 346 ? 15.524 -7.145 -25.382 1.00 78.38 346 VAL A C 1
ATOM 2650 O O . VAL A 1 346 ? 15.219 -7.313 -24.198 1.00 78.38 346 VAL A O 1
ATOM 2653 N N . THR A 1 347 ? 16.733 -7.454 -25.858 1.00 79.06 347 THR A N 1
ATOM 2654 C CA . THR A 1 347 ? 17.833 -7.936 -25.010 1.00 79.06 347 THR A CA 1
ATOM 2655 C C . THR A 1 347 ? 18.219 -6.940 -23.910 1.00 79.06 347 THR A C 1
ATOM 2657 O O . THR A 1 347 ? 18.573 -7.381 -22.815 1.00 79.06 347 THR A O 1
ATOM 2660 N N . GLU A 1 348 ? 18.011 -5.632 -24.113 1.00 83.50 348 GLU A N 1
ATOM 2661 C CA . GLU A 1 348 ? 18.286 -4.584 -23.115 1.00 83.50 348 GLU A CA 1
ATOM 2662 C C . GLU A 1 348 ? 17.386 -4.684 -21.872 1.00 83.50 348 GLU A C 1
ATOM 2664 O O . GLU A 1 348 ? 17.730 -4.170 -20.805 1.00 83.50 348 GLU A O 1
ATOM 2669 N N . LEU A 1 349 ? 16.247 -5.392 -21.943 1.00 82.25 349 LEU A N 1
ATOM 2670 C CA . LEU A 1 349 ? 15.469 -5.740 -20.743 1.00 82.25 349 LEU A CA 1
ATOM 2671 C C . LEU A 1 349 ? 16.302 -6.528 -19.730 1.00 82.25 349 LEU A C 1
ATOM 2673 O O . LEU A 1 349 ? 15.973 -6.504 -18.544 1.00 82.25 349 LEU A O 1
ATOM 2677 N N . GLY A 1 350 ? 17.328 -7.242 -20.198 1.00 81.62 350 GLY A N 1
ATOM 2678 C CA . GLY A 1 350 ? 18.284 -7.993 -19.397 1.00 81.62 350 GLY A CA 1
ATOM 2679 C C . GLY A 1 350 ? 19.482 -7.183 -18.903 1.00 81.62 350 GLY A C 1
ATOM 2680 O O . GLY A 1 350 ? 20.299 -7.728 -18.165 1.00 81.62 350 GLY A O 1
ATOM 2681 N N . ASP A 1 351 ? 19.561 -5.886 -19.207 1.00 87.25 351 ASP A N 1
ATOM 2682 C CA . ASP A 1 351 ? 20.680 -5.050 -18.779 1.00 87.25 351 ASP A CA 1
ATOM 2683 C C . ASP A 1 351 ? 20.505 -4.483 -17.365 1.00 87.25 351 ASP A C 1
ATOM 2685 O O . ASP A 1 351 ? 19.457 -3.947 -16.978 1.00 87.25 351 ASP A O 1
ATOM 2689 N N 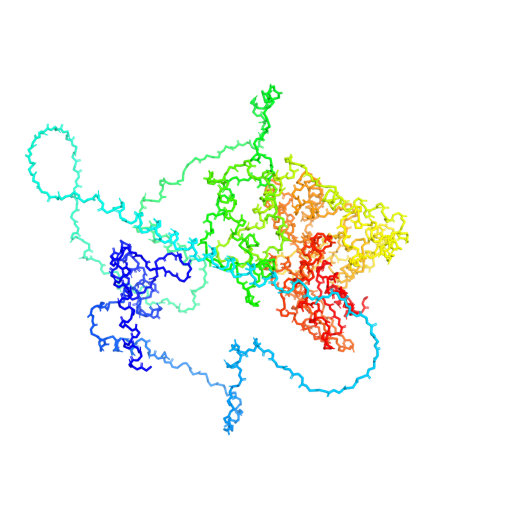. ASP A 1 352 ? 21.594 -4.490 -16.594 1.00 88.06 352 ASP A N 1
ATOM 2690 C CA . ASP A 1 352 ? 21.629 -3.903 -15.251 1.00 88.06 352 ASP A CA 1
ATOM 2691 C C . ASP A 1 352 ? 21.281 -2.405 -15.256 1.00 88.06 352 ASP A C 1
ATOM 2693 O O . ASP A 1 352 ? 20.655 -1.903 -14.314 1.00 88.06 352 ASP A O 1
ATOM 2697 N N . ALA A 1 353 ? 21.634 -1.686 -16.328 1.00 90.50 353 ALA A N 1
ATOM 2698 C CA . ALA A 1 353 ? 21.284 -0.280 -16.505 1.00 90.50 353 ALA A CA 1
ATOM 2699 C C . ALA A 1 353 ? 19.759 -0.096 -16.574 1.00 90.50 353 ALA A C 1
ATOM 2701 O O . ALA A 1 353 ? 19.198 0.693 -15.804 1.00 90.50 353 ALA A O 1
ATOM 2702 N N . PHE A 1 354 ? 19.075 -0.885 -17.406 1.00 91.50 354 PHE A N 1
ATOM 2703 C CA . PHE A 1 354 ? 17.619 -0.878 -17.518 1.00 91.50 354 PHE A CA 1
ATOM 2704 C C . PHE A 1 354 ? 16.958 -1.237 -16.181 1.00 91.50 354 PHE A C 1
ATOM 2706 O O . PHE A 1 354 ? 16.079 -0.518 -15.676 1.00 91.50 354 PHE A O 1
ATOM 2713 N N . ARG A 1 355 ? 17.445 -2.306 -15.536 1.00 91.06 355 ARG A N 1
ATOM 2714 C CA . ARG A 1 355 ? 16.976 -2.742 -14.215 1.00 91.06 355 ARG A CA 1
ATOM 2715 C C . ARG A 1 355 ? 17.126 -1.641 -13.168 1.00 91.06 355 ARG A C 1
ATOM 2717 O O . ARG A 1 355 ? 16.217 -1.449 -12.354 1.00 91.06 355 ARG A O 1
ATOM 2724 N N . SER A 1 356 ? 18.242 -0.913 -13.170 1.00 90.88 356 SER A N 1
ATOM 2725 C CA . SER A 1 356 ? 18.510 0.154 -12.199 1.00 90.88 356 SER A CA 1
ATOM 2726 C C . SER A 1 356 ? 17.451 1.262 -12.265 1.00 90.88 356 SER A C 1
ATOM 2728 O O . SER A 1 356 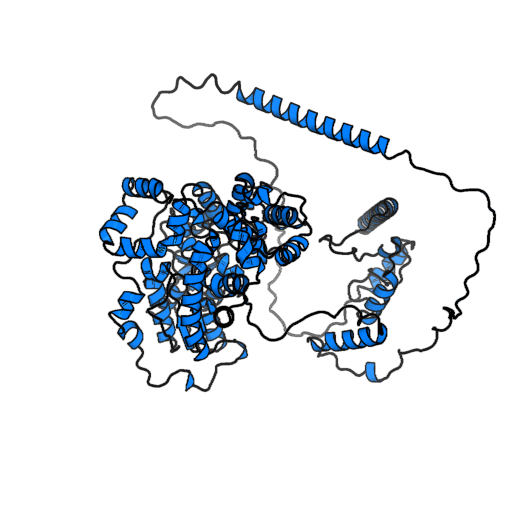? 16.923 1.670 -11.226 1.00 90.88 356 SER A O 1
ATOM 2730 N N . ILE A 1 357 ? 17.042 1.653 -13.477 1.00 93.81 357 ILE A N 1
ATOM 2731 C CA . ILE A 1 357 ? 16.021 2.680 -13.722 1.00 93.81 357 ILE A CA 1
ATOM 2732 C C . ILE A 1 357 ? 14.643 2.185 -13.267 1.00 93.81 357 ILE A C 1
ATOM 2734 O O . ILE A 1 357 ? 13.913 2.895 -12.564 1.00 93.81 357 ILE A O 1
ATOM 2738 N N . MET A 1 358 ? 14.283 0.943 -13.601 1.00 93.31 358 MET A N 1
ATOM 2739 C CA . MET A 1 358 ? 13.006 0.351 -13.182 1.00 93.31 358 MET A CA 1
ATOM 2740 C C . MET A 1 358 ? 12.926 0.152 -11.661 1.00 93.31 358 MET A C 1
ATOM 2742 O O . MET A 1 358 ? 11.863 0.337 -11.054 1.00 93.31 358 MET A O 1
ATOM 2746 N N . ASN A 1 359 ? 14.047 -0.155 -11.007 1.00 90.81 359 ASN A N 1
ATOM 2747 C CA . ASN A 1 359 ? 14.122 -0.361 -9.560 1.00 90.81 359 ASN A CA 1
ATOM 2748 C C . ASN A 1 359 ? 13.981 0.911 -8.722 1.00 90.81 359 ASN A C 1
ATOM 2750 O O . ASN A 1 359 ? 13.612 0.814 -7.550 1.00 90.81 359 ASN A O 1
ATOM 2754 N N . GLN A 1 360 ? 14.162 2.093 -9.312 1.00 91.00 360 GLN A N 1
ATOM 2755 C CA . GLN A 1 360 ? 13.833 3.360 -8.652 1.00 91.00 360 GLN A CA 1
ATOM 2756 C C . GLN A 1 360 ? 12.323 3.518 -8.409 1.00 91.00 360 GLN A C 1
ATOM 2758 O O . GLN A 1 360 ? 11.908 4.307 -7.563 1.00 91.00 360 GLN A O 1
ATOM 2763 N N . CYS A 1 361 ? 11.465 2.787 -9.128 1.00 92.19 361 CYS A N 1
ATOM 2764 C CA . CYS A 1 361 ? 10.025 2.854 -8.910 1.00 92.19 361 CYS A CA 1
ATOM 2765 C C . CYS A 1 361 ? 9.610 2.138 -7.614 1.00 92.19 361 CYS A C 1
ATOM 2767 O O . CYS A 1 361 ? 9.776 0.925 -7.465 1.00 92.19 361 CYS A O 1
ATOM 2769 N N . ILE A 1 362 ? 8.964 2.890 -6.719 1.00 90.56 362 ILE A N 1
ATOM 2770 C CA . ILE A 1 362 ? 8.432 2.391 -5.442 1.00 90.56 362 ILE A CA 1
ATOM 2771 C C . ILE A 1 362 ? 6.994 1.847 -5.521 1.00 90.56 362 ILE A C 1
ATOM 2773 O O . ILE A 1 362 ? 6.396 1.561 -4.487 1.00 90.56 362 ILE A O 1
ATOM 2777 N N . GLN A 1 363 ? 6.411 1.754 -6.723 1.00 91.62 363 GLN A N 1
ATOM 2778 C CA . GLN A 1 363 ? 5.058 1.221 -6.961 1.00 91.62 363 GLN A CA 1
ATOM 2779 C C . GLN A 1 363 ? 3.961 1.886 -6.095 1.00 91.62 363 GLN A C 1
ATOM 2781 O O . GLN A 1 363 ? 3.062 1.227 -5.565 1.00 91.62 363 GLN A O 1
ATOM 2786 N N . CYS A 1 364 ? 4.039 3.214 -5.925 1.00 92.00 364 CYS A N 1
ATOM 2787 C CA . CYS A 1 364 ? 3.078 3.998 -5.137 1.00 92.00 364 CYS A CA 1
ATOM 2788 C C . CYS A 1 364 ? 1.806 4.388 -5.904 1.00 92.00 364 CYS A C 1
ATOM 2790 O O . CYS A 1 364 ? 0.881 4.913 -5.292 1.00 92.00 364 CYS A O 1
ATOM 2792 N N . HIS A 1 365 ? 1.780 4.177 -7.226 1.00 93.75 365 HIS A N 1
ATOM 2793 C CA . HIS A 1 365 ? 0.686 4.542 -8.138 1.00 93.75 365 HIS A CA 1
ATOM 2794 C C . HIS A 1 365 ? 0.356 6.038 -8.247 1.00 93.75 365 HIS A C 1
ATOM 2796 O O . HIS A 1 365 ? -0.537 6.406 -9.002 1.00 93.75 365 HIS A O 1
ATOM 2802 N N . SER A 1 366 ? 1.098 6.931 -7.587 1.00 91.81 366 SER A N 1
ATOM 2803 C CA . SER A 1 366 ? 0.819 8.368 -7.672 1.00 91.81 366 SER A CA 1
ATOM 2804 C C . SER A 1 366 ? 0.921 8.920 -9.094 1.00 91.81 366 SER A C 1
ATOM 2806 O O . SER A 1 366 ? 0.066 9.702 -9.492 1.00 91.81 366 SER A O 1
ATOM 2808 N N . CYS A 1 367 ? 1.915 8.500 -9.879 1.00 93.38 367 CYS A N 1
ATOM 2809 C CA . CYS A 1 367 ? 2.083 8.964 -11.256 1.00 93.38 367 CYS A CA 1
ATOM 2810 C C . CYS A 1 367 ? 0.926 8.547 -12.172 1.00 93.38 367 CYS A C 1
ATOM 2812 O O . CYS A 1 367 ? 0.598 9.309 -13.071 1.00 93.38 367 CYS A O 1
ATOM 2814 N N . ARG A 1 368 ? 0.274 7.406 -11.908 1.00 92.81 368 ARG A N 1
ATOM 2815 C CA . ARG A 1 368 ? -0.916 6.951 -12.643 1.00 92.81 368 ARG A CA 1
ATOM 2816 C C . ARG A 1 368 ? -2.091 7.911 -12.454 1.00 92.81 368 ARG A C 1
ATOM 2818 O O . ARG A 1 368 ? -2.793 8.207 -13.407 1.00 92.81 368 ARG A O 1
ATOM 2825 N N . ILE A 1 369 ? -2.278 8.407 -11.230 1.00 91.50 369 ILE A N 1
ATOM 2826 C CA . ILE A 1 369 ? -3.376 9.323 -10.884 1.00 91.50 369 ILE A CA 1
ATOM 2827 C C . ILE A 1 369 ? -3.098 10.755 -11.360 1.00 91.50 369 ILE A C 1
ATOM 2829 O O . ILE A 1 369 ? -4.009 11.469 -11.751 1.00 91.50 369 ILE A O 1
ATOM 2833 N N . GLU A 1 370 ? -1.838 11.185 -11.300 1.00 90.56 370 GLU A N 1
ATOM 2834 C CA . GLU A 1 370 ? -1.436 12.567 -11.610 1.00 90.56 370 GLU A CA 1
ATOM 2835 C C . GLU A 1 370 ? -1.174 12.802 -13.106 1.00 90.56 370 GLU A C 1
ATOM 2837 O O . GLU A 1 370 ? -1.110 13.948 -13.557 1.00 90.56 370 GLU A O 1
ATOM 2842 N N . CYS A 1 371 ? -0.965 11.733 -13.882 1.00 92.31 371 CYS A N 1
ATOM 2843 C CA . CYS A 1 371 ? -0.708 11.834 -15.311 1.00 92.31 371 CYS A CA 1
ATOM 2844 C C . CYS A 1 371 ? -1.987 12.243 -16.045 1.00 92.31 371 CYS A C 1
ATOM 2846 O O . CYS A 1 371 ? -2.926 11.462 -16.163 1.00 92.31 371 CYS A O 1
ATOM 2848 N N . THR A 1 372 ? -1.984 13.450 -16.605 1.00 89.56 372 THR A N 1
ATOM 2849 C CA . THR A 1 372 ? -3.084 13.986 -17.420 1.00 89.56 372 THR A CA 1
ATOM 2850 C C . THR A 1 372 ? -3.344 13.165 -18.676 1.00 89.56 372 THR A C 1
ATOM 2852 O O . THR A 1 372 ? -4.467 13.136 -19.160 1.00 89.56 372 THR A O 1
ATOM 2855 N N . SER A 1 373 ? -2.324 12.469 -19.177 1.00 91.69 373 SER A N 1
ATOM 2856 C CA . SER A 1 373 ? -2.438 11.594 -20.344 1.00 91.69 373 SER A CA 1
ATOM 2857 C C . SER A 1 373 ? -2.806 10.147 -19.978 1.00 91.69 373 SER A C 1
ATOM 2859 O O . SER A 1 373 ? -2.989 9.317 -20.859 1.00 91.69 373 SER A O 1
ATOM 2861 N N . GLY A 1 374 ? -2.927 9.808 -18.687 1.00 91.50 374 GLY A N 1
ATOM 2862 C CA . GLY A 1 374 ? -3.382 8.484 -18.246 1.00 91.50 374 GLY A CA 1
ATOM 2863 C C . GLY A 1 374 ? -2.395 7.336 -18.507 1.00 91.50 374 GLY A C 1
ATOM 2864 O O . GLY A 1 374 ? -2.823 6.218 -18.809 1.00 91.50 374 GLY A O 1
ATOM 2865 N N . VAL A 1 375 ? -1.086 7.601 -18.406 1.00 95.06 375 VAL A N 1
ATOM 2866 C CA . VAL A 1 375 ? -0.022 6.588 -18.543 1.00 95.06 375 VAL A CA 1
ATOM 2867 C C . VAL A 1 375 ? 0.112 5.774 -17.248 1.00 95.06 375 VAL A C 1
ATOM 2869 O O . VAL A 1 375 ? 0.472 6.306 -16.193 1.00 95.06 375 VAL A O 1
ATOM 2872 N N . ASP A 1 376 ? -0.115 4.460 -17.326 1.00 94.75 376 ASP A N 1
ATOM 2873 C CA . ASP A 1 376 ? 0.046 3.521 -16.205 1.00 94.75 376 ASP A CA 1
ATOM 2874 C C . ASP A 1 376 ? 1.505 3.042 -16.071 1.00 94.75 376 ASP A C 1
ATOM 2876 O O . ASP A 1 376 ? 1.867 1.905 -16.372 1.00 94.75 376 ASP A O 1
ATOM 2880 N N . VAL A 1 377 ? 2.380 3.940 -15.612 1.00 95.44 377 VAL A N 1
ATOM 2881 C CA . VAL A 1 377 ? 3.795 3.620 -15.344 1.00 95.44 377 VAL A CA 1
ATOM 2882 C C . VAL A 1 377 ? 3.984 2.461 -14.341 1.00 95.44 377 VAL A C 1
ATOM 2884 O O . VAL A 1 377 ? 4.883 1.648 -14.559 1.00 95.44 377 VAL A O 1
ATOM 2887 N N . PRO A 1 378 ? 3.195 2.331 -13.251 1.00 93.88 378 PRO A N 1
ATOM 2888 C CA . PRO A 1 378 ? 3.263 1.169 -12.357 1.00 93.88 378 PRO A CA 1
ATOM 2889 C C . PRO A 1 378 ? 3.130 -0.177 -13.083 1.00 93.88 378 PRO A C 1
ATOM 2891 O O . PRO A 1 378 ? 3.943 -1.078 -12.839 1.00 93.88 378 PRO A O 1
ATOM 2894 N N . TYR A 1 379 ? 2.160 -0.290 -14.001 1.00 92.81 379 TYR A N 1
ATOM 2895 C CA . TYR A 1 379 ? 1.959 -1.477 -14.835 1.00 92.81 379 TYR A CA 1
ATOM 2896 C C . TYR A 1 379 ? 3.193 -1.781 -15.693 1.00 92.81 379 TYR A C 1
ATOM 2898 O O . TYR A 1 379 ? 3.693 -2.909 -15.689 1.00 92.81 379 TYR A O 1
ATOM 2906 N N . LEU A 1 380 ? 3.715 -0.761 -16.377 1.00 93.38 380 LEU A N 1
ATOM 2907 C CA . LEU A 1 380 ? 4.895 -0.866 -17.236 1.00 93.38 380 LEU A CA 1
ATOM 2908 C C . LEU A 1 380 ? 6.121 -1.382 -16.470 1.00 93.38 380 LEU A C 1
ATOM 2910 O O . LEU A 1 380 ? 6.729 -2.382 -16.846 1.00 93.38 380 LEU A O 1
ATOM 2914 N N . VAL A 1 381 ? 6.426 -0.755 -15.331 1.00 93.94 381 VAL A N 1
ATOM 2915 C CA . VAL A 1 381 ? 7.549 -1.146 -14.466 1.00 93.94 381 VAL A CA 1
ATOM 2916 C C . VAL A 1 381 ? 7.389 -2.576 -13.962 1.00 93.94 381 VAL A C 1
ATOM 2918 O O . VAL A 1 381 ? 8.369 -3.311 -13.876 1.00 93.94 381 VAL A O 1
ATOM 2921 N N . ARG A 1 382 ? 6.177 -2.976 -13.568 1.00 90.62 382 ARG A N 1
ATOM 2922 C CA . ARG A 1 382 ? 5.932 -4.337 -13.086 1.00 90.62 382 ARG A CA 1
ATOM 2923 C C . ARG A 1 382 ? 6.190 -5.364 -14.188 1.00 90.62 382 ARG A C 1
ATOM 2925 O O . ARG A 1 382 ? 6.834 -6.366 -13.908 1.00 90.62 382 ARG A O 1
ATOM 2932 N N . SER A 1 383 ? 5.733 -5.086 -15.407 1.00 88.94 383 SER A N 1
ATOM 2933 C CA . SER A 1 383 ? 5.926 -5.965 -16.570 1.00 88.94 383 SER A CA 1
ATOM 2934 C C . SER A 1 383 ? 7.417 -6.145 -16.884 1.00 88.94 383 SER A C 1
ATOM 2936 O O . SER A 1 383 ? 7.889 -7.267 -17.054 1.00 88.94 383 SER A O 1
ATOM 2938 N N . ALA A 1 384 ? 8.187 -5.054 -16.834 1.00 90.69 384 ALA A N 1
ATOM 2939 C CA . ALA A 1 384 ? 9.644 -5.096 -16.945 1.00 90.69 384 ALA A CA 1
ATOM 2940 C C . ALA A 1 384 ? 10.307 -5.928 -15.834 1.00 90.69 384 ALA A C 1
ATOM 2942 O O . ALA A 1 384 ? 11.131 -6.796 -16.109 1.00 90.69 384 ALA A O 1
ATOM 2943 N N . LYS A 1 385 ? 9.941 -5.690 -14.567 1.00 90.38 385 LYS A N 1
ATOM 2944 C CA . LYS A 1 385 ? 10.510 -6.428 -13.426 1.00 90.38 385 LYS A CA 1
ATOM 2945 C C . LYS A 1 385 ? 10.181 -7.914 -13.463 1.00 90.38 385 LYS A C 1
ATOM 2947 O O . LYS A 1 385 ? 11.000 -8.720 -13.038 1.00 90.38 385 LYS A O 1
ATOM 2952 N N . GLU A 1 386 ? 8.993 -8.274 -13.930 1.00 88.06 386 GLU A N 1
ATOM 2953 C CA . GLU A 1 386 ? 8.618 -9.671 -14.111 1.00 88.06 386 GLU A CA 1
ATOM 2954 C C . GLU A 1 386 ? 9.477 -10.350 -15.178 1.00 88.06 386 GLU A C 1
ATOM 2956 O O . GLU A 1 386 ? 10.024 -11.421 -14.919 1.00 88.06 386 GLU A O 1
ATOM 2961 N N . SER A 1 387 ? 9.656 -9.688 -16.322 1.00 85.50 387 SER A N 1
ATOM 2962 C CA . SER A 1 387 ? 10.499 -10.188 -17.415 1.00 85.50 387 SER A CA 1
ATOM 2963 C C . SER A 1 387 ? 11.938 -10.394 -16.950 1.00 85.50 387 SER A C 1
ATOM 2965 O O . SER A 1 387 ? 12.514 -11.468 -17.132 1.00 85.50 387 SER A O 1
ATOM 2967 N N . TRP A 1 388 ? 12.474 -9.420 -16.206 1.00 87.88 388 TRP A N 1
ATOM 2968 C CA . TRP A 1 388 ? 13.767 -9.550 -15.540 1.00 87.88 388 TRP A CA 1
ATOM 2969 C C . TRP A 1 388 ? 13.824 -10.769 -14.611 1.00 87.88 388 TRP A C 1
ATOM 2971 O O . TRP A 1 388 ? 14.747 -11.578 -14.692 1.00 87.88 388 TRP A O 1
ATOM 2981 N N . ALA A 1 389 ? 12.851 -10.897 -13.705 1.00 88.56 389 ALA A N 1
ATOM 2982 C CA . ALA A 1 389 ? 12.846 -11.927 -12.671 1.00 88.56 389 ALA A CA 1
ATOM 2983 C C . ALA A 1 389 ? 12.664 -13.345 -13.232 1.00 88.56 389 ALA A C 1
ATOM 2985 O O . ALA A 1 389 ? 13.095 -14.305 -12.589 1.00 88.56 389 ALA A O 1
ATOM 2986 N N . LYS A 1 390 ? 12.028 -13.497 -14.398 1.00 83.81 390 LYS A N 1
ATOM 2987 C CA . LYS A 1 390 ? 11.946 -14.777 -15.112 1.00 83.81 390 LYS A CA 1
ATOM 2988 C C . LYS A 1 390 ? 13.260 -15.135 -15.800 1.00 83.81 390 LYS A C 1
ATOM 2990 O O . LYS A 1 390 ? 13.662 -16.290 -15.730 1.00 83.81 390 LYS A O 1
ATOM 2995 N N . ALA A 1 391 ? 13.941 -14.157 -16.387 1.00 82.69 391 ALA A N 1
ATOM 2996 C CA . ALA A 1 391 ? 15.198 -14.379 -17.095 1.00 82.69 391 ALA A CA 1
ATOM 2997 C C . ALA A 1 391 ? 16.396 -14.616 -16.164 1.00 82.69 391 ALA A C 1
ATOM 2999 O O . ALA A 1 391 ? 17.172 -15.544 -16.365 1.00 82.69 391 ALA A O 1
ATOM 3000 N N . HIS A 1 392 ? 16.531 -13.795 -15.122 1.00 84.75 392 HIS A N 1
ATOM 3001 C CA . HIS A 1 392 ? 17.713 -13.772 -14.252 1.00 84.75 392 HIS A CA 1
ATOM 3002 C C . HIS A 1 392 ? 17.451 -14.346 -12.857 1.00 84.75 392 HIS A C 1
ATOM 3004 O O . HIS A 1 392 ? 18.375 -14.515 -12.062 1.00 84.75 392 HIS A O 1
ATOM 3010 N N . GLY A 1 393 ? 16.188 -14.614 -12.521 1.00 87.31 393 GLY A N 1
ATOM 3011 C CA . GLY A 1 393 ? 15.793 -14.873 -11.145 1.00 87.31 393 GLY A CA 1
ATOM 3012 C C . GLY A 1 393 ? 15.803 -13.606 -10.283 1.00 87.31 393 GLY A C 1
ATOM 3013 O O . GLY A 1 393 ? 15.966 -12.478 -10.752 1.00 87.31 393 GLY A O 1
ATOM 3014 N N . LEU A 1 394 ? 15.597 -13.809 -8.983 1.00 87.75 394 LEU A N 1
ATOM 3015 C CA . LEU A 1 394 ? 15.696 -12.762 -7.970 1.00 87.75 394 LEU A CA 1
ATOM 3016 C C . LEU A 1 394 ? 16.957 -12.956 -7.142 1.00 87.75 394 LEU A C 1
ATOM 3018 O O . LEU A 1 394 ? 17.362 -14.091 -6.881 1.00 87.75 394 LEU A O 1
ATOM 3022 N N . ASP A 1 395 ? 17.529 -11.852 -6.663 1.00 86.94 395 ASP A N 1
ATOM 3023 C CA . ASP A 1 395 ? 18.638 -11.946 -5.720 1.00 86.94 395 ASP A CA 1
ATOM 3024 C C . ASP A 1 395 ? 18.176 -12.580 -4.387 1.00 86.94 395 ASP A C 1
ATOM 3026 O O . ASP A 1 395 ? 16.979 -12.771 -4.119 1.00 86.94 395 ASP A O 1
ATOM 3030 N N . PHE A 1 396 ? 19.129 -12.960 -3.534 1.00 85.81 396 PHE A N 1
ATOM 3031 C CA . PHE A 1 396 ? 18.812 -13.601 -2.255 1.00 85.81 396 PHE A CA 1
ATOM 3032 C C . PHE A 1 396 ? 17.922 -12.726 -1.356 1.00 85.81 396 PHE A C 1
ATOM 3034 O O . PHE A 1 396 ? 17.021 -13.234 -0.675 1.00 85.81 396 PHE A O 1
ATOM 3041 N N . TYR A 1 397 ? 18.147 -11.410 -1.361 1.00 85.44 397 TYR A N 1
ATOM 3042 C CA . TYR A 1 397 ? 17.397 -10.465 -0.541 1.00 85.44 397 TYR A CA 1
ATOM 3043 C C . TYR A 1 397 ? 15.960 -10.333 -1.051 1.00 85.44 397 TYR A C 1
ATOM 3045 O O . TYR A 1 397 ? 15.014 -10.469 -0.278 1.00 85.44 397 TYR A O 1
ATOM 3053 N N . GLU A 1 398 ? 15.782 -10.149 -2.354 1.00 88.38 398 GLU A N 1
ATOM 3054 C CA . GLU A 1 398 ? 14.498 -10.095 -3.047 1.00 88.38 398 GLU A CA 1
ATOM 3055 C C . GLU A 1 398 ? 13.714 -11.396 -2.836 1.00 88.38 398 GLU A C 1
ATOM 3057 O O . GLU A 1 398 ? 12.559 -11.355 -2.407 1.00 88.38 398 GLU A O 1
ATOM 3062 N N . THR A 1 399 ? 14.358 -12.553 -3.011 1.00 87.81 399 THR A N 1
ATOM 3063 C CA . THR A 1 399 ? 13.758 -13.872 -2.742 1.00 87.81 399 THR A CA 1
ATOM 3064 C C . THR A 1 399 ? 13.298 -14.000 -1.288 1.00 87.81 399 THR A C 1
ATOM 3066 O O . THR A 1 399 ? 12.217 -14.532 -1.010 1.00 87.81 399 THR A O 1
ATOM 3069 N N . SER A 1 400 ? 14.085 -13.481 -0.344 1.00 86.44 400 SER A N 1
ATOM 3070 C CA . SER A 1 400 ? 13.730 -13.490 1.075 1.00 86.44 400 SER A CA 1
ATOM 3071 C C . SER A 1 400 ? 12.525 -12.599 1.383 1.00 86.44 400 SER A C 1
ATOM 3073 O O . SER A 1 400 ? 11.656 -13.006 2.154 1.00 86.44 400 SER A O 1
ATOM 3075 N N . LEU A 1 401 ? 12.422 -11.423 0.756 1.00 86.44 401 LEU A N 1
ATOM 3076 C CA . LEU A 1 401 ? 11.276 -10.517 0.909 1.00 86.44 401 LEU A CA 1
ATOM 3077 C C . LEU A 1 401 ? 9.992 -11.098 0.313 1.00 86.44 401 LEU A C 1
ATOM 3079 O O . LEU A 1 401 ? 8.933 -10.985 0.928 1.00 86.44 401 LEU A O 1
ATOM 3083 N N . VAL A 1 402 ? 10.078 -11.747 -0.854 1.00 87.44 402 VAL A N 1
ATOM 3084 C CA . VAL A 1 402 ? 8.944 -12.457 -1.475 1.00 87.44 402 VAL A CA 1
ATOM 3085 C C . VAL A 1 402 ? 8.347 -13.479 -0.506 1.00 87.44 402 VAL A C 1
ATOM 3087 O O . VAL A 1 402 ? 7.129 -13.600 -0.408 1.00 87.44 402 VAL A O 1
ATOM 3090 N N . ARG A 1 403 ? 9.202 -14.179 0.248 1.00 85.81 403 ARG A N 1
ATOM 3091 C CA . ARG A 1 403 ? 8.819 -15.224 1.210 1.00 85.81 403 ARG A CA 1
ATOM 3092 C C . ARG A 1 403 ? 8.714 -14.721 2.649 1.00 85.81 403 ARG A C 1
ATOM 3094 O O . ARG A 1 403 ? 8.877 -15.502 3.591 1.00 85.81 403 ARG A O 1
ATOM 3101 N N . LEU A 1 404 ? 8.445 -13.431 2.851 1.00 84.31 404 LEU A N 1
ATOM 3102 C CA . LEU A 1 404 ? 8.299 -12.856 4.188 1.00 84.31 404 LEU A CA 1
ATOM 3103 C C . LEU A 1 404 ? 7.290 -13.630 5.044 1.00 84.31 404 LEU A C 1
ATOM 3105 O O . LEU A 1 404 ? 7.530 -13.842 6.229 1.00 84.31 404 LEU A O 1
ATOM 3109 N N . ASP A 1 405 ? 6.179 -14.077 4.463 1.00 81.62 405 ASP A N 1
ATOM 3110 C CA . ASP A 1 405 ? 5.148 -14.832 5.173 1.00 81.62 405 ASP A CA 1
ATOM 3111 C C . ASP A 1 405 ? 5.686 -16.155 5.746 1.00 81.62 405 ASP A C 1
ATOM 3113 O O . ASP A 1 405 ? 5.338 -16.537 6.867 1.00 81.62 405 ASP A O 1
ATOM 3117 N N . VAL A 1 406 ? 6.593 -16.821 5.027 1.00 85.19 406 VAL A N 1
ATOM 3118 C CA . VAL A 1 406 ? 7.294 -18.026 5.491 1.00 85.19 406 VAL A CA 1
ATOM 3119 C C . VAL A 1 406 ? 8.251 -17.688 6.634 1.00 85.19 406 VAL A C 1
ATOM 3121 O O . VAL A 1 406 ? 8.249 -18.368 7.666 1.00 85.19 406 VAL A O 1
ATOM 3124 N N . TRP A 1 407 ? 9.040 -16.621 6.484 1.00 87.38 407 TRP A N 1
ATOM 3125 C CA . TRP A 1 407 ? 9.993 -16.177 7.503 1.00 87.38 407 TRP A CA 1
ATOM 3126 C C . TRP A 1 407 ? 9.304 -15.763 8.796 1.00 87.38 407 TRP A C 1
ATOM 3128 O O . TRP A 1 407 ? 9.682 -16.225 9.870 1.00 87.38 407 TRP A O 1
ATOM 3138 N N . VAL A 1 408 ? 8.242 -14.969 8.698 1.00 88.06 408 VAL A N 1
ATOM 3139 C CA . VAL A 1 408 ? 7.438 -14.536 9.841 1.00 88.06 408 VAL A CA 1
ATOM 3140 C C . VAL A 1 408 ? 6.839 -15.743 10.562 1.00 88.06 408 VAL A C 1
ATOM 3142 O O . VAL A 1 408 ? 6.991 -15.849 11.778 1.00 88.06 408 VAL A O 1
ATOM 3145 N N . LYS A 1 409 ? 6.263 -16.719 9.843 1.00 85.31 409 LYS A N 1
ATOM 3146 C CA . LYS A 1 409 ? 5.772 -17.975 10.448 1.00 85.31 409 LYS A CA 1
ATOM 3147 C C . LYS A 1 409 ? 6.876 -18.750 11.175 1.00 85.31 409 LYS A C 1
ATOM 3149 O O . LYS A 1 409 ? 6.611 -19.355 12.214 1.00 85.31 409 LYS A O 1
ATOM 3154 N N . ARG A 1 410 ? 8.107 -18.742 10.652 1.00 88.62 410 ARG A N 1
ATOM 3155 C CA . ARG A 1 410 ? 9.251 -19.438 11.260 1.00 88.62 410 ARG A CA 1
ATOM 3156 C C . ARG A 1 410 ? 9.779 -18.706 12.494 1.00 88.62 410 ARG A C 1
ATOM 3158 O O . ARG A 1 410 ? 9.914 -19.335 13.541 1.00 88.62 410 ARG A O 1
ATOM 3165 N N . PHE A 1 411 ? 10.021 -17.400 12.404 1.00 88.06 411 PHE A N 1
ATOM 3166 C CA . PHE A 1 411 ? 10.517 -16.582 13.517 1.00 88.06 411 PHE A CA 1
ATOM 3167 C C . PHE A 1 411 ? 9.515 -16.494 14.667 1.00 88.06 411 PHE A C 1
ATOM 3169 O O . PHE A 1 411 ? 9.904 -16.514 15.833 1.00 88.06 411 PHE A O 1
ATOM 3176 N N . ARG A 1 412 ? 8.215 -16.530 14.363 1.00 87.06 412 ARG A N 1
ATOM 3177 C CA . ARG A 1 412 ? 7.155 -16.565 15.376 1.00 87.06 412 ARG A CA 1
ATOM 3178 C C . ARG A 1 412 ? 7.115 -17.861 16.198 1.00 87.06 412 ARG A C 1
ATOM 3180 O O . ARG A 1 412 ? 6.399 -17.913 17.190 1.00 87.06 412 ARG A O 1
ATOM 3187 N N . ARG A 1 413 ? 7.865 -18.913 15.843 1.00 86.31 413 ARG A N 1
ATOM 3188 C CA . ARG A 1 413 ? 8.047 -20.074 16.740 1.00 86.31 413 ARG A CA 1
ATOM 3189 C C . ARG A 1 413 ? 8.815 -19.692 18.008 1.00 86.31 413 ARG A C 1
ATOM 3191 O O . ARG A 1 413 ? 8.607 -20.308 19.046 1.00 86.31 413 ARG A O 1
ATOM 3198 N N . PHE A 1 414 ? 9.643 -18.649 17.929 1.00 92.06 414 PHE A N 1
ATOM 3199 C CA . PHE A 1 414 ? 10.437 -18.119 19.034 1.00 92.06 414 PHE A CA 1
ATOM 3200 C C . PHE A 1 414 ? 10.332 -16.582 19.073 1.00 92.06 414 PHE A C 1
ATOM 3202 O O . PHE A 1 414 ? 11.321 -15.884 18.838 1.00 92.06 414 PHE A O 1
ATOM 3209 N N . PRO A 1 415 ? 9.139 -16.026 19.362 1.00 90.75 415 PRO A N 1
ATOM 3210 C CA . PRO A 1 415 ? 8.864 -14.597 19.204 1.00 90.75 415 PRO A CA 1
ATOM 3211 C C . PRO A 1 415 ? 9.733 -13.735 20.130 1.00 90.75 415 PRO A C 1
ATOM 3213 O O . PRO A 1 415 ? 10.173 -12.664 19.731 1.00 90.75 415 PRO A O 1
ATOM 3216 N N . TYR A 1 416 ? 10.054 -14.223 21.333 1.00 93.12 416 TYR A N 1
ATOM 3217 C CA . TYR A 1 416 ? 10.949 -13.532 22.265 1.00 93.12 416 TYR A CA 1
ATOM 3218 C C . TYR A 1 416 ? 12.370 -13.382 21.710 1.00 93.12 416 TYR A C 1
ATOM 3220 O O . TYR A 1 416 ? 12.937 -12.297 21.785 1.00 93.12 416 TYR A O 1
ATOM 3228 N N . LEU A 1 417 ? 12.922 -14.440 21.101 1.00 93.62 417 LEU A N 1
ATOM 3229 C CA . LEU A 1 417 ? 14.249 -14.395 20.479 1.00 93.62 417 LEU A CA 1
ATOM 3230 C C . LEU A 1 417 ? 14.249 -13.511 19.229 1.00 93.62 417 LEU A C 1
ATOM 3232 O O . LEU A 1 417 ? 15.177 -12.730 19.035 1.00 93.62 417 LEU A O 1
ATOM 3236 N N . ALA A 1 418 ? 13.198 -13.592 18.410 1.00 92.69 418 ALA A N 1
ATOM 3237 C CA . ALA A 1 418 ? 13.056 -12.740 17.233 1.00 92.69 418 ALA A CA 1
ATOM 3238 C C . ALA A 1 418 ? 12.975 -11.253 17.618 1.00 92.69 418 ALA A C 1
ATOM 3240 O O . ALA A 1 418 ? 13.705 -10.431 17.070 1.00 92.69 418 ALA A O 1
ATOM 3241 N N . ASN A 1 419 ? 12.156 -10.911 18.616 1.00 94.75 419 ASN A N 1
ATOM 3242 C CA . ASN A 1 419 ? 12.017 -9.536 19.098 1.00 94.75 419 ASN A CA 1
ATOM 3243 C C . ASN A 1 419 ? 13.292 -9.029 19.779 1.00 94.75 419 ASN A C 1
ATOM 3245 O O . ASN A 1 419 ? 13.675 -7.876 19.575 1.00 94.75 419 ASN A O 1
ATOM 3249 N N . LEU A 1 420 ? 13.996 -9.892 20.523 1.00 94.56 420 LEU A N 1
ATOM 3250 C CA . LEU A 1 420 ? 15.322 -9.571 21.047 1.00 94.56 420 LEU A CA 1
ATOM 3251 C C . LEU A 1 420 ? 16.269 -9.219 19.892 1.00 94.56 420 LEU A C 1
ATOM 3253 O O . LEU A 1 420 ? 16.850 -8.135 19.897 1.00 94.56 420 LEU A O 1
ATOM 3257 N N . ALA A 1 421 ? 16.320 -10.046 18.845 1.00 92.94 421 ALA A N 1
ATOM 3258 C CA . ALA A 1 421 ? 17.140 -9.785 17.664 1.00 92.94 421 ALA A CA 1
ATOM 3259 C C . ALA A 1 421 ? 16.783 -8.487 16.933 1.00 92.94 421 ALA A C 1
ATOM 3261 O O . ALA A 1 421 ? 17.677 -7.767 16.485 1.00 92.94 421 ALA A O 1
ATOM 3262 N N . PHE A 1 422 ? 15.500 -8.134 16.866 1.00 92.88 422 PHE A N 1
ATOM 3263 C CA . PHE A 1 422 ? 15.051 -6.868 16.283 1.00 92.88 422 PHE A CA 1
ATOM 3264 C C . PHE A 1 422 ? 15.435 -5.648 17.128 1.00 92.88 422 PHE A C 1
ATOM 3266 O O . PHE A 1 422 ? 15.600 -4.555 16.585 1.00 92.88 422 PHE A O 1
ATOM 3273 N N . SER A 1 423 ? 15.617 -5.819 18.438 1.00 90.75 423 SER A N 1
ATOM 3274 C CA . SER A 1 423 ? 16.003 -4.741 19.357 1.00 90.75 423 SER A CA 1
ATOM 3275 C C . SER A 1 423 ? 17.525 -4.570 19.502 1.00 90.75 423 SER A C 1
ATOM 3277 O O . SER A 1 423 ? 18.012 -3.455 19.705 1.00 90.75 423 SER A O 1
ATOM 3279 N N . THR A 1 424 ? 18.305 -5.641 19.330 1.00 94.88 424 THR A N 1
ATOM 3280 C CA . THR A 1 424 ? 19.755 -5.653 19.564 1.00 94.88 424 THR A CA 1
ATOM 3281 C C . THR A 1 424 ? 20.550 -5.159 18.346 1.00 94.88 424 THR A C 1
ATOM 3283 O O . THR A 1 424 ? 20.393 -5.650 17.232 1.00 94.88 424 THR A O 1
ATOM 3286 N N . GLY A 1 425 ? 21.447 -4.183 18.540 1.00 93.75 425 GLY A N 1
ATOM 3287 C CA . GLY A 1 425 ? 22.172 -3.507 17.448 1.00 93.75 425 GLY A CA 1
ATOM 3288 C C . GLY A 1 425 ? 23.039 -4.418 16.568 1.00 93.75 425 GLY A C 1
ATOM 3289 O O . GLY A 1 425 ? 22.954 -4.342 15.344 1.00 93.75 425 GLY A O 1
ATOM 3290 N N . TRP A 1 426 ? 23.839 -5.304 17.166 1.00 95.00 426 TRP A N 1
ATOM 3291 C CA . TRP A 1 426 ? 24.686 -6.230 16.402 1.00 95.00 426 TRP A CA 1
ATOM 3292 C C . TRP A 1 426 ? 23.867 -7.323 15.694 1.00 95.00 426 TRP A C 1
ATOM 3294 O O . TRP A 1 426 ? 24.209 -7.721 14.584 1.00 95.00 426 TRP A O 1
ATOM 3304 N N . MET A 1 427 ? 22.738 -7.751 16.274 1.00 94.56 427 MET A N 1
ATOM 3305 C CA . MET A 1 427 ? 21.813 -8.683 15.618 1.00 94.56 427 MET A CA 1
ATOM 3306 C C . MET A 1 427 ? 21.102 -8.018 14.434 1.00 94.56 427 MET A C 1
ATOM 3308 O O . MET A 1 427 ? 20.984 -8.628 13.376 1.00 94.56 427 MET A O 1
ATOM 3312 N N . ARG A 1 428 ? 20.717 -6.739 14.544 1.00 94.75 428 ARG A N 1
ATOM 3313 C CA . ARG A 1 428 ? 20.230 -5.951 13.399 1.00 94.75 428 ARG A CA 1
ATOM 3314 C C . ARG A 1 428 ? 21.278 -5.797 12.299 1.00 94.75 428 ARG A C 1
ATOM 3316 O O . ARG A 1 428 ? 20.920 -5.825 11.129 1.00 94.75 428 ARG A O 1
ATOM 3323 N N . TRP A 1 429 ? 22.558 -5.669 12.648 1.00 95.31 429 TRP A N 1
ATOM 3324 C CA . TRP A 1 429 ? 23.639 -5.693 11.659 1.00 95.31 429 TRP A CA 1
ATOM 3325 C C . TRP A 1 429 ? 23.738 -7.052 10.948 1.00 95.31 429 TRP A C 1
ATOM 3327 O O . TRP A 1 429 ? 23.865 -7.078 9.726 1.00 95.31 429 TRP A O 1
ATOM 3337 N N . LEU A 1 430 ? 23.587 -8.173 11.664 1.00 94.06 430 LEU A N 1
ATOM 3338 C CA . LEU A 1 430 ? 23.489 -9.494 11.028 1.00 94.06 430 LEU A CA 1
ATOM 3339 C C . LEU A 1 430 ? 22.261 -9.598 10.118 1.00 94.06 430 LEU A C 1
ATOM 3341 O O . LEU A 1 430 ? 22.381 -10.064 8.991 1.00 94.06 430 LEU A O 1
ATOM 3345 N N . ILE A 1 431 ? 21.100 -9.106 10.558 1.00 92.25 431 ILE A N 1
ATOM 3346 C CA . ILE A 1 431 ? 19.883 -9.060 9.736 1.00 92.25 431 ILE A CA 1
ATOM 3347 C C . ILE A 1 431 ? 20.104 -8.208 8.480 1.00 92.25 431 ILE A C 1
ATOM 3349 O O . ILE A 1 431 ? 19.623 -8.579 7.414 1.00 92.25 431 ILE A O 1
ATOM 3353 N N . GLU A 1 432 ? 20.857 -7.111 8.560 1.00 93.75 432 GLU A N 1
ATOM 3354 C CA . GLU A 1 432 ? 21.229 -6.322 7.383 1.00 93.75 432 GLU A CA 1
ATOM 3355 C C . GLU A 1 432 ? 22.085 -7.126 6.406 1.00 93.75 432 GLU A C 1
ATOM 3357 O O . GLU A 1 432 ? 21.812 -7.114 5.208 1.00 93.75 432 GLU A O 1
ATOM 3362 N N . LYS A 1 433 ? 23.085 -7.863 6.901 1.00 92.62 433 LYS A N 1
ATOM 3363 C CA . LYS A 1 433 ? 23.953 -8.693 6.054 1.00 92.62 433 LYS A CA 1
ATOM 3364 C C . LYS A 1 433 ? 23.251 -9.920 5.484 1.00 92.62 433 LYS A C 1
ATOM 3366 O O . LYS A 1 433 ? 23.581 -10.328 4.379 1.00 92.62 433 LYS A O 1
ATOM 3371 N N . SER A 1 434 ? 22.286 -10.489 6.201 1.00 88.38 434 SER A N 1
ATOM 3372 C CA . SER A 1 434 ? 21.539 -11.662 5.742 1.00 88.38 434 SER A CA 1
ATOM 3373 C C . SER A 1 434 ? 20.332 -11.283 4.884 1.00 88.38 434 SER A C 1
ATOM 3375 O O . SER A 1 434 ? 20.162 -11.815 3.802 1.00 88.38 434 SER A O 1
ATOM 3377 N N . PHE A 1 435 ? 19.490 -10.352 5.322 1.00 87.81 435 PHE A N 1
ATOM 3378 C CA . PHE A 1 435 ? 18.200 -10.047 4.686 1.00 87.81 435 PHE A CA 1
ATOM 3379 C C . PHE A 1 435 ? 18.169 -8.697 3.962 1.00 87.81 435 PHE A C 1
ATOM 3381 O O . PHE A 1 435 ? 17.143 -8.336 3.387 1.00 87.81 435 PHE A O 1
ATOM 3388 N N . GLY A 1 436 ? 19.258 -7.925 3.992 1.00 90.38 436 GLY A N 1
ATOM 3389 C CA . GLY A 1 436 ? 19.340 -6.628 3.319 1.00 90.38 436 GLY A CA 1
ATOM 3390 C C . GLY A 1 436 ? 18.499 -5.533 3.983 1.00 90.38 436 GLY A C 1
ATOM 3391 O O . GLY A 1 436 ? 18.401 -4.432 3.442 1.00 90.38 436 GLY A O 1
ATOM 3392 N N . ILE A 1 437 ? 17.882 -5.804 5.139 1.00 92.75 437 ILE A N 1
ATOM 3393 C CA . ILE A 1 437 ? 17.087 -4.833 5.901 1.00 92.75 437 ILE A CA 1
ATOM 3394 C C . ILE A 1 437 ? 18.042 -3.932 6.674 1.00 92.75 437 ILE A C 1
ATOM 3396 O O . ILE A 1 437 ? 18.826 -4.418 7.480 1.00 92.75 437 ILE A O 1
ATOM 3400 N N . SER A 1 438 ? 17.964 -2.620 6.461 1.00 94.94 438 SER A N 1
ATOM 3401 C CA . SER A 1 438 ? 18.861 -1.665 7.112 1.00 94.94 438 SER A CA 1
ATOM 3402 C C . SER A 1 438 ? 18.846 -1.832 8.630 1.00 94.94 438 SER A C 1
ATOM 3404 O O . SER A 1 438 ? 17.787 -1.766 9.261 1.00 94.94 438 SER A O 1
ATOM 3406 N N . LYS A 1 439 ? 20.030 -1.951 9.231 1.00 94.81 439 LYS A N 1
ATOM 3407 C CA . LYS A 1 439 ? 20.205 -2.022 10.680 1.00 94.81 439 LYS A CA 1
ATOM 3408 C C . LYS A 1 439 ? 19.634 -0.791 11.368 1.00 94.81 439 LYS A C 1
ATOM 3410 O O . LYS A 1 439 ? 19.212 -0.887 12.510 1.00 94.81 439 LYS A O 1
ATOM 3415 N N . ASP A 1 440 ? 19.594 0.355 10.692 1.00 93.81 440 ASP A N 1
ATOM 3416 C CA . ASP A 1 440 ? 19.096 1.606 11.257 1.00 93.81 440 ASP A CA 1
ATOM 3417 C C . ASP A 1 440 ? 17.565 1.677 11.278 1.00 93.81 440 ASP A C 1
ATOM 3419 O O . ASP A 1 440 ? 17.003 2.582 11.896 1.00 93.81 440 ASP A O 1
ATOM 3423 N N . ARG A 1 441 ? 16.869 0.722 10.651 1.00 92.31 441 ARG A N 1
ATOM 3424 C CA . ARG A 1 441 ? 15.413 0.599 10.724 1.00 92.31 441 ARG A CA 1
ATOM 3425 C C . ARG A 1 441 ? 14.988 -0.121 11.992 1.00 92.31 441 ARG A C 1
ATOM 3427 O O . ARG A 1 441 ? 15.536 -1.153 12.368 1.00 92.31 441 ARG A O 1
ATOM 3434 N N . LYS A 1 442 ? 13.941 0.410 12.624 1.00 88.62 442 LYS A N 1
ATOM 3435 C CA . LYS A 1 442 ? 13.206 -0.325 13.653 1.00 88.62 442 LYS A CA 1
ATOM 3436 C C . LYS A 1 442 ? 12.307 -1.342 12.958 1.00 88.62 442 LYS A C 1
ATOM 3438 O O . LYS A 1 442 ? 11.380 -0.958 12.247 1.00 88.62 442 LYS A O 1
ATOM 3443 N N . ILE A 1 443 ? 12.604 -2.622 13.151 1.00 90.94 443 ILE A N 1
ATOM 3444 C CA . ILE A 1 443 ? 11.735 -3.711 12.708 1.00 90.94 443 ILE A CA 1
ATOM 3445 C C . ILE A 1 443 ? 10.592 -3.822 13.730 1.00 90.94 443 ILE A C 1
ATOM 3447 O O . ILE A 1 443 ? 10.872 -3.831 14.930 1.00 90.94 443 ILE A O 1
ATOM 3451 N N . PRO A 1 444 ? 9.318 -3.852 13.299 1.00 90.81 444 PRO A N 1
ATOM 3452 C CA . PRO A 1 444 ? 8.199 -4.034 14.215 1.00 90.81 444 PRO A CA 1
ATOM 3453 C C . PRO A 1 444 ? 8.311 -5.359 14.976 1.00 90.81 444 PRO A C 1
ATOM 3455 O O . PRO A 1 444 ? 8.752 -6.366 14.421 1.00 90.81 444 PRO A O 1
ATOM 3458 N N . ASN A 1 445 ? 7.881 -5.361 16.235 1.00 92.31 445 ASN A N 1
ATOM 3459 C CA . ASN A 1 445 ? 7.866 -6.575 17.044 1.00 92.31 445 ASN A CA 1
ATOM 3460 C C . ASN A 1 445 ? 6.861 -7.587 16.481 1.00 92.31 445 ASN A C 1
ATOM 3462 O O . ASN A 1 445 ? 5.779 -7.219 16.028 1.00 92.31 445 ASN A O 1
ATOM 3466 N N . LEU A 1 446 ? 7.214 -8.866 16.550 1.00 93.62 4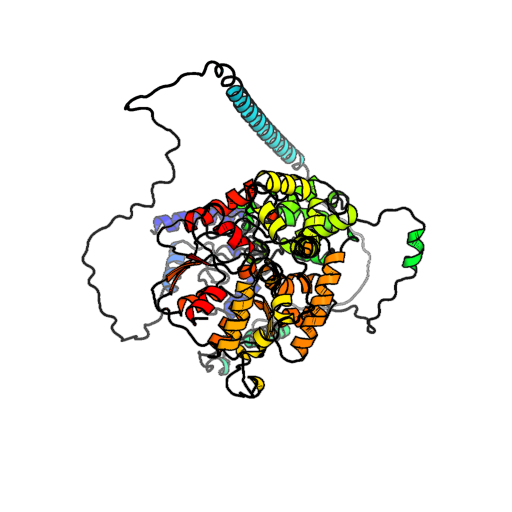46 LEU A N 1
ATOM 3467 C CA . LEU A 1 446 ? 6.321 -9.978 16.268 1.00 93.62 446 LEU A CA 1
ATOM 3468 C C . LEU A 1 446 ? 5.450 -10.291 17.480 1.00 93.62 446 LEU A C 1
ATOM 3470 O O . LEU A 1 446 ? 5.926 -10.415 18.613 1.00 93.62 446 LEU A O 1
ATOM 3474 N N . GLU A 1 447 ? 4.171 -10.493 17.207 1.00 91.94 447 GLU A N 1
ATOM 3475 C CA . GLU A 1 447 ? 3.200 -10.999 18.164 1.00 91.94 447 GLU A CA 1
ATOM 3476 C C . GLU A 1 447 ? 3.478 -12.467 18.507 1.00 91.94 447 GLU A C 1
ATOM 3478 O O . GLU A 1 447 ? 3.856 -13.274 17.654 1.00 91.94 447 GLU A O 1
ATOM 3483 N N . THR A 1 448 ? 3.239 -12.851 19.764 1.00 88.12 448 THR A N 1
ATOM 3484 C CA . THR A 1 448 ? 3.455 -14.236 20.222 1.00 88.12 448 THR A CA 1
ATOM 3485 C C . THR A 1 448 ? 2.536 -15.237 19.522 1.00 88.12 448 THR A C 1
ATOM 3487 O O . THR A 1 448 ? 2.923 -16.375 19.256 1.00 88.12 448 THR A O 1
ATOM 3490 N N . ARG A 1 449 ? 1.313 -14.810 19.200 1.00 88.94 449 ARG A N 1
ATOM 3491 C CA . ARG A 1 449 ? 0.348 -15.537 18.370 1.00 88.94 449 ARG A CA 1
ATOM 3492 C C . ARG A 1 449 ? -0.202 -14.585 17.325 1.00 88.94 449 ARG A C 1
ATOM 3494 O O . ARG A 1 449 ? -0.500 -13.435 17.646 1.00 88.94 449 ARG A O 1
ATOM 3501 N N . SER A 1 450 ? -0.361 -15.076 16.102 1.00 92.50 450 SER A N 1
ATOM 3502 C CA . SER A 1 450 ? -0.994 -14.274 15.051 1.00 92.50 450 SER A CA 1
ATOM 3503 C C . SER A 1 450 ? -2.469 -14.020 15.372 1.00 92.50 450 SER A C 1
ATOM 3505 O O . SER A 1 450 ? -3.069 -14.771 16.147 1.00 92.50 450 SER A O 1
ATOM 3507 N N . PHE A 1 451 ? -3.063 -12.979 14.795 1.00 94.19 451 PHE A N 1
ATOM 3508 C CA . PHE A 1 451 ? -4.479 -12.678 15.000 1.00 94.19 451 PHE A CA 1
ATOM 3509 C C . PHE A 1 451 ? -5.376 -13.865 14.617 1.00 94.19 451 PHE A C 1
ATOM 3511 O O . PHE A 1 451 ? -6.203 -14.279 15.426 1.00 94.19 451 PHE A O 1
ATOM 3518 N N . LEU A 1 452 ? -5.144 -14.481 13.453 1.00 93.62 452 LEU A N 1
ATOM 3519 C CA . LEU A 1 452 ? -5.926 -15.640 12.996 1.00 93.62 452 LEU A CA 1
ATOM 3520 C C . LEU A 1 452 ? -5.821 -16.843 13.947 1.00 93.62 452 LEU A C 1
ATOM 3522 O O . LEU A 1 452 ? -6.788 -17.566 14.146 1.00 93.62 452 LEU A O 1
ATOM 3526 N N . GLU A 1 453 ? -4.675 -17.051 14.594 1.00 91.38 453 GLU A N 1
ATOM 3527 C CA . GLU A 1 453 ? -4.530 -18.122 15.593 1.00 91.38 453 GLU A CA 1
ATOM 3528 C C . GLU A 1 453 ? -5.172 -17.783 16.931 1.00 91.38 453 GLU A C 1
ATOM 3530 O O . GLU A 1 453 ? -5.702 -18.671 17.601 1.00 91.38 453 GLU A O 1
ATOM 3535 N N . LYS A 1 454 ? -5.092 -16.514 17.355 1.00 91.12 454 LYS A N 1
ATOM 3536 C CA . LYS A 1 454 ? -5.831 -16.033 18.530 1.00 91.12 454 LYS A CA 1
ATOM 3537 C C . LYS A 1 454 ? -7.326 -16.271 18.308 1.00 91.12 454 LYS A C 1
ATOM 3539 O O . LYS A 1 454 ? -7.987 -16.763 19.215 1.00 91.12 454 LYS A O 1
ATOM 3544 N N . LEU A 1 455 ? -7.800 -16.016 17.092 1.00 90.25 455 LEU A N 1
ATOM 3545 C CA . LEU A 1 455 ? -9.172 -16.247 16.670 1.00 90.25 455 LEU A CA 1
ATOM 3546 C C . LEU A 1 455 ? -9.544 -17.734 16.613 1.00 90.25 455 LEU A C 1
ATOM 3548 O O . LEU A 1 455 ? -10.552 -18.125 17.184 1.00 90.25 455 LEU A O 1
ATOM 3552 N N . GLN A 1 456 ? -8.704 -18.581 16.014 1.00 90.56 456 GLN A N 1
ATOM 3553 C CA . GLN A 1 456 ? -8.932 -20.030 15.976 1.00 90.56 456 GLN A CA 1
ATOM 3554 C C . GLN A 1 456 ? -9.015 -20.643 17.384 1.00 90.56 456 GLN A C 1
ATOM 3556 O O . GLN A 1 456 ? -9.816 -21.540 17.626 1.00 90.56 456 GLN A O 1
ATOM 3561 N N . LYS A 1 457 ? -8.181 -20.171 18.320 1.00 88.00 457 LYS A N 1
ATOM 3562 C CA . LYS A 1 457 ? -8.163 -20.661 19.710 1.00 88.00 457 LYS A CA 1
ATOM 3563 C C . LYS A 1 457 ? -9.272 -20.083 20.575 1.00 88.00 457 LYS A C 1
ATOM 3565 O O . LYS A 1 457 ? -9.618 -20.689 21.582 1.00 88.00 457 LYS A O 1
ATOM 3570 N N . ASN A 1 458 ? -9.774 -18.907 20.222 1.00 86.00 458 ASN A N 1
ATOM 3571 C CA . ASN A 1 458 ? -10.873 -18.269 20.919 1.00 86.00 458 ASN A CA 1
ATOM 3572 C C . ASN A 1 458 ? -11.897 -17.740 19.904 1.00 86.00 458 ASN A C 1
ATOM 3574 O O . ASN A 1 458 ? -11.940 -16.530 19.657 1.00 86.00 458 ASN A O 1
ATOM 3578 N N . PRO A 1 459 ? -12.738 -18.626 19.333 1.00 80.81 459 PRO A N 1
ATOM 3579 C CA . PRO A 1 459 ? -13.802 -18.216 18.420 1.00 80.81 459 PRO A CA 1
ATOM 3580 C C . PRO A 1 459 ? -14.785 -17.228 19.060 1.00 80.81 459 PRO A C 1
ATOM 3582 O O . PRO A 1 459 ? -15.433 -16.464 18.347 1.00 80.81 459 PRO A O 1
ATOM 3585 N N . ALA A 1 460 ? -14.853 -17.167 20.399 1.00 74.06 460 ALA A N 1
ATOM 3586 C CA . ALA A 1 460 ? -15.674 -16.192 21.109 1.00 74.06 460 ALA A CA 1
ATOM 3587 C C . ALA A 1 460 ? -15.250 -14.734 20.865 1.00 74.06 460 ALA A C 1
ATOM 3589 O O . ALA A 1 460 ? -16.063 -13.839 21.055 1.00 74.06 460 ALA A O 1
ATOM 3590 N N . LEU A 1 461 ? -14.035 -14.485 20.357 1.00 70.94 461 LEU A N 1
ATOM 3591 C CA . LEU A 1 461 ? -13.632 -13.164 19.854 1.00 70.94 461 LEU A CA 1
ATOM 3592 C C . LEU A 1 461 ? -14.513 -12.680 18.686 1.00 70.94 461 LEU A C 1
ATOM 3594 O O . LEU A 1 461 ? -14.649 -11.476 18.488 1.00 70.94 461 LEU A O 1
ATOM 3598 N N . LEU A 1 462 ? -15.115 -13.603 17.927 1.00 65.94 462 LEU A N 1
ATOM 3599 C CA . LEU A 1 462 ? -16.170 -13.305 16.952 1.00 65.94 462 LEU A CA 1
ATOM 3600 C C . LEU A 1 462 ? -17.571 -13.529 17.527 1.00 65.94 462 LEU A C 1
ATOM 3602 O O . LEU A 1 462 ? -18.490 -12.810 17.146 1.00 65.94 462 LEU A O 1
ATOM 3606 N N . ALA A 1 463 ? -17.729 -14.493 18.444 1.00 54.69 463 ALA A N 1
ATOM 3607 C CA . ALA A 1 463 ? -19.028 -14.872 19.006 1.00 54.69 463 ALA A CA 1
ATOM 3608 C C . ALA A 1 463 ? -19.564 -13.929 20.098 1.00 54.69 463 ALA A C 1
ATOM 3610 O O . ALA A 1 463 ? -20.716 -14.067 20.494 1.00 54.69 463 ALA A O 1
ATOM 3611 N N . SER A 1 464 ? -18.794 -12.937 20.562 1.00 48.72 464 SER A N 1
ATOM 3612 C CA . SER A 1 464 ? -19.273 -11.895 21.486 1.00 48.72 464 SER A CA 1
ATOM 3613 C C . SER A 1 464 ? -20.288 -10.919 20.867 1.00 48.72 464 SER A C 1
ATOM 3615 O O . SER A 1 464 ? -20.528 -9.853 21.425 1.00 48.72 464 SER A O 1
ATOM 3617 N N . ASN A 1 465 ? -20.911 -11.285 19.744 1.00 43.12 465 ASN A N 1
ATOM 3618 C CA . ASN A 1 465 ? -22.119 -10.648 19.245 1.00 43.12 465 ASN A CA 1
ATOM 3619 C C . ASN A 1 465 ? -23.298 -11.634 19.383 1.00 43.12 465 ASN A C 1
ATOM 3621 O O . ASN A 1 465 ? -23.532 -12.437 18.479 1.00 43.12 465 ASN A O 1
ATOM 3625 N N . PRO A 1 466 ? -24.021 -11.627 20.518 1.00 38.88 466 PRO A N 1
ATOM 3626 C CA . PRO A 1 466 ? -25.267 -12.363 20.659 1.00 38.88 466 PRO A CA 1
ATOM 3627 C C . PRO A 1 466 ? -26.359 -11.590 19.911 1.00 38.88 466 PRO A C 1
ATOM 3629 O O . PRO A 1 466 ? -27.040 -10.761 20.503 1.00 38.88 466 PRO A O 1
ATOM 3632 N N . PHE A 1 467 ? -26.506 -11.802 18.603 1.00 45.62 467 PHE A N 1
ATOM 3633 C CA . PHE A 1 467 ? -27.699 -11.347 17.888 1.00 45.62 467 PHE A CA 1
ATOM 3634 C C . PHE A 1 467 ? -28.276 -12.454 17.013 1.00 45.62 467 PHE A C 1
ATOM 3636 O O . PHE A 1 467 ? -27.636 -12.963 16.097 1.00 45.62 467 PHE A O 1
ATOM 3643 N N . GLU A 1 468 ? -29.527 -12.772 17.341 1.00 40.84 468 GLU A N 1
ATOM 3644 C CA . GLU A 1 468 ? -30.424 -13.753 16.733 1.00 40.84 468 GLU A CA 1
ATOM 3645 C C . GLU A 1 468 ? -30.993 -13.303 15.377 1.00 40.84 468 GLU A C 1
ATOM 3647 O O . GLU A 1 468 ? -31.781 -14.038 14.792 1.00 40.84 468 GLU A O 1
ATOM 3652 N N . ARG A 1 469 ? -30.611 -12.125 14.850 1.00 42.47 469 ARG A N 1
ATOM 3653 C CA . ARG A 1 469 ? -31.033 -11.670 13.515 1.00 42.47 469 ARG A CA 1
ATOM 3654 C C . ARG A 1 469 ? -29.894 -10.987 12.745 1.00 42.47 469 ARG A C 1
ATOM 3656 O O . ARG A 1 469 ? -29.383 -9.964 13.203 1.00 42.47 469 ARG A O 1
ATOM 3663 N N . PRO A 1 470 ? -29.462 -11.527 11.592 1.00 49.97 470 PRO A N 1
ATOM 3664 C CA . PRO A 1 470 ? -28.492 -10.869 10.718 1.00 49.97 470 PRO A CA 1
ATOM 3665 C C . PRO A 1 470 ? -29.077 -9.580 10.110 1.00 49.97 470 PRO A C 1
ATOM 3667 O O . PRO A 1 470 ? -30.278 -9.508 9.877 1.00 49.97 470 PRO A O 1
ATOM 3670 N N . LEU A 1 471 ? -28.238 -8.589 9.759 1.00 51.38 471 LEU A N 1
ATOM 3671 C CA . LEU A 1 471 ? -28.665 -7.374 9.024 1.00 51.38 471 LEU A CA 1
ATOM 3672 C C . LEU A 1 471 ? -29.474 -7.679 7.747 1.00 51.38 471 LEU A C 1
ATOM 3674 O O . LEU A 1 471 ? -30.241 -6.835 7.306 1.00 51.38 471 LEU A O 1
ATOM 3678 N N . SER A 1 472 ? -29.364 -8.889 7.184 1.00 47.50 472 SER A N 1
ATOM 3679 C CA . SER A 1 472 ? -30.207 -9.338 6.068 1.00 47.50 472 SER A CA 1
ATOM 3680 C C . SER A 1 472 ? -31.698 -9.465 6.402 1.00 47.50 472 SER A C 1
ATOM 3682 O O . SER A 1 472 ? -32.504 -9.530 5.484 1.00 47.50 472 SER A O 1
ATOM 3684 N N . GLU A 1 473 ? -32.074 -9.493 7.683 1.00 47.25 473 GLU A N 1
ATOM 3685 C CA . GLU A 1 473 ? -33.466 -9.450 8.157 1.00 47.25 473 GLU A CA 1
ATOM 3686 C C . GLU A 1 473 ? -33.892 -8.051 8.636 1.00 47.25 473 GLU A C 1
ATOM 3688 O O . GLU A 1 473 ? -35.004 -7.877 9.133 1.00 47.25 473 GLU A O 1
ATOM 3693 N N . HIS A 1 474 ? -33.037 -7.037 8.464 1.00 49.56 474 HIS A N 1
ATOM 3694 C CA . HIS A 1 474 ? -33.409 -5.629 8.567 1.00 49.56 474 HIS A CA 1
ATOM 3695 C C . HIS A 1 474 ? -33.631 -5.076 7.145 1.00 49.56 474 HIS A C 1
ATOM 3697 O O . HIS A 1 474 ? -32.707 -4.521 6.556 1.00 49.56 474 HIS A O 1
ATOM 3703 N N . PRO A 1 475 ? -34.844 -5.212 6.562 1.00 41.81 475 PRO A N 1
ATOM 3704 C CA . PRO A 1 475 ? -35.162 -4.800 5.186 1.00 41.81 475 PRO A CA 1
ATOM 3705 C C . PRO A 1 475 ? -35.194 -3.277 4.976 1.00 41.81 475 PRO A C 1
ATOM 3707 O O . PRO A 1 475 ? -35.718 -2.795 3.977 1.00 41.81 475 PRO A O 1
ATOM 3710 N N . ILE A 1 476 ? -34.672 -2.496 5.918 1.00 44.28 476 ILE A N 1
ATOM 3711 C CA . ILE A 1 476 ? -34.786 -1.046 5.928 1.00 44.28 476 ILE A CA 1
ATOM 3712 C C . ILE A 1 476 ? -33.349 -0.506 5.924 1.00 44.28 476 ILE A C 1
ATOM 3714 O O . ILE A 1 476 ? -32.602 -0.782 6.856 1.00 44.28 476 ILE A O 1
ATOM 3718 N N . PHE A 1 477 ? -32.972 0.238 4.876 1.00 48.81 477 PHE A N 1
ATOM 3719 C CA . PHE A 1 477 ? -31.798 1.138 4.788 1.00 48.81 477 PHE A CA 1
ATOM 3720 C C . PHE A 1 477 ? -30.477 0.678 4.132 1.00 48.81 477 PHE A C 1
ATOM 3722 O O . PHE A 1 477 ? -29.500 1.418 4.222 1.00 48.81 477 PHE A O 1
ATOM 3729 N N . LEU A 1 478 ? -30.397 -0.440 3.402 1.00 55.47 478 LEU A N 1
ATOM 3730 C CA . LEU A 1 478 ? -29.321 -0.572 2.400 1.00 55.47 478 LEU A CA 1
ATOM 3731 C C . LEU A 1 478 ? -29.810 0.013 1.081 1.00 55.47 478 LEU A C 1
ATOM 3733 O O . LEU A 1 478 ? -30.428 -0.669 0.267 1.00 55.47 478 LEU A O 1
ATOM 3737 N N . ASP A 1 479 ? -29.563 1.308 0.900 1.00 54.69 479 ASP A N 1
ATOM 3738 C CA . ASP A 1 479 ? -29.670 1.907 -0.418 1.00 54.69 479 ASP A CA 1
ATOM 3739 C C . ASP A 1 479 ? -28.530 1.355 -1.289 1.00 54.69 479 ASP A C 1
ATOM 3741 O O . ASP A 1 479 ? -27.337 1.590 -1.038 1.00 54.69 479 ASP A O 1
ATOM 3745 N N . ASN A 1 480 ? -28.908 0.606 -2.330 1.00 60.88 480 ASN A N 1
ATOM 3746 C CA . ASN A 1 480 ? -27.980 0.074 -3.326 1.00 60.88 480 ASN A CA 1
ATOM 3747 C C . ASN A 1 480 ? -27.163 1.184 -4.019 1.00 60.88 480 ASN A C 1
ATOM 3749 O O . ASN A 1 480 ? -26.144 0.871 -4.638 1.00 60.88 480 ASN A O 1
ATOM 3753 N N . SER A 1 481 ? -27.537 2.465 -3.884 1.00 61.75 481 SER A N 1
ATOM 3754 C CA . SER A 1 481 ? -26.754 3.614 -4.364 1.00 61.75 481 SER A CA 1
ATOM 3755 C C . SER A 1 481 ? -25.321 3.647 -3.820 1.00 61.75 481 SER A C 1
ATOM 3757 O O . SER A 1 481 ? -24.403 4.107 -4.502 1.00 61.75 481 SER A O 1
ATOM 3759 N N . THR A 1 482 ? -25.093 3.111 -2.618 1.00 72.06 482 THR A N 1
ATOM 3760 C CA . THR A 1 482 ? -23.757 3.057 -2.009 1.00 72.06 482 THR A CA 1
ATOM 3761 C C . THR A 1 482 ? -22.914 1.881 -2.499 1.00 72.06 482 THR A C 1
ATOM 3763 O O . THR A 1 482 ? -21.689 1.919 -2.357 1.00 72.06 482 THR A O 1
ATOM 3766 N N . GLY A 1 483 ? -23.523 0.856 -3.102 1.00 82.06 483 GLY A N 1
ATOM 3767 C CA . GLY A 1 483 ? -22.832 -0.302 -3.674 1.00 82.06 483 GLY A CA 1
ATOM 3768 C C . GLY A 1 483 ? -22.183 -1.251 -2.658 1.00 82.06 483 GLY A C 1
ATOM 3769 O O . GLY A 1 483 ? -21.202 -1.897 -3.014 1.00 82.06 483 GLY A O 1
ATOM 3770 N N . ILE A 1 484 ? -22.672 -1.302 -1.412 1.00 87.50 484 ILE A N 1
ATOM 3771 C CA . ILE A 1 484 ? -22.298 -2.327 -0.416 1.00 87.50 484 ILE A CA 1
ATOM 3772 C C . ILE A 1 484 ? -23.483 -3.256 -0.136 1.00 87.50 484 ILE A C 1
ATOM 3774 O O . ILE A 1 484 ? -24.636 -2.846 -0.226 1.00 87.50 484 ILE A O 1
ATOM 3778 N N . GLN A 1 485 ? -23.191 -4.498 0.231 1.00 83.25 485 GLN A N 1
ATOM 3779 C CA . GLN A 1 485 ? -24.141 -5.568 0.538 1.00 83.25 485 GLN A CA 1
ATOM 3780 C C . GLN A 1 485 ? -24.516 -5.621 2.028 1.00 83.25 485 GLN A C 1
ATOM 3782 O O . GLN A 1 485 ? -25.473 -6.293 2.409 1.00 83.25 485 GLN A O 1
ATOM 3787 N N . GLY A 1 486 ? -23.765 -4.932 2.895 1.00 81.44 486 GLY A N 1
ATOM 3788 C CA . GLY A 1 486 ? -24.064 -4.833 4.328 1.00 81.44 486 GLY A CA 1
ATOM 3789 C C . GLY A 1 486 ? -23.590 -6.014 5.179 1.00 81.44 486 GLY A C 1
ATOM 3790 O O . GLY A 1 486 ? -23.728 -5.975 6.402 1.00 81.44 486 GLY A O 1
ATOM 3791 N N . LYS A 1 487 ? -22.977 -7.034 4.572 1.00 89.38 487 LYS A N 1
ATOM 3792 C CA . LYS A 1 487 ? -22.207 -8.081 5.260 1.00 89.38 487 LYS A CA 1
ATOM 3793 C C . LYS A 1 487 ? -20.755 -7.979 4.820 1.00 89.38 487 LYS A C 1
ATOM 3795 O O . LYS A 1 487 ? -20.492 -7.653 3.670 1.00 89.38 487 LYS A O 1
ATOM 3800 N N . ALA A 1 488 ? -19.817 -8.283 5.709 1.00 94.88 488 ALA A N 1
ATOM 3801 C CA . ALA A 1 488 ? -18.396 -8.140 5.423 1.00 94.88 488 ALA A CA 1
ATOM 3802 C C . ALA A 1 488 ? -17.591 -9.411 5.715 1.00 94.88 488 ALA A C 1
ATOM 3804 O O . ALA A 1 488 ? -17.794 -10.093 6.723 1.00 94.88 488 ALA A O 1
ATOM 3805 N N . VAL A 1 489 ? -16.641 -9.719 4.840 1.00 97.06 489 VAL A N 1
ATOM 3806 C CA . VAL A 1 489 ? -15.586 -10.705 5.062 1.00 97.06 489 VAL A CA 1
ATOM 3807 C C . VAL A 1 489 ? -14.260 -9.961 5.200 1.00 97.06 489 VAL A C 1
ATOM 3809 O O . VAL A 1 489 ? -13.848 -9.220 4.312 1.00 97.06 489 VAL A O 1
ATOM 3812 N N . TYR A 1 490 ? -13.587 -10.107 6.339 1.00 98.25 490 TYR A N 1
ATOM 3813 C CA . TYR A 1 490 ? -12.352 -9.374 6.612 1.00 98.25 490 TYR A CA 1
ATOM 3814 C C . TYR A 1 490 ? -11.125 -10.170 6.176 1.00 98.25 490 TYR A C 1
ATOM 3816 O O . TYR A 1 490 ? -10.813 -11.220 6.744 1.00 98.25 490 TYR A O 1
ATOM 3824 N N . PHE A 1 491 ? -10.393 -9.618 5.208 1.00 98.38 491 PHE A N 1
ATOM 3825 C CA . PHE A 1 491 ? -9.067 -10.093 4.845 1.00 98.38 491 PHE A CA 1
ATOM 3826 C C . PHE A 1 491 ? -8.008 -9.467 5.764 1.00 98.38 491 PHE A C 1
ATOM 3828 O O . PHE A 1 491 ? -7.687 -8.279 5.666 1.00 98.38 491 PHE A O 1
ATOM 3835 N N . VAL A 1 492 ? -7.426 -10.280 6.649 1.00 97.00 492 VAL A N 1
ATOM 3836 C CA . VAL A 1 492 ? -6.382 -9.824 7.588 1.00 97.00 492 VAL A CA 1
ATOM 3837 C C . VAL A 1 492 ? -5.016 -9.790 6.899 1.00 97.00 492 VAL A C 1
ATOM 3839 O O . VAL A 1 492 ? -4.432 -10.835 6.605 1.00 97.00 492 VAL A O 1
ATOM 3842 N N . ASP A 1 493 ? -4.476 -8.599 6.659 1.00 94.00 493 ASP A N 1
ATOM 3843 C CA . ASP A 1 493 ? -3.168 -8.445 6.024 1.00 94.00 493 ASP A CA 1
ATOM 3844 C C . ASP A 1 493 ? -2.008 -8.943 6.916 1.00 94.00 493 ASP A C 1
ATOM 3846 O O . ASP A 1 493 ? -2.151 -9.177 8.119 1.00 94.00 493 ASP A O 1
ATOM 3850 N N . THR A 1 494 ? -0.820 -9.117 6.329 1.00 92.56 494 THR A N 1
ATOM 3851 C CA . THR A 1 494 ? 0.359 -9.644 7.039 1.00 92.56 494 THR A CA 1
ATOM 3852 C C . THR A 1 494 ? 0.763 -8.789 8.245 1.00 92.56 494 THR A C 1
ATOM 3854 O O . THR A 1 494 ? 1.190 -9.347 9.260 1.00 92.56 494 THR A O 1
ATOM 3857 N N . TYR A 1 495 ? 0.629 -7.464 8.166 1.00 94.00 495 TYR A N 1
ATOM 3858 C CA . TYR A 1 495 ? 0.978 -6.568 9.263 1.00 94.00 495 TYR A CA 1
ATOM 3859 C C . TYR A 1 495 ? -0.009 -6.704 10.422 1.00 94.00 495 TYR A C 1
ATOM 3861 O O . TYR A 1 495 ? 0.407 -7.000 11.548 1.00 94.00 495 TYR A O 1
ATOM 3869 N N . ALA A 1 496 ? -1.307 -6.584 10.134 1.00 95.94 496 ALA A N 1
ATOM 3870 C CA . ALA A 1 496 ? -2.366 -6.751 11.126 1.00 95.94 496 ALA A CA 1
ATOM 3871 C C . ALA A 1 496 ? -2.397 -8.172 11.722 1.00 95.94 496 ALA A C 1
ATOM 3873 O O . ALA A 1 496 ? -2.774 -8.361 12.875 1.00 95.94 496 ALA A O 1
ATOM 3874 N N . ASN A 1 497 ? -1.959 -9.191 10.979 1.00 95.19 497 ASN A N 1
ATOM 3875 C CA . ASN A 1 497 ? -1.949 -10.561 11.483 1.00 95.19 497 ASN A CA 1
ATOM 3876 C C . ASN A 1 497 ? -0.763 -10.862 12.418 1.00 95.19 497 ASN A C 1
ATOM 3878 O O . ASN A 1 497 ? -0.944 -11.569 13.411 1.00 95.19 497 ASN A O 1
ATOM 3882 N N . TYR A 1 498 ? 0.446 -10.375 12.113 1.00 94.44 498 TYR A N 1
ATOM 3883 C CA . TYR A 1 498 ? 1.677 -10.818 12.793 1.00 94.44 498 TYR A CA 1
ATOM 3884 C C . TYR A 1 498 ? 2.411 -9.750 13.607 1.00 94.44 498 TYR A C 1
ATOM 3886 O O . TYR A 1 498 ? 3.175 -10.119 14.499 1.00 94.44 498 TYR A O 1
ATOM 3894 N N . PHE A 1 499 ? 2.221 -8.467 13.305 1.00 94.06 499 PHE A N 1
ATOM 3895 C CA . PHE A 1 499 ? 3.007 -7.382 13.901 1.00 94.06 499 PHE A CA 1
ATOM 3896 C C . PHE A 1 499 ? 2.165 -6.469 14.793 1.00 94.06 499 PHE A C 1
ATOM 3898 O O . PHE A 1 499 ? 2.616 -6.092 15.870 1.00 94.06 499 PHE A O 1
ATOM 3905 N N . ASP A 1 500 ? 0.939 -6.141 14.381 1.00 94.94 500 ASP A N 1
ATOM 3906 C CA . ASP A 1 500 ? 0.002 -5.396 15.223 1.00 94.94 500 ASP A CA 1
ATOM 3907 C C . ASP A 1 500 ? -1.416 -5.970 15.135 1.00 94.94 500 ASP A C 1
ATOM 3909 O O . ASP A 1 500 ? -2.270 -5.496 14.381 1.00 94.94 500 ASP A O 1
ATOM 3913 N N . SER A 1 501 ? -1.680 -6.978 15.972 1.00 94.81 501 SER A N 1
ATOM 3914 C CA . SER A 1 501 ? -2.994 -7.627 16.038 1.00 94.81 501 SER A CA 1
ATOM 3915 C C . SER A 1 501 ? -4.102 -6.736 16.596 1.00 94.81 501 SER A C 1
ATOM 3917 O O . SER A 1 501 ? -5.280 -7.087 16.492 1.00 94.81 501 SER A O 1
ATOM 3919 N N . SER A 1 502 ? -3.759 -5.574 17.160 1.00 95.25 502 SER A N 1
ATOM 3920 C CA . SER A 1 502 ? -4.759 -4.629 17.650 1.00 95.25 502 SER A CA 1
ATOM 3921 C C . SER A 1 502 ? -5.478 -3.890 16.519 1.00 95.25 502 SER A C 1
ATOM 3923 O O . SER A 1 502 ? -6.619 -3.485 16.718 1.00 95.25 502 SER A O 1
ATOM 3925 N N . VAL A 1 503 ? -4.887 -3.788 15.318 1.00 97.56 503 VAL A N 1
ATOM 3926 C CA . VAL A 1 503 ? -5.592 -3.280 14.125 1.00 97.56 503 VAL A CA 1
ATOM 3927 C C . VAL A 1 503 ? -6.720 -4.235 13.739 1.00 97.56 503 VAL A C 1
ATOM 3929 O O . VAL A 1 503 ? -7.873 -3.824 13.661 1.00 97.56 503 VAL A O 1
ATOM 3932 N N . ALA A 1 504 ? -6.407 -5.525 13.582 1.00 97.00 504 ALA A N 1
ATOM 3933 C CA . ALA A 1 504 ? -7.394 -6.551 13.245 1.00 97.00 504 ALA A CA 1
ATOM 3934 C C . ALA A 1 504 ? -8.489 -6.678 14.316 1.00 97.00 504 ALA A C 1
ATOM 3936 O O . ALA A 1 504 ? -9.670 -6.810 13.996 1.00 97.00 504 ALA A O 1
ATOM 3937 N N . ARG A 1 505 ? -8.112 -6.577 15.598 1.00 95.62 505 ARG A N 1
ATOM 3938 C CA . ARG A 1 505 ? -9.073 -6.545 16.706 1.00 95.62 505 ARG A CA 1
ATOM 3939 C C . ARG A 1 505 ? -10.005 -5.336 16.616 1.00 95.62 505 ARG A C 1
ATOM 3941 O O . ARG A 1 505 ? -11.207 -5.517 16.764 1.00 95.62 505 ARG A O 1
ATOM 3948 N N . ALA A 1 506 ? -9.470 -4.147 16.339 1.00 97.31 506 ALA A N 1
ATOM 3949 C CA . ALA A 1 506 ? -10.271 -2.937 16.196 1.00 97.31 506 ALA A CA 1
ATOM 3950 C C . ALA A 1 506 ? -11.271 -3.046 15.035 1.00 97.31 506 ALA A C 1
ATOM 3952 O O . ALA A 1 506 ? -12.411 -2.626 15.197 1.00 97.31 506 ALA A O 1
ATOM 3953 N N . VAL A 1 507 ? -10.896 -3.668 13.906 1.00 97.56 507 VAL A N 1
ATOM 3954 C CA . VAL A 1 507 ? -11.841 -3.967 12.811 1.00 97.56 507 VAL A CA 1
ATOM 3955 C C . VAL A 1 507 ? -13.000 -4.825 13.323 1.00 97.56 507 VAL A C 1
ATOM 3957 O O . VAL A 1 507 ? -14.155 -4.436 13.170 1.00 97.56 507 VAL A O 1
ATOM 3960 N N . VAL A 1 508 ? -12.711 -5.948 13.990 1.00 95.31 508 VAL A N 1
ATOM 3961 C CA . VAL A 1 508 ? -13.758 -6.835 14.528 1.00 95.31 508 VAL A CA 1
ATOM 3962 C C . VAL A 1 508 ? -14.661 -6.108 15.525 1.00 95.31 508 VAL A C 1
ATOM 3964 O O . VAL A 1 508 ? -15.881 -6.146 15.380 1.00 95.31 508 VAL A O 1
ATOM 3967 N N . GLN A 1 509 ? -14.076 -5.398 16.492 1.00 94.06 509 GLN A N 1
ATOM 3968 C CA . GLN A 1 509 ? -14.818 -4.673 17.525 1.00 94.06 509 GLN A CA 1
ATOM 3969 C C . GLN A 1 509 ? -15.705 -3.568 16.934 1.00 94.06 509 GLN A C 1
ATOM 3971 O O . GLN A 1 509 ? -16.863 -3.444 17.325 1.00 94.06 509 GLN A O 1
ATOM 3976 N N . VAL A 1 510 ? -15.198 -2.788 15.972 1.00 95.12 510 VAL A N 1
ATOM 3977 C CA . VAL A 1 510 ? -15.964 -1.718 15.312 1.00 95.12 510 VAL A CA 1
ATOM 3978 C C . VAL A 1 510 ? -17.137 -2.288 14.518 1.00 95.12 510 VAL A C 1
ATOM 3980 O O . VAL A 1 510 ? -18.242 -1.754 14.606 1.00 95.12 510 VAL A O 1
ATOM 3983 N N . PHE A 1 511 ? -16.933 -3.373 13.770 1.00 93.50 511 PHE A N 1
ATOM 3984 C CA . PHE A 1 511 ? -18.005 -3.995 12.986 1.00 93.50 511 PHE A CA 1
ATOM 3985 C C . PHE A 1 511 ? -19.074 -4.609 13.896 1.00 93.50 511 PHE A C 1
ATOM 3987 O O . PHE A 1 511 ? -20.260 -4.359 13.689 1.00 93.50 511 PHE A O 1
ATOM 3994 N N . GLN A 1 512 ? -18.670 -5.314 14.958 1.00 89.56 512 GLN A N 1
ATOM 3995 C CA . GLN A 1 512 ? -19.591 -5.838 15.973 1.00 89.56 512 GLN A CA 1
ATOM 3996 C C . GLN A 1 512 ? -20.384 -4.715 16.658 1.00 89.56 512 GLN A C 1
ATOM 3998 O O . GLN A 1 512 ? -21.604 -4.812 16.777 1.00 89.56 512 GLN A O 1
ATOM 4003 N N . HIS A 1 513 ? -19.720 -3.623 17.052 1.00 90.75 513 HIS A N 1
ATOM 4004 C CA . HIS A 1 513 ? -20.362 -2.473 17.698 1.00 90.75 513 HIS A CA 1
ATOM 4005 C C . HIS A 1 513 ? -21.426 -1.810 16.808 1.00 90.75 513 HIS A C 1
ATOM 4007 O O . HIS A 1 513 ? -22.466 -1.360 17.299 1.00 90.75 513 HIS A O 1
ATOM 4013 N N . ASN A 1 514 ? -21.183 -1.777 15.496 1.00 90.19 514 ASN A N 1
ATOM 4014 C CA . ASN A 1 514 ? -22.107 -1.258 14.487 1.00 90.19 514 ASN A CA 1
ATOM 4015 C C . ASN A 1 514 ? -23.079 -2.321 13.943 1.00 90.19 514 ASN A C 1
ATOM 4017 O O . ASN A 1 514 ? -23.793 -2.056 12.985 1.00 90.19 514 ASN A O 1
ATOM 4021 N N . HIS A 1 515 ? -23.127 -3.509 14.555 1.00 88.00 515 HIS A N 1
ATOM 4022 C CA . HIS A 1 515 ? -23.998 -4.624 14.169 1.00 88.00 515 HIS A CA 1
ATOM 4023 C C . HIS A 1 515 ? -23.826 -5.109 12.723 1.00 88.00 515 HIS A C 1
ATOM 4025 O O . HIS A 1 515 ? -24.743 -5.691 12.157 1.00 88.00 515 HIS A O 1
ATOM 4031 N N . VAL A 1 516 ? -22.644 -4.932 12.132 1.00 88.06 516 VAL A N 1
ATOM 4032 C CA . VAL A 1 516 ? -22.332 -5.429 10.787 1.00 88.06 516 VAL A CA 1
ATOM 4033 C C . VAL A 1 516 ? -21.897 -6.895 10.878 1.00 88.06 516 VAL A C 1
ATOM 4035 O O . VAL A 1 516 ? -20.905 -7.177 11.559 1.00 88.06 516 VAL A O 1
ATOM 4038 N N . PRO A 1 517 ? -22.580 -7.845 10.202 1.00 88.12 517 PRO A N 1
ATOM 4039 C CA . PRO A 1 517 ? -22.132 -9.228 10.122 1.00 88.12 517 PRO A CA 1
ATOM 4040 C C . PRO A 1 517 ? -20.718 -9.298 9.551 1.00 88.12 517 PRO A C 1
ATOM 4042 O O . PRO A 1 517 ? -20.474 -8.844 8.433 1.00 88.12 517 PRO A O 1
ATOM 4045 N N . LEU A 1 518 ? -19.798 -9.874 10.323 1.00 90.94 518 LEU A N 1
ATOM 4046 C CA . LEU A 1 518 ? -18.390 -9.978 9.966 1.00 90.94 518 LEU A CA 1
ATOM 4047 C C . LEU A 1 518 ? -17.918 -11.426 10.062 1.00 90.94 518 LEU A C 1
ATOM 4049 O O . LEU A 1 518 ? -18.025 -12.049 11.119 1.00 90.94 518 LEU A O 1
ATOM 4053 N N . VAL A 1 519 ? -17.326 -11.930 8.983 1.00 92.31 519 VAL A N 1
ATOM 4054 C CA . VAL A 1 519 ? -16.623 -13.218 8.968 1.00 92.31 519 VAL A CA 1
ATOM 4055 C C . VAL A 1 519 ? -15.132 -12.985 8.748 1.00 92.31 519 VAL A C 1
ATOM 4057 O O . VAL A 1 519 ? -14.733 -12.115 7.979 1.00 92.31 519 VAL A O 1
ATOM 4060 N N . VAL A 1 520 ? -14.291 -13.773 9.420 1.00 96.00 520 VAL A N 1
ATOM 4061 C CA . VAL A 1 520 ? -12.835 -13.758 9.228 1.00 96.00 520 VAL A CA 1
ATOM 4062 C C . VAL A 1 520 ? -12.377 -15.162 8.821 1.00 96.00 520 VAL A C 1
ATOM 4064 O O . VAL A 1 520 ? -12.291 -16.048 9.677 1.00 96.00 520 VAL A O 1
ATOM 4067 N N . PRO A 1 521 ? -12.078 -15.404 7.535 1.00 93.75 521 PRO A N 1
ATOM 4068 C CA . PRO A 1 521 ? -11.633 -16.712 7.070 1.00 93.75 521 PRO A CA 1
ATOM 4069 C C . PRO A 1 521 ? -10.261 -17.074 7.657 1.00 93.75 521 PRO A C 1
ATOM 4071 O O . PRO A 1 521 ? -9.302 -16.318 7.537 1.00 93.75 521 PRO A O 1
ATOM 4074 N N . LEU A 1 522 ? -10.124 -18.256 8.265 1.00 92.12 522 LEU A N 1
ATOM 4075 C CA . LEU A 1 522 ? -8.879 -18.653 8.947 1.00 92.12 522 LEU A CA 1
ATOM 4076 C C . LEU A 1 522 ? -7.752 -19.089 7.994 1.00 92.12 522 LEU A C 1
ATOM 4078 O O . LEU A 1 522 ? -6.580 -19.081 8.372 1.00 92.12 522 LEU A O 1
ATOM 4082 N N . HIS A 1 523 ? -8.091 -19.486 6.765 1.00 90.94 523 HIS A N 1
ATOM 4083 C CA . HIS A 1 523 ? -7.169 -20.146 5.828 1.00 90.94 523 HIS A CA 1
ATOM 4084 C C . HIS A 1 523 ? -6.621 -19.240 4.718 1.00 90.94 523 HIS A C 1
ATOM 4086 O O . HIS A 1 523 ? -6.015 -19.740 3.761 1.00 90.94 523 HIS A O 1
ATOM 4092 N N . GLN A 1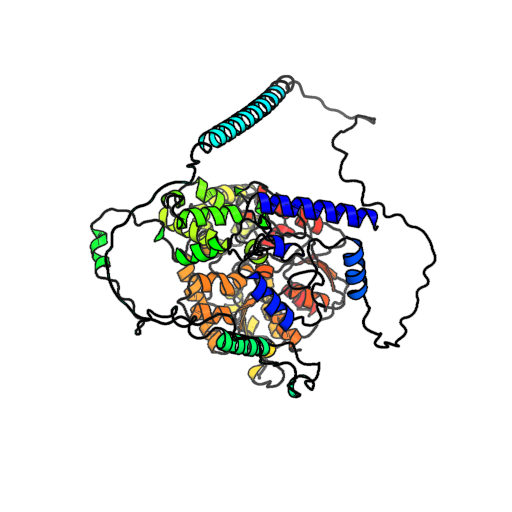 524 ? -6.797 -17.928 4.868 1.00 93.56 524 GLN A N 1
ATOM 4093 C CA . GLN A 1 524 ? -6.200 -16.912 4.005 1.00 93.56 524 GLN A CA 1
ATOM 4094 C C . GLN A 1 524 ? -4.663 -16.901 4.097 1.00 93.56 524 GLN A C 1
ATOM 4096 O O . GLN A 1 524 ? -4.060 -17.278 5.109 1.00 93.56 524 GLN A O 1
ATOM 4101 N N . VAL A 1 525 ? -4.013 -16.442 3.030 1.00 92.31 525 VAL A N 1
ATOM 4102 C CA . VAL A 1 525 ? -2.557 -16.240 2.954 1.00 92.31 525 VAL A CA 1
ATOM 4103 C C . VAL A 1 525 ? -2.237 -14.768 2.695 1.00 92.31 525 VAL A C 1
ATOM 4105 O O . VAL A 1 525 ? -3.137 -13.970 2.447 1.00 92.31 525 VAL A O 1
ATOM 4108 N N . GLY A 1 526 ? -0.959 -14.377 2.767 1.00 90.62 526 GLY A N 1
ATOM 4109 C CA . GLY A 1 526 ? -0.560 -13.008 2.415 1.00 90.62 526 GLY A CA 1
ATOM 4110 C C . GLY A 1 526 ? -1.060 -12.633 1.016 1.00 90.62 526 GLY A C 1
ATOM 4111 O O . GLY A 1 526 ? -1.152 -13.496 0.149 1.00 90.62 526 GLY A O 1
ATOM 4112 N N . CYS A 1 527 ? -1.402 -11.363 0.787 1.00 92.06 527 CYS A N 1
ATOM 4113 C CA . CYS A 1 527 ? -2.031 -10.959 -0.476 1.00 92.06 527 CYS A CA 1
ATOM 4114 C C . CYS A 1 527 ? -1.110 -11.117 -1.698 1.00 92.06 527 CYS A C 1
ATOM 4116 O O . CYS A 1 527 ? -1.599 -11.169 -2.814 1.00 92.06 527 CYS A O 1
ATOM 4118 N N . GLY A 1 528 ? 0.210 -11.191 -1.503 1.00 89.88 528 GLY A N 1
ATOM 4119 C CA . GLY A 1 528 ? 1.188 -11.372 -2.582 1.00 89.88 528 GLY A CA 1
ATOM 4120 C C . GLY A 1 528 ? 1.708 -10.083 -3.211 1.00 89.88 528 GLY A C 1
ATOM 4121 O O . GLY A 1 528 ? 2.540 -10.137 -4.115 1.00 89.88 528 GLY A O 1
ATOM 4122 N N . ILE A 1 529 ? 1.321 -8.910 -2.699 1.00 89.62 529 ILE A N 1
ATOM 4123 C CA . ILE A 1 529 ? 1.742 -7.625 -3.280 1.00 89.62 529 ILE A CA 1
ATOM 4124 C C . ILE A 1 529 ? 3.266 -7.427 -3.306 1.00 89.62 529 ILE A C 1
ATOM 4126 O O . ILE A 1 529 ? 3.807 -6.882 -4.264 1.00 89.62 529 ILE A O 1
ATOM 4130 N N . THR A 1 530 ? 3.997 -7.908 -2.296 1.00 88.50 530 THR A N 1
ATOM 4131 C CA . THR A 1 530 ? 5.468 -7.830 -2.284 1.00 88.50 530 THR A CA 1
ATOM 4132 C C . THR A 1 530 ? 6.080 -8.598 -3.451 1.00 88.50 530 THR A C 1
ATOM 4134 O O . THR A 1 530 ? 7.017 -8.114 -4.081 1.00 88.50 530 THR A O 1
ATOM 4137 N N . ALA A 1 531 ? 5.519 -9.762 -3.774 1.00 87.81 531 ALA A N 1
ATOM 4138 C CA . ALA A 1 531 ? 5.976 -10.577 -4.884 1.00 87.81 531 ALA A CA 1
ATOM 4139 C C . ALA A 1 531 ? 5.635 -9.936 -6.238 1.00 87.81 531 ALA A C 1
ATOM 4141 O O . ALA A 1 531 ? 6.485 -9.924 -7.125 1.00 87.81 531 ALA A O 1
ATOM 4142 N N . VAL A 1 532 ? 4.475 -9.280 -6.355 1.00 86.94 532 VAL A N 1
ATOM 4143 C CA . VAL A 1 532 ? 4.118 -8.457 -7.525 1.00 86.94 532 VAL A CA 1
ATOM 4144 C C . VAL A 1 532 ? 5.119 -7.319 -7.735 1.00 86.94 532 VAL A C 1
ATOM 4146 O O . VAL A 1 532 ? 5.610 -7.118 -8.842 1.00 86.94 532 VAL A O 1
ATOM 4149 N N . MET A 1 533 ? 5.464 -6.582 -6.675 1.00 86.75 533 MET A N 1
ATOM 4150 C CA . MET A 1 533 ? 6.382 -5.436 -6.756 1.00 86.75 533 MET A CA 1
ATOM 4151 C C . MET A 1 533 ? 7.815 -5.819 -7.158 1.00 86.75 533 MET A C 1
ATOM 4153 O O . MET A 1 533 ? 8.546 -4.970 -7.682 1.00 86.75 533 MET A O 1
ATOM 4157 N N . LEU A 1 534 ? 8.209 -7.066 -6.887 1.00 87.56 534 LEU A N 1
ATOM 4158 C CA . LEU A 1 534 ? 9.511 -7.639 -7.232 1.00 87.56 534 LEU A CA 1
ATOM 4159 C C . LEU A 1 534 ? 9.480 -8.459 -8.532 1.00 87.56 534 LEU A C 1
ATOM 4161 O O . LEU A 1 534 ? 10.518 -8.957 -8.936 1.00 87.56 534 LEU A O 1
ATOM 4165 N N . GLY A 1 535 ? 8.327 -8.597 -9.195 1.00 85.75 535 GLY A N 1
ATOM 4166 C CA . GLY A 1 535 ? 8.217 -9.335 -10.457 1.00 85.75 535 GLY A CA 1
ATOM 4167 C C . GLY A 1 535 ? 8.167 -10.863 -10.316 1.00 85.75 535 GLY A C 1
ATOM 4168 O O . GLY A 1 535 ? 8.355 -11.569 -11.297 1.00 85.75 535 GLY A O 1
ATOM 4169 N N . ARG A 1 536 ? 7.901 -11.423 -9.126 1.00 86.44 536 ARG A N 1
ATOM 4170 C CA . ARG A 1 536 ? 7.836 -12.886 -8.927 1.00 86.44 536 ARG A CA 1
ATOM 4171 C C . ARG A 1 536 ? 6.430 -13.445 -9.144 1.00 86.44 536 ARG A C 1
ATOM 4173 O O . ARG A 1 536 ? 5.770 -13.864 -8.192 1.00 86.44 536 ARG A O 1
ATOM 4180 N N . SER A 1 537 ? 5.973 -13.460 -10.388 1.00 77.12 537 SER A N 1
ATOM 4181 C CA . SER A 1 537 ? 4.578 -13.755 -10.733 1.00 77.12 537 SER A CA 1
ATOM 4182 C C . SER A 1 537 ? 4.104 -15.183 -10.432 1.00 77.12 537 SER A C 1
ATOM 4184 O O . SER A 1 537 ? 2.968 -15.342 -9.987 1.00 77.12 537 SER A O 1
ATOM 4186 N N . ASP A 1 538 ? 4.955 -16.208 -10.541 1.00 78.56 538 ASP A N 1
ATOM 4187 C CA . ASP A 1 538 ? 4.558 -17.598 -10.231 1.00 78.56 538 ASP A CA 1
ATOM 4188 C C . ASP A 1 538 ? 4.159 -17.774 -8.755 1.00 78.56 538 ASP A C 1
ATOM 4190 O O . ASP A 1 538 ? 3.167 -18.423 -8.411 1.00 78.56 538 ASP A O 1
ATOM 4194 N N . TYR A 1 539 ? 4.921 -17.137 -7.858 1.00 79.69 539 TYR A N 1
ATOM 4195 C CA . TYR A 1 539 ? 4.631 -17.153 -6.424 1.00 79.69 539 TYR A CA 1
ATOM 4196 C C . TYR A 1 539 ? 3.369 -16.345 -6.103 1.00 79.69 539 TYR A C 1
ATOM 4198 O O . TYR A 1 539 ? 2.550 -16.777 -5.290 1.00 79.69 539 TYR A O 1
ATOM 4206 N N . VAL A 1 540 ? 3.191 -15.199 -6.776 1.00 81.88 540 VAL A N 1
ATOM 4207 C CA . VAL A 1 540 ? 1.980 -14.370 -6.667 1.00 81.88 540 VAL A CA 1
ATOM 4208 C C . VAL A 1 540 ? 0.750 -15.177 -7.052 1.00 81.88 540 VAL A C 1
ATOM 4210 O O . VAL A 1 540 ? -0.206 -15.193 -6.281 1.00 81.88 540 VAL A O 1
ATOM 4213 N N . LYS A 1 541 ? 0.780 -15.871 -8.198 1.00 87.31 541 LYS A N 1
ATOM 4214 C CA . LYS A 1 541 ? -0.372 -16.602 -8.744 1.00 87.31 541 LYS A CA 1
ATOM 4215 C C . LYS A 1 541 ? -0.959 -17.556 -7.707 1.00 87.31 541 LYS A C 1
ATOM 4217 O O . LYS A 1 541 ? -2.157 -17.533 -7.459 1.00 87.31 541 LYS A O 1
ATOM 4222 N N . THR A 1 542 ? -0.100 -18.302 -7.010 1.00 86.19 542 THR A N 1
ATOM 4223 C CA . THR A 1 542 ? -0.520 -19.242 -5.957 1.00 86.19 542 THR A CA 1
ATOM 4224 C C . THR A 1 542 ? -1.238 -18.543 -4.794 1.00 86.19 542 THR A C 1
ATOM 4226 O O . THR A 1 542 ? -2.259 -19.029 -4.307 1.00 86.19 542 THR A O 1
ATOM 4229 N N . GLN A 1 543 ? -0.720 -17.402 -4.328 1.00 89.81 543 GLN A N 1
ATOM 4230 C CA . GLN A 1 543 ? -1.313 -16.660 -3.209 1.00 89.81 543 GLN A CA 1
ATOM 4231 C C . GLN A 1 543 ? -2.609 -15.950 -3.613 1.00 89.81 543 GLN A C 1
ATOM 4233 O O . GLN A 1 543 ? -3.596 -15.999 -2.877 1.00 89.81 543 GLN A O 1
ATOM 4238 N N . VAL A 1 544 ? -2.607 -15.320 -4.788 1.00 92.62 544 VAL A N 1
ATOM 4239 C CA . VAL A 1 544 ? -3.750 -14.579 -5.321 1.00 92.62 544 VAL A CA 1
ATOM 4240 C C . VAL A 1 544 ? -4.895 -15.529 -5.633 1.00 92.62 544 VAL A C 1
ATOM 4242 O O . VAL A 1 544 ? -5.993 -15.275 -5.161 1.00 92.62 544 VAL A O 1
ATOM 4245 N N . TYR A 1 545 ? -4.653 -16.645 -6.327 1.00 93.88 545 TYR A N 1
ATOM 4246 C CA . TYR A 1 545 ? -5.711 -17.598 -6.681 1.00 93.88 545 TYR A CA 1
ATOM 4247 C C . TYR A 1 545 ? -6.337 -18.220 -5.433 1.00 93.88 545 TYR A C 1
ATOM 4249 O O . TYR A 1 545 ? -7.555 -18.302 -5.325 1.00 93.88 545 TYR A O 1
ATOM 4257 N N . ARG A 1 546 ? -5.516 -18.585 -4.439 1.00 94.62 546 ARG A N 1
ATOM 4258 C CA . ARG A 1 546 ? -6.018 -19.126 -3.171 1.00 94.62 546 ARG A CA 1
ATOM 4259 C C . ARG A 1 546 ? -6.897 -18.127 -2.419 1.00 94.62 546 ARG A C 1
ATOM 4261 O O . ARG A 1 546 ? -7.939 -18.512 -1.898 1.00 94.62 546 ARG A O 1
ATOM 4268 N N . ASN A 1 547 ? -6.462 -16.872 -2.319 1.00 96.31 547 ASN A N 1
ATOM 4269 C CA . ASN A 1 547 ? -7.251 -15.841 -1.649 1.00 96.31 547 ASN A CA 1
ATOM 4270 C C . ASN A 1 547 ? -8.495 -15.468 -2.463 1.00 96.31 547 ASN A C 1
ATOM 4272 O O . ASN A 1 547 ? -9.543 -15.262 -1.867 1.00 96.31 547 ASN A O 1
ATOM 4276 N N . ALA A 1 548 ? -8.395 -15.403 -3.792 1.00 96.62 548 ALA A N 1
ATOM 4277 C CA . ALA A 1 548 ? -9.510 -15.090 -4.675 1.00 96.62 548 ALA A CA 1
ATOM 4278 C C . ALA A 1 548 ? -10.603 -16.152 -4.577 1.00 96.62 548 ALA A C 1
ATOM 4280 O O . ALA A 1 548 ? -11.727 -15.786 -4.271 1.00 96.62 548 ALA A O 1
ATOM 4281 N N . ALA A 1 549 ? -10.265 -17.440 -4.699 1.00 96.81 549 ALA A N 1
ATOM 4282 C CA . ALA A 1 549 ? -11.224 -18.532 -4.535 1.00 96.81 549 ALA A CA 1
ATOM 4283 C C . ALA A 1 549 ? -11.906 -18.482 -3.157 1.00 96.81 549 ALA A C 1
ATOM 4285 O O . ALA A 1 549 ? -13.129 -18.461 -3.057 1.00 96.81 549 ALA A O 1
ATOM 4286 N N . LEU A 1 550 ? -11.110 -18.350 -2.085 1.00 97.00 550 LEU A N 1
ATOM 4287 C CA . LEU A 1 550 ? -11.629 -18.262 -0.718 1.00 97.00 550 LEU A CA 1
ATOM 4288 C C . LEU A 1 550 ? -12.589 -17.083 -0.522 1.00 97.00 550 LEU A C 1
ATOM 4290 O O . LEU A 1 550 ? -13.607 -17.233 0.142 1.00 97.00 550 LEU A O 1
ATOM 4294 N N . LEU A 1 551 ? -12.238 -15.898 -1.024 1.00 98.12 551 LEU A N 1
ATOM 4295 C CA . LEU A 1 551 ? -13.021 -14.679 -0.830 1.00 98.12 551 LEU A CA 1
ATOM 4296 C C . LEU A 1 551 ? -14.226 -14.613 -1.776 1.00 98.12 551 LEU A C 1
ATOM 4298 O O . LEU A 1 551 ? -15.283 -14.146 -1.361 1.00 98.12 551 LEU A O 1
ATOM 4302 N N . ALA A 1 552 ? -14.095 -15.106 -3.008 1.00 97.94 552 ALA A N 1
ATOM 4303 C CA . ALA A 1 552 ? -15.168 -15.158 -3.997 1.00 97.94 552 ALA A CA 1
ATOM 4304 C C . ALA A 1 552 ? -16.358 -15.978 -3.490 1.00 97.94 552 ALA A C 1
ATOM 4306 O O . ALA A 1 552 ? -17.501 -15.570 -3.684 1.00 97.94 552 ALA A O 1
ATOM 4307 N N . ASP A 1 553 ? -16.109 -17.065 -2.757 1.00 96.94 553 ASP A N 1
ATOM 4308 C CA . ASP A 1 553 ? -17.172 -17.851 -2.127 1.00 96.94 553 ASP A CA 1
ATOM 4309 C C . ASP A 1 553 ? -17.998 -17.035 -1.125 1.00 96.94 553 ASP A C 1
ATOM 4311 O O . ASP A 1 553 ? -19.217 -17.193 -1.067 1.00 96.94 553 ASP A O 1
ATOM 4315 N N . TYR A 1 554 ? -17.375 -16.124 -0.371 1.00 95.12 554 TYR A N 1
ATOM 4316 C CA . TYR A 1 554 ? -18.102 -15.197 0.503 1.00 95.12 554 TYR A CA 1
ATOM 4317 C C . TYR A 1 554 ? -18.829 -14.116 -0.298 1.00 95.12 554 TYR A C 1
ATOM 4319 O O . TYR A 1 554 ? -19.978 -13.803 0.010 1.00 95.12 554 TYR A O 1
ATOM 4327 N N . VAL A 1 555 ? -18.211 -13.589 -1.358 1.00 96.25 555 VAL A N 1
ATOM 4328 C CA . VAL A 1 555 ? -18.853 -12.591 -2.229 1.00 96.25 555 VAL A CA 1
ATOM 4329 C C . VAL A 1 555 ? -20.125 -13.146 -2.872 1.00 96.25 555 VAL A C 1
ATOM 4331 O O . VAL A 1 555 ? -21.159 -12.479 -2.864 1.00 96.25 555 VAL A O 1
ATOM 4334 N N . ARG A 1 556 ? -20.108 -14.403 -3.333 1.00 94.50 556 ARG A N 1
ATOM 4335 C CA . ARG A 1 556 ? -21.302 -15.105 -3.845 1.00 94.50 556 ARG A CA 1
ATOM 4336 C C . ARG A 1 556 ? -22.418 -15.242 -2.802 1.00 94.50 556 ARG A C 1
ATOM 4338 O O . ARG A 1 556 ? -23.584 -15.303 -3.170 1.00 94.50 556 ARG A O 1
ATOM 4345 N N . GLN A 1 557 ? -22.074 -15.269 -1.515 1.00 89.31 557 GLN A N 1
ATOM 4346 C CA . GLN A 1 557 ? -23.021 -15.325 -0.392 1.00 89.31 557 GLN A CA 1
ATOM 4347 C C . GLN A 1 557 ? -23.512 -13.938 0.064 1.00 89.31 557 GLN A C 1
ATOM 4349 O O . GLN A 1 557 ? -24.241 -13.833 1.056 1.00 89.31 557 GLN A O 1
ATOM 4354 N N . GLY A 1 558 ? -23.121 -12.870 -0.636 1.00 90.12 558 GLY A N 1
ATOM 4355 C CA . GLY A 1 558 ? -23.523 -11.505 -0.311 1.00 90.12 558 GLY A CA 1
ATOM 4356 C C . GLY A 1 558 ? -22.660 -10.840 0.766 1.00 90.12 558 GLY A C 1
ATOM 4357 O O . GLY A 1 558 ? -23.187 -10.031 1.530 1.00 90.12 558 GLY A O 1
ATOM 4358 N N . TYR A 1 559 ? -21.372 -11.193 0.859 1.00 94.12 559 TYR A N 1
ATOM 4359 C CA . TYR A 1 559 ? -20.388 -10.474 1.673 1.00 94.12 559 TYR A CA 1
ATOM 4360 C C . TYR A 1 559 ? -19.464 -9.595 0.824 1.00 94.12 559 TYR A C 1
ATOM 4362 O O . TYR A 1 559 ? -18.854 -10.059 -0.134 1.00 94.12 559 TYR A O 1
ATOM 4370 N N . ASP A 1 560 ? -19.213 -8.374 1.278 1.00 97.00 560 ASP A N 1
ATOM 4371 C CA . ASP A 1 560 ? -18.150 -7.533 0.743 1.00 97.00 560 ASP A CA 1
ATOM 4372 C C . ASP A 1 560 ? -16.805 -7.838 1.414 1.00 97.00 560 ASP A C 1
ATOM 4374 O O . ASP A 1 560 ? -16.708 -8.017 2.631 1.00 97.00 560 ASP A O 1
ATOM 4378 N N . VAL A 1 561 ? -15.730 -7.859 0.633 1.00 98.44 561 VAL A N 1
ATOM 4379 C CA . VAL A 1 561 ? -14.368 -8.002 1.146 1.00 98.44 561 VAL A CA 1
ATOM 4380 C C . VAL A 1 561 ? -13.904 -6.682 1.750 1.00 98.44 561 VAL A C 1
ATOM 4382 O O . VAL A 1 561 ? -13.818 -5.666 1.068 1.00 98.44 561 VAL A O 1
ATOM 4385 N N . VAL A 1 562 ? -13.525 -6.704 3.024 1.00 98.38 562 VAL A N 1
ATOM 4386 C CA . VAL A 1 562 ? -12.960 -5.554 3.735 1.00 98.38 562 VAL A CA 1
ATOM 4387 C C . VAL A 1 562 ? -11.481 -5.789 4.017 1.00 98.38 562 VAL A C 1
ATOM 4389 O O . VAL A 1 562 ? -11.079 -6.881 4.424 1.00 98.38 562 VAL A O 1
ATOM 4392 N N . VAL A 1 563 ? -10.660 -4.754 3.829 1.00 98.06 563 VAL A N 1
ATOM 4393 C CA . VAL A 1 563 ? -9.203 -4.815 4.004 1.00 98.06 563 VAL A CA 1
ATOM 4394 C C . VAL A 1 563 ? -8.700 -3.615 4.810 1.00 98.06 563 VAL A C 1
ATOM 4396 O O . VAL A 1 563 ? -9.035 -2.476 4.501 1.00 98.06 563 VAL A O 1
ATOM 4399 N N . SER A 1 564 ? -7.859 -3.850 5.824 1.00 97.31 564 SER A N 1
ATOM 4400 C CA . SER A 1 564 ? -7.267 -2.778 6.648 1.00 97.31 564 SER A CA 1
ATOM 4401 C C . SER A 1 564 ? -6.068 -2.092 5.994 1.00 97.31 564 SER A C 1
ATOM 4403 O O . SER A 1 564 ? -5.859 -0.903 6.176 1.00 97.31 564 SER A O 1
ATOM 4405 N N .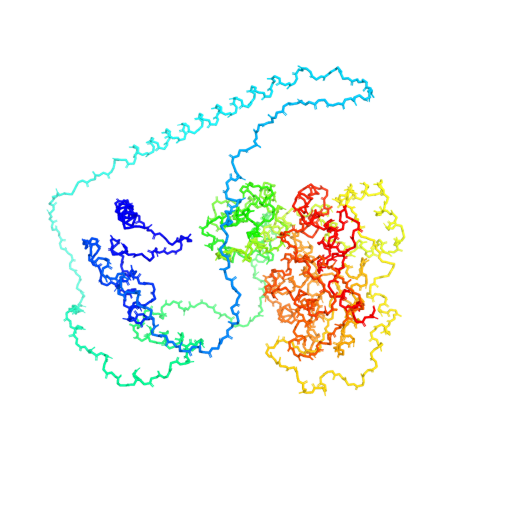 GLU A 1 565 ? -5.262 -2.818 5.219 1.00 97.00 565 GLU A N 1
ATOM 4406 C CA . GLU A 1 565 ? -4.075 -2.251 4.574 1.00 97.00 565 GLU A CA 1
ATOM 4407 C C . GLU A 1 565 ? -4.398 -1.769 3.144 1.00 97.00 565 GLU A C 1
ATOM 4409 O O . GLU A 1 565 ? -4.693 -2.600 2.272 1.00 97.00 565 GLU A O 1
ATOM 4414 N N . PRO A 1 566 ? -4.251 -0.462 2.836 1.00 96.25 566 PRO A N 1
ATOM 4415 C CA . PRO A 1 566 ? -4.518 0.075 1.500 1.00 96.25 566 PRO A CA 1
ATOM 4416 C C . PRO A 1 566 ? -3.701 -0.588 0.391 1.00 96.25 566 PRO A C 1
ATOM 4418 O O . PRO A 1 566 ? -4.141 -0.648 -0.756 1.00 96.25 566 PRO A O 1
ATOM 4421 N N . ALA A 1 567 ? -2.500 -1.090 0.704 1.00 95.31 567 ALA A N 1
ATOM 4422 C CA . ALA A 1 567 ? -1.698 -1.810 -0.275 1.00 95.31 567 ALA A CA 1
ATOM 4423 C C . ALA A 1 567 ? -2.365 -3.101 -0.764 1.00 95.31 567 ALA A C 1
ATOM 4425 O O . ALA A 1 567 ? -2.261 -3.401 -1.951 1.00 95.31 567 ALA A O 1
ATOM 4426 N N . ALA A 1 568 ? -3.051 -3.829 0.121 1.00 96.44 568 ALA A N 1
ATOM 4427 C CA . ALA A 1 568 ? -3.794 -5.031 -0.236 1.00 96.44 568 ALA A CA 1
ATOM 4428 C C . ALA A 1 568 ? -5.124 -4.685 -0.926 1.00 96.44 568 ALA A C 1
ATOM 4430 O O . ALA A 1 568 ? -5.442 -5.309 -1.934 1.00 96.44 568 ALA A O 1
ATOM 4431 N N . ALA A 1 569 ? -5.837 -3.648 -0.468 1.00 97.25 569 ALA A N 1
ATOM 4432 C CA . ALA A 1 569 ? -7.054 -3.166 -1.131 1.00 97.25 569 ALA A CA 1
ATOM 4433 C C . ALA A 1 569 ? -6.794 -2.766 -2.598 1.00 97.25 569 ALA A C 1
ATOM 4435 O O . ALA A 1 569 ? -7.497 -3.216 -3.502 1.00 97.25 569 ALA A O 1
ATOM 4436 N N . LEU A 1 570 ? -5.732 -1.988 -2.857 1.00 96.31 570 LEU A N 1
ATOM 4437 C CA . LEU A 1 570 ? -5.334 -1.615 -4.220 1.00 96.31 570 LEU A CA 1
ATOM 4438 C C . LEU A 1 570 ? -4.933 -2.834 -5.057 1.00 96.31 570 LEU A C 1
ATOM 4440 O O . LEU A 1 570 ? -5.237 -2.892 -6.249 1.00 96.31 570 LEU A O 1
ATOM 4444 N N . ALA A 1 571 ? -4.278 -3.816 -4.437 1.00 95.25 571 ALA A N 1
ATOM 4445 C CA . ALA A 1 571 ? -3.865 -5.019 -5.136 1.00 95.25 571 ALA A CA 1
ATOM 4446 C C . ALA A 1 571 ? -5.076 -5.837 -5.612 1.00 95.25 571 ALA A C 1
ATOM 4448 O O . ALA A 1 571 ? -5.157 -6.162 -6.795 1.00 95.25 571 ALA A O 1
ATOM 4449 N N . PHE A 1 572 ? -6.051 -6.082 -4.729 1.00 97.19 572 PHE A N 1
ATOM 4450 C CA . PHE A 1 572 ? -7.287 -6.792 -5.068 1.00 97.19 572 PHE A CA 1
ATOM 4451 C C . PHE A 1 572 ? -8.145 -6.050 -6.094 1.00 97.19 572 PHE A C 1
ATOM 4453 O O . PHE A 1 572 ? -8.637 -6.678 -7.023 1.00 97.19 572 PHE A O 1
ATOM 4460 N N . ARG A 1 573 ? -8.306 -4.728 -5.963 1.00 95.81 573 ARG A N 1
ATOM 4461 C CA . ARG A 1 573 ? -9.184 -3.947 -6.851 1.00 95.81 573 ARG A CA 1
ATOM 4462 C C . ARG A 1 573 ? -8.580 -3.626 -8.216 1.00 95.81 573 ARG A C 1
ATOM 4464 O O . ARG A 1 573 ? -9.325 -3.339 -9.145 1.00 95.81 573 ARG A O 1
ATOM 4471 N N . TRP A 1 574 ? -7.251 -3.600 -8.334 1.00 92.94 574 TRP A N 1
ATOM 4472 C CA . TRP A 1 574 ? -6.585 -3.078 -9.532 1.00 92.94 574 TRP A CA 1
ATOM 4473 C C . TRP A 1 574 ? -5.460 -3.975 -10.035 1.00 92.94 574 TRP A C 1
ATOM 4475 O O . TRP A 1 574 ? -5.479 -4.414 -11.182 1.00 92.94 574 TRP A O 1
ATOM 4485 N N . GLU A 1 575 ? -4.458 -4.261 -9.203 1.00 92.06 575 GLU A N 1
ATOM 4486 C CA . GLU A 1 575 ? -3.235 -4.907 -9.693 1.00 92.06 575 GLU A CA 1
ATOM 4487 C C . GLU A 1 575 ? -3.475 -6.367 -10.097 1.00 92.06 575 GLU A C 1
ATOM 4489 O O . GLU A 1 575 ? -2.983 -6.777 -11.149 1.00 92.06 575 GLU A O 1
ATOM 4494 N N . PHE A 1 576 ? -4.229 -7.139 -9.311 1.00 93.00 576 PHE A N 1
ATOM 4495 C CA . PHE A 1 576 ? -4.564 -8.534 -9.614 1.00 93.00 576 PHE A CA 1
ATOM 4496 C C . PHE A 1 576 ? -5.497 -8.687 -10.819 1.00 93.00 576 PHE A C 1
ATOM 4498 O O . PHE A 1 576 ? -5.094 -9.410 -11.728 1.00 93.00 576 PHE A O 1
ATOM 4505 N N . PRO A 1 577 ? -6.653 -7.998 -10.923 1.00 92.88 577 PRO A N 1
ATOM 4506 C CA . PRO A 1 577 ? -7.532 -8.147 -12.086 1.00 92.88 577 PRO A CA 1
ATOM 4507 C C . PRO A 1 577 ? -6.871 -7.704 -13.395 1.00 92.88 577 PRO A C 1
ATOM 4509 O O . PRO A 1 577 ? -7.187 -8.244 -14.448 1.00 92.88 577 PRO A O 1
ATOM 4512 N N . GLN A 1 578 ? -5.912 -6.770 -13.350 1.00 88.19 578 GLN A N 1
ATOM 4513 C CA . GLN A 1 578 ? -5.114 -6.411 -14.527 1.00 88.19 578 GLN A CA 1
ATOM 4514 C C . GLN A 1 578 ? -4.053 -7.446 -14.920 1.00 88.19 578 GLN A C 1
ATOM 4516 O O . GLN A 1 578 ? -3.588 -7.396 -16.059 1.00 88.19 578 GLN A O 1
ATOM 4521 N N . THR A 1 579 ? -3.600 -8.273 -13.972 1.00 85.50 579 THR A N 1
ATOM 4522 C CA . THR A 1 579 ? -2.570 -9.312 -14.195 1.00 85.50 579 THR A CA 1
ATOM 4523 C C . THR A 1 579 ? -3.195 -10.643 -14.579 1.00 85.50 579 THR A C 1
ATOM 4525 O O . THR A 1 579 ? -2.584 -11.398 -15.317 1.00 85.50 579 THR A O 1
ATOM 4528 N N . TYR A 1 580 ? -4.391 -10.917 -14.059 1.00 87.31 580 TYR A N 1
ATOM 4529 C CA . TYR A 1 580 ? -5.126 -12.165 -14.238 1.00 87.31 580 TYR A CA 1
ATOM 4530 C C . TYR A 1 580 ? -6.550 -11.861 -14.743 1.00 87.31 580 TYR A C 1
ATOM 4532 O O . TYR A 1 580 ? -7.524 -12.088 -14.013 1.00 87.31 580 TYR A O 1
ATOM 4540 N N . PRO A 1 581 ? -6.693 -11.238 -15.932 1.00 89.06 581 PRO A N 1
ATOM 4541 C CA . PRO A 1 581 ? -7.997 -10.870 -16.484 1.00 89.06 581 PRO A CA 1
ATOM 4542 C C . PRO A 1 581 ? -8.916 -12.078 -16.711 1.00 89.06 581 PRO A C 1
ATOM 4544 O O . PRO A 1 581 ? -10.130 -11.937 -16.611 1.00 89.06 581 PRO A O 1
ATOM 4547 N N . GLU A 1 582 ? -8.340 -13.253 -16.961 1.00 90.19 582 GLU A N 1
ATOM 4548 C CA . GLU A 1 582 ? -9.030 -14.513 -17.240 1.00 90.19 582 GLU A CA 1
ATOM 4549 C C . GLU A 1 582 ? -9.705 -15.145 -16.016 1.00 90.19 582 GLU A C 1
ATOM 4551 O O . GLU A 1 582 ? -10.555 -16.018 -16.154 1.00 90.19 582 GLU A O 1
ATOM 4556 N N . ASN A 1 583 ? -9.314 -14.746 -14.804 1.00 94.44 583 ASN A N 1
ATOM 4557 C CA . ASN A 1 583 ? -9.796 -15.379 -13.584 1.00 94.44 583 ASN A CA 1
ATOM 4558 C C . ASN A 1 583 ? -11.028 -14.648 -13.029 1.00 94.44 583 ASN A C 1
ATOM 4560 O O . ASN A 1 583 ? -10.919 -13.568 -12.440 1.00 94.44 583 ASN A O 1
ATOM 4564 N N . GLU A 1 584 ? -12.198 -15.267 -13.170 1.00 97.06 584 GLU A N 1
ATOM 4565 C CA . GLU A 1 584 ? -13.479 -14.692 -12.745 1.00 97.06 584 GLU A CA 1
ATOM 4566 C C . GLU A 1 584 ? -13.565 -14.412 -11.238 1.00 97.06 584 GLU A C 1
ATOM 4568 O O . GLU A 1 584 ? -14.127 -13.386 -10.850 1.00 97.06 584 GLU A O 1
ATOM 4573 N N . ASP A 1 585 ? -12.971 -15.257 -10.384 1.00 98.06 585 ASP A N 1
ATOM 4574 C CA . ASP A 1 585 ? -12.945 -15.047 -8.928 1.00 98.06 585 ASP A CA 1
ATOM 4575 C C . ASP A 1 585 ? -12.193 -13.764 -8.569 1.00 98.06 585 ASP A C 1
ATOM 4577 O O . ASP A 1 585 ? -12.639 -12.985 -7.724 1.00 98.06 585 ASP A O 1
ATOM 4581 N N . ILE A 1 586 ? -11.065 -13.504 -9.237 1.00 97.31 586 ILE A N 1
ATOM 4582 C CA . ILE A 1 586 ? -10.295 -12.269 -9.055 1.00 97.31 586 ILE A CA 1
ATOM 4583 C C . ILE A 1 586 ? -11.134 -11.061 -9.477 1.00 97.31 586 ILE A C 1
ATOM 4585 O O . ILE A 1 586 ? -11.173 -10.070 -8.744 1.00 97.31 586 ILE A O 1
ATOM 4589 N N . GLN A 1 587 ? -11.830 -11.137 -10.616 1.00 97.75 587 GLN A N 1
ATOM 4590 C CA . GLN A 1 587 ? -12.709 -10.054 -11.073 1.00 97.75 587 GLN A CA 1
ATOM 4591 C C . GLN A 1 587 ? -13.881 -9.825 -10.109 1.00 97.75 587 GLN A C 1
ATOM 4593 O O . GLN A 1 587 ? -14.248 -8.680 -9.835 1.00 97.75 587 GLN A O 1
ATOM 4598 N N . LEU A 1 588 ? -14.462 -10.899 -9.572 1.00 98.00 588 LEU A N 1
ATOM 4599 C CA . LEU A 1 588 ? -15.564 -10.837 -8.620 1.00 98.00 588 LEU A CA 1
ATOM 4600 C C . LEU A 1 588 ? -15.127 -10.177 -7.309 1.00 98.00 588 LEU A C 1
ATOM 4602 O O . LEU A 1 588 ? -15.760 -9.219 -6.864 1.00 98.00 588 LEU A O 1
ATOM 4606 N N . VAL A 1 589 ? -14.010 -10.629 -6.733 1.00 98.25 589 VAL A N 1
ATOM 4607 C CA . VAL A 1 589 ? -13.435 -10.035 -5.519 1.00 98.25 589 VAL A CA 1
ATOM 4608 C C . VAL A 1 589 ? -13.061 -8.572 -5.752 1.00 98.25 589 VAL A C 1
ATOM 4610 O O . VAL A 1 589 ? -13.319 -7.742 -4.886 1.00 98.25 589 VAL A O 1
ATOM 4613 N N . ALA A 1 590 ? -12.511 -8.218 -6.917 1.00 98.00 590 ALA A N 1
ATOM 4614 C CA . ALA A 1 590 ? -12.140 -6.839 -7.233 1.00 98.00 590 ALA A CA 1
ATOM 4615 C C . ALA A 1 590 ? -13.329 -5.864 -7.173 1.00 98.00 590 ALA A C 1
ATOM 4617 O O . ALA A 1 590 ? -13.162 -4.733 -6.713 1.00 98.00 590 ALA A O 1
ATOM 4618 N N . ARG A 1 591 ? -14.525 -6.297 -7.600 1.00 96.38 591 ARG A N 1
ATOM 4619 C CA . ARG A 1 591 ? -15.754 -5.482 -7.570 1.00 96.38 591 ARG A CA 1
ATOM 4620 C C . ARG A 1 591 ? -16.332 -5.297 -6.165 1.00 96.38 591 ARG A C 1
ATOM 4622 O O . ARG A 1 591 ? -16.973 -4.281 -5.920 1.00 96.38 591 ARG A O 1
ATOM 4629 N N . HIS A 1 592 ? -16.072 -6.241 -5.262 1.00 97.06 592 HIS A N 1
ATOM 4630 C CA . HIS A 1 592 ? -16.606 -6.268 -3.895 1.00 97.06 592 HIS A CA 1
ATOM 4631 C C . HIS A 1 592 ? -15.542 -6.030 -2.820 1.00 97.06 592 HIS A C 1
ATOM 4633 O O . HIS A 1 592 ? -15.760 -6.345 -1.656 1.00 97.06 592 HIS A O 1
ATOM 4639 N N . CYS A 1 593 ? -14.374 -5.504 -3.184 1.00 98.00 593 CYS A N 1
ATOM 4640 C CA . CYS A 1 593 ? -13.297 -5.226 -2.242 1.00 98.00 593 CYS A CA 1
ATOM 4641 C C . CYS A 1 593 ? -13.269 -3.746 -1.864 1.00 98.00 593 CYS A C 1
ATOM 4643 O O . CYS A 1 593 ? -13.236 -2.876 -2.732 1.00 98.00 593 CYS A O 1
ATOM 4645 N N . PHE A 1 594 ? -13.223 -3.469 -0.564 1.00 97.88 594 PHE A N 1
ATOM 4646 C CA . PHE A 1 594 ? -13.219 -2.131 0.011 1.00 97.88 594 PHE A CA 1
ATOM 4647 C C . PHE A 1 594 ? -12.091 -1.996 1.032 1.00 97.88 594 PHE A C 1
ATOM 4649 O O . PHE A 1 594 ? -11.803 -2.909 1.814 1.00 97.88 594 PHE A O 1
ATOM 4656 N N . GLU A 1 595 ? -11.455 -0.826 1.057 1.00 97.88 595 GLU A N 1
ATOM 4657 C CA . GLU A 1 595 ? -10.641 -0.464 2.216 1.00 97.88 595 GLU A CA 1
ATOM 4658 C C . GLU A 1 595 ? -11.575 -0.212 3.415 1.00 97.88 595 GLU A C 1
ATOM 4660 O O . GLU A 1 595 ? -12.711 0.236 3.253 1.00 97.88 595 GLU A O 1
ATOM 4665 N N . VAL A 1 596 ? -11.145 -0.564 4.628 1.00 97.81 596 VAL A N 1
ATOM 4666 C CA . VAL A 1 596 ? -12.036 -0.567 5.799 1.00 97.81 596 VAL A CA 1
ATOM 4667 C C . VAL A 1 596 ? -12.675 0.791 6.066 1.00 97.81 596 VAL A C 1
ATOM 4669 O O . VAL A 1 596 ? -13.858 0.864 6.385 1.00 97.81 596 VAL A O 1
ATOM 4672 N N . SER A 1 597 ? -11.930 1.873 5.892 1.00 96.69 597 SER A N 1
ATOM 4673 C CA . SER A 1 597 ? -12.420 3.225 6.126 1.00 96.69 597 SER A CA 1
ATOM 4674 C C . SER A 1 597 ? -13.394 3.657 5.025 1.00 96.69 597 SER A C 1
ATOM 4676 O O . SER A 1 597 ? -14.401 4.291 5.331 1.00 96.69 597 SER A O 1
ATOM 4678 N N . GLU A 1 598 ? -13.162 3.262 3.766 1.00 96.38 598 GLU A N 1
ATOM 4679 C CA . GLU A 1 598 ? -14.139 3.391 2.668 1.00 96.38 598 GLU A CA 1
ATOM 4680 C C . GLU A 1 598 ? -15.457 2.678 2.999 1.00 96.38 598 GLU A C 1
ATOM 4682 O O . GLU A 1 598 ? -16.525 3.278 2.875 1.00 96.38 598 GLU A O 1
ATOM 4687 N N . TYR A 1 599 ? -15.395 1.430 3.471 1.00 96.62 599 TYR A N 1
ATOM 4688 C CA . TYR A 1 599 ? -16.590 0.663 3.830 1.00 96.62 599 TYR A CA 1
ATOM 4689 C C . TYR A 1 599 ? -17.371 1.327 4.974 1.00 96.62 599 TYR A C 1
ATOM 4691 O O . TYR A 1 599 ? -18.586 1.501 4.888 1.00 96.62 599 TYR A O 1
ATOM 4699 N N . LEU A 1 600 ? -16.676 1.776 6.025 1.00 95.88 600 LEU A N 1
ATOM 4700 C CA . LEU A 1 600 ? -17.301 2.505 7.133 1.00 95.88 600 LEU A CA 1
ATOM 4701 C C . LEU A 1 600 ? -17.922 3.832 6.682 1.00 95.88 600 LEU A C 1
ATOM 4703 O O . LEU A 1 600 ? -18.976 4.213 7.185 1.00 95.88 600 LEU A O 1
ATOM 4707 N N . TYR A 1 601 ? -17.308 4.526 5.722 1.00 95.00 601 TYR A N 1
ATOM 4708 C CA . TYR A 1 601 ? -17.873 5.757 5.173 1.00 95.00 601 TYR A CA 1
ATOM 4709 C C . TYR A 1 601 ? -19.182 5.465 4.432 1.00 95.00 601 TYR A C 1
ATOM 4711 O O . TYR A 1 601 ? -20.162 6.183 4.611 1.00 95.00 601 TYR A O 1
ATOM 4719 N N . LYS A 1 602 ? -19.245 4.365 3.676 1.00 93.38 602 LYS A N 1
ATOM 4720 C CA . LYS A 1 602 ? -20.485 3.919 3.026 1.00 93.38 602 LYS A CA 1
ATOM 4721 C C . LYS A 1 602 ? -21.562 3.517 4.035 1.00 93.38 602 LYS A C 1
ATOM 4723 O O . LYS A 1 602 ? -22.719 3.885 3.858 1.00 93.38 602 LYS A O 1
ATOM 4728 N N . LEU A 1 603 ? -21.198 2.849 5.133 1.00 91.81 603 LEU A N 1
ATOM 4729 C CA . LEU A 1 603 ? -22.132 2.608 6.241 1.00 91.81 603 LEU A CA 1
ATOM 4730 C C . LEU A 1 603 ? -22.645 3.916 6.850 1.00 91.81 603 LEU A C 1
ATOM 4732 O O . LEU A 1 603 ? -23.823 4.010 7.174 1.00 91.81 603 LEU A O 1
ATOM 4736 N N . HIS A 1 604 ? -21.787 4.928 6.995 1.00 92.19 604 HIS A N 1
ATOM 4737 C CA . HIS A 1 604 ? -22.194 6.239 7.493 1.00 92.19 604 HIS A CA 1
ATOM 4738 C C . HIS A 1 604 ? -23.189 6.932 6.556 1.00 92.19 604 HIS A C 1
ATOM 4740 O O . HIS A 1 604 ? -24.200 7.440 7.034 1.00 92.19 604 HIS A O 1
ATOM 4746 N N . VAL A 1 605 ? -22.949 6.903 5.241 1.00 90.44 605 VAL A N 1
ATOM 4747 C CA . VAL A 1 605 ? -23.881 7.447 4.235 1.00 90.44 605 VAL A CA 1
ATOM 4748 C C . VAL A 1 605 ? -25.248 6.757 4.314 1.00 90.44 605 VAL A C 1
ATOM 4750 O O . VAL A 1 605 ? -26.271 7.434 4.261 1.00 90.44 605 VAL A O 1
ATOM 4753 N N . ASN A 1 606 ? -25.273 5.442 4.549 1.00 87.31 606 ASN A N 1
ATOM 4754 C CA . ASN A 1 606 ? -26.505 4.680 4.795 1.00 87.31 606 ASN A CA 1
ATOM 4755 C C . ASN A 1 606 ? -27.088 4.856 6.211 1.00 87.31 606 ASN A C 1
ATOM 4757 O O . ASN A 1 606 ? -28.048 4.180 6.561 1.00 87.31 606 ASN A O 1
ATOM 4761 N N . GLN A 1 607 ? -26.513 5.722 7.054 1.00 87.38 607 GLN A N 1
ATOM 4762 C CA . GLN A 1 607 ? -26.929 5.937 8.449 1.00 87.38 607 GLN A CA 1
ATOM 4763 C C . GLN A 1 607 ? -26.824 4.680 9.340 1.00 87.38 607 GLN A C 1
ATOM 4765 O O . GLN A 1 607 ? -27.442 4.597 10.399 1.00 87.38 607 GLN A O 1
ATOM 4770 N N . LEU A 1 608 ? -25.995 3.713 8.940 1.00 86.38 608 LEU A N 1
ATOM 4771 C CA . LEU A 1 608 ? -25.737 2.461 9.660 1.00 86.38 608 LEU A CA 1
ATOM 4772 C C . LEU A 1 608 ? -24.498 2.541 10.566 1.00 86.38 608 LEU A C 1
ATOM 4774 O O . LEU A 1 608 ? -24.301 1.682 11.425 1.00 86.38 608 LEU A O 1
ATOM 4778 N N . LEU A 1 609 ? -23.650 3.562 10.394 1.00 91.12 609 LEU A N 1
ATOM 4779 C CA . LEU A 1 609 ? -22.505 3.800 11.273 1.00 91.12 609 LEU A CA 1
ATOM 4780 C C . LEU A 1 609 ? -22.922 4.648 12.481 1.00 91.12 609 LEU A C 1
ATOM 4782 O O . LEU A 1 609 ? -23.255 5.827 12.346 1.00 91.12 609 LEU A O 1
ATOM 4786 N N . LYS A 1 610 ? -22.825 4.077 13.681 1.00 91.25 610 LYS A N 1
ATOM 4787 C CA . LYS A 1 610 ? -22.983 4.808 14.942 1.00 91.25 610 LYS A CA 1
ATOM 4788 C C . LYS A 1 610 ? -21.824 5.785 15.093 1.00 91.25 610 LYS A C 1
ATOM 4790 O O . LYS A 1 610 ? -20.669 5.377 15.012 1.00 91.25 610 LYS A O 1
ATOM 4795 N N . MET A 1 611 ? -22.093 7.058 15.355 1.00 92.06 611 MET A N 1
ATOM 4796 C CA . MET A 1 611 ? -21.025 8.040 15.562 1.00 92.06 611 MET A CA 1
ATOM 4797 C C . MET A 1 611 ? -20.654 8.146 17.049 1.00 92.06 611 MET A C 1
ATOM 4799 O O . MET A 1 611 ? -21.538 8.396 17.871 1.00 92.06 611 MET A O 1
ATOM 4803 N N . PRO A 1 612 ? -19.373 7.956 17.426 1.00 90.88 612 PRO A N 1
ATOM 4804 C CA . PRO A 1 612 ? -18.941 8.120 18.808 1.00 90.88 612 PRO A CA 1
ATOM 4805 C C . PRO A 1 612 ? -18.721 9.588 19.178 1.00 90.88 612 PRO A C 1
ATOM 4807 O O . PRO A 1 612 ? -18.656 10.472 18.326 1.00 90.88 612 PRO A O 1
ATOM 4810 N N . LYS A 1 613 ? -18.504 9.824 20.475 1.00 86.44 613 LYS A N 1
ATOM 4811 C CA . LYS A 1 613 ? -18.033 11.098 21.023 1.00 86.44 613 LYS A CA 1
ATOM 4812 C C . LYS A 1 613 ? -16.840 10.859 21.939 1.00 86.44 613 LYS A C 1
ATOM 4814 O O . LYS A 1 613 ? -16.900 10.002 22.821 1.00 86.44 613 LYS A O 1
ATOM 4819 N N . LEU A 1 614 ? -15.776 11.643 21.770 1.00 87.06 614 LEU A N 1
ATOM 4820 C CA . LEU A 1 614 ? -14.625 11.564 22.662 1.00 87.06 614 LEU A CA 1
ATOM 4821 C C . LEU A 1 614 ? -14.922 12.210 24.018 1.00 87.06 614 LEU A C 1
ATOM 4823 O O . LEU A 1 614 ? -15.607 13.227 24.123 1.00 87.06 614 LEU A O 1
ATOM 4827 N N . ARG A 1 615 ? -14.350 11.620 25.074 1.00 80.44 615 ARG A N 1
ATOM 4828 C CA . ARG A 1 615 ? -14.397 12.173 26.440 1.00 80.44 615 ARG A CA 1
ATOM 4829 C C . ARG A 1 615 ? -13.439 13.348 26.646 1.00 80.44 615 ARG A C 1
ATOM 4831 O O . ARG A 1 615 ? -13.608 14.107 27.593 1.00 80.44 615 ARG A O 1
ATOM 4838 N N . ARG A 1 616 ? -12.400 13.447 25.817 1.00 84.19 616 ARG A N 1
ATOM 4839 C CA . ARG A 1 616 ? -11.339 14.455 25.889 1.00 84.19 616 ARG A CA 1
ATOM 4840 C C . ARG A 1 616 ? -10.963 14.897 24.489 1.00 84.19 616 ARG A C 1
ATOM 4842 O O . ARG A 1 616 ? -11.038 14.092 23.564 1.00 84.19 616 ARG A O 1
ATOM 4849 N N . GLU A 1 617 ? -10.526 16.144 24.376 1.00 91.88 617 GLU A N 1
ATOM 4850 C CA . GLU A 1 617 ? -10.002 16.670 23.123 1.00 91.88 617 GLU A CA 1
ATOM 4851 C C . GLU A 1 617 ? -8.739 15.911 22.705 1.00 91.88 617 GLU A C 1
ATOM 4853 O O . GLU A 1 617 ? -7.832 15.694 23.514 1.00 91.88 617 GLU A O 1
ATOM 4858 N N . LEU A 1 618 ? -8.702 15.485 21.444 1.00 94.38 618 LEU A N 1
ATOM 4859 C CA . LEU A 1 618 ? -7.589 14.757 20.852 1.00 94.38 618 LEU A CA 1
ATOM 4860 C C . LEU A 1 618 ? -7.222 15.374 19.505 1.00 94.38 618 LEU A C 1
ATOM 4862 O O . LEU A 1 618 ? -8.047 15.430 18.594 1.00 94.38 618 LEU A O 1
ATOM 4866 N N . ARG A 1 619 ? -5.959 15.771 19.360 1.00 96.81 619 ARG A N 1
ATOM 4867 C CA . ARG A 1 619 ? -5.399 16.341 18.131 1.00 96.81 619 ARG A CA 1
ATOM 4868 C C . ARG A 1 619 ? -4.575 15.294 17.393 1.00 96.81 619 ARG A C 1
ATOM 4870 O O . ARG A 1 619 ? -3.506 14.873 17.852 1.00 96.81 619 ARG A O 1
ATOM 4877 N N . VAL A 1 620 ? -5.078 14.864 16.243 1.00 97.81 620 VAL A N 1
ATOM 4878 C CA . VAL A 1 620 ? -4.536 13.749 15.464 1.00 97.81 620 VAL A CA 1
ATOM 4879 C C . VAL A 1 620 ? -3.907 14.265 14.174 1.00 97.81 620 VAL A C 1
ATOM 4881 O O . VAL A 1 620 ? -4.589 14.810 13.312 1.00 97.81 620 VAL A O 1
ATOM 4884 N N . GLY A 1 621 ? -2.607 14.038 14.005 1.00 97.69 621 GLY A N 1
ATOM 4885 C CA . GLY A 1 621 ? -1.898 14.291 12.754 1.00 97.69 621 GLY A CA 1
ATOM 4886 C C . GLY A 1 621 ? -2.137 13.154 11.766 1.00 97.69 621 GLY A C 1
ATOM 4887 O O . GLY A 1 621 ? -1.569 12.074 11.915 1.00 97.69 621 GLY A O 1
ATOM 4888 N N . TYR A 1 622 ? -2.935 13.382 10.729 1.00 97.88 622 TYR A N 1
ATOM 4889 C CA . TYR A 1 622 ? -3.267 12.363 9.737 1.00 97.88 622 TYR A CA 1
ATOM 4890 C C . TYR A 1 622 ? -2.437 12.469 8.450 1.00 97.88 622 TYR A C 1
ATOM 4892 O O . TYR A 1 622 ? -2.302 13.538 7.849 1.00 97.88 622 TYR A O 1
ATOM 4900 N N . HIS A 1 623 ? -1.909 11.333 7.995 1.00 96.81 623 HIS A N 1
ATOM 4901 C CA . HIS A 1 623 ? -1.190 11.199 6.732 1.00 96.81 623 HIS A CA 1
ATOM 4902 C C . HIS A 1 623 ? -1.911 10.235 5.787 1.00 96.81 623 HIS A C 1
ATOM 4904 O O . HIS A 1 623 ? -1.998 9.039 6.065 1.00 96.81 623 HIS A O 1
ATOM 4910 N N . THR A 1 624 ? -2.329 10.755 4.629 1.00 94.81 624 THR A N 1
ATOM 4911 C CA . THR A 1 624 ? -2.966 9.983 3.555 1.00 94.81 624 THR A CA 1
ATOM 4912 C C . THR A 1 624 ? -1.953 9.095 2.819 1.00 94.81 624 THR A C 1
ATOM 4914 O O . THR A 1 624 ? -1.066 9.621 2.133 1.00 94.81 624 THR A O 1
ATOM 4917 N N . PRO A 1 625 ? -2.093 7.758 2.859 1.00 95.25 625 PRO A N 1
ATOM 4918 C CA . PRO A 1 625 ? -1.249 6.850 2.096 1.00 95.25 625 PRO A CA 1
ATOM 4919 C C . PRO A 1 625 ? -1.407 7.029 0.585 1.00 95.25 625 PRO A C 1
ATOM 4921 O O . PRO A 1 625 ? -2.51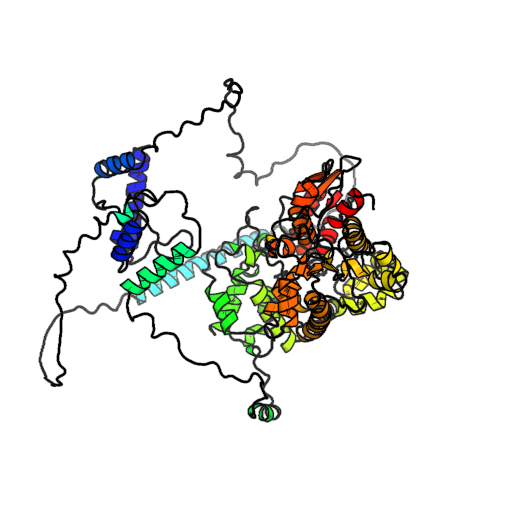0 7.180 0.061 1.00 95.25 625 PRO A O 1
ATOM 4924 N N . CYS A 1 626 ? -0.299 6.906 -0.148 1.00 93.75 626 CYS A N 1
ATOM 4925 C CA . CYS A 1 626 ? -0.304 6.971 -1.613 1.00 93.75 626 CYS A CA 1
ATOM 4926 C C . CYS A 1 626 ? -1.210 5.911 -2.260 1.00 93.75 626 CYS A C 1
ATOM 4928 O O . CYS A 1 626 ? -1.948 6.229 -3.190 1.00 93.75 626 CYS A O 1
ATOM 4930 N N . ARG A 1 627 ? -1.206 4.678 -1.735 1.00 94.69 627 ARG A N 1
ATOM 4931 C CA . ARG A 1 627 ? -2.039 3.587 -2.254 1.00 94.69 627 ARG A CA 1
ATOM 4932 C C . ARG A 1 627 ? -3.522 3.732 -1.901 1.00 94.69 627 ARG A C 1
ATOM 4934 O O . ARG A 1 627 ? -4.339 3.362 -2.730 1.00 94.69 627 ARG A O 1
ATOM 4941 N N . LEU A 1 628 ? -3.864 4.354 -0.765 1.00 95.44 628 LEU A N 1
ATOM 4942 C CA . LEU A 1 628 ? -5.251 4.750 -0.471 1.00 95.44 628 LEU A CA 1
ATOM 4943 C C . LEU A 1 628 ? -5.731 5.789 -1.487 1.00 95.44 628 LEU A C 1
ATOM 4945 O O . LEU A 1 628 ? -6.781 5.632 -2.093 1.00 95.44 628 LEU A O 1
ATOM 4949 N N . ARG A 1 629 ? -4.914 6.812 -1.763 1.00 93.62 629 ARG A N 1
ATOM 4950 C CA . ARG A 1 629 ? -5.240 7.807 -2.793 1.00 93.62 629 ARG A CA 1
ATOM 4951 C C . ARG A 1 629 ? -5.398 7.180 -4.181 1.00 93.62 629 ARG A C 1
ATOM 4953 O O . ARG A 1 629 ? -6.257 7.597 -4.949 1.00 93.62 629 ARG A O 1
ATOM 4960 N N . ALA A 1 630 ? -4.578 6.181 -4.504 1.00 94.44 630 ALA A N 1
ATOM 4961 C CA . ALA A 1 630 ? -4.639 5.476 -5.780 1.00 94.44 630 ALA A CA 1
ATOM 4962 C C . ALA A 1 630 ? -5.908 4.625 -5.964 1.00 94.44 630 ALA A C 1
ATOM 4964 O O . ALA A 1 630 ? -6.226 4.285 -7.102 1.00 94.44 630 ALA A O 1
ATOM 4965 N N . LEU A 1 631 ? -6.645 4.323 -4.889 1.00 95.00 631 LEU A N 1
ATOM 4966 C CA . LEU A 1 631 ? -7.984 3.737 -4.986 1.00 95.00 631 LEU A CA 1
ATOM 4967 C C . LEU A 1 631 ? -9.018 4.722 -5.552 1.00 95.00 631 LEU A C 1
ATOM 4969 O O . LEU A 1 631 ? -10.057 4.283 -6.022 1.00 95.00 631 LEU A O 1
ATOM 4973 N N . GLN A 1 632 ? -8.732 6.032 -5.530 1.00 93.44 632 GLN A N 1
ATOM 4974 C CA . GLN A 1 632 ? -9.630 7.101 -5.995 1.00 93.44 632 GLN A CA 1
ATOM 4975 C C . GLN A 1 632 ? -10.980 7.144 -5.254 1.00 93.44 632 GLN A C 1
ATOM 4977 O O . GLN A 1 632 ? -11.982 7.592 -5.794 1.00 93.44 632 GLN A O 1
ATOM 4982 N N . VAL A 1 633 ? -10.984 6.739 -3.981 1.00 91.75 633 VAL A N 1
ATOM 4983 C CA . VAL A 1 633 ? -12.167 6.702 -3.094 1.00 91.75 633 VAL A CA 1
ATOM 4984 C C . VAL A 1 633 ? -12.262 7.931 -2.178 1.00 91.75 633 VAL A C 1
ATOM 4986 O O . VAL A 1 633 ? -12.929 7.917 -1.148 1.00 91.75 633 VAL A O 1
ATOM 4989 N N . GLY A 1 634 ? -11.533 8.999 -2.516 1.00 91.06 634 GLY A N 1
ATOM 4990 C CA . GLY A 1 634 ? -11.342 10.153 -1.640 1.00 91.06 634 GLY A CA 1
ATOM 4991 C C . GLY A 1 634 ? -10.425 9.840 -0.451 1.00 91.06 634 GLY A C 1
ATOM 4992 O O . GLY A 1 634 ? -9.420 9.139 -0.587 1.00 91.06 634 GLY A O 1
ATOM 4993 N N . VAL A 1 635 ? -10.749 10.405 0.713 1.00 92.06 635 VAL A N 1
ATOM 4994 C CA . VAL A 1 635 ? -10.011 10.234 1.979 1.00 92.06 635 VAL A CA 1
ATOM 4995 C C . VAL A 1 635 ? -10.977 9.843 3.107 1.00 92.06 635 VAL A C 1
ATOM 4997 O O . VAL A 1 635 ? -11.191 10.627 4.038 1.00 92.06 635 VAL A O 1
ATOM 5000 N N . PRO A 1 636 ? -11.584 8.643 3.033 1.00 94.12 636 PRO A N 1
ATOM 5001 C CA . PRO A 1 636 ? -12.748 8.275 3.842 1.00 94.12 636 PRO A CA 1
ATOM 5002 C C . PRO A 1 636 ? -12.501 8.364 5.352 1.00 94.12 636 PRO A C 1
ATOM 5004 O O . PRO A 1 636 ? -13.337 8.894 6.082 1.00 94.12 636 PRO A O 1
ATOM 5007 N N . SER A 1 637 ? -11.314 7.974 5.823 1.00 94.00 637 SER A N 1
ATOM 5008 C CA . SER A 1 637 ? -10.923 8.137 7.229 1.00 94.00 637 SER A CA 1
ATOM 5009 C C . SER A 1 637 ? -11.019 9.575 7.715 1.00 94.00 637 SER A C 1
ATOM 5011 O O . SER A 1 637 ? -11.431 9.811 8.845 1.00 94.00 637 SER A O 1
ATOM 5013 N N . THR A 1 638 ? -10.647 10.553 6.884 1.00 95.19 638 THR A N 1
ATOM 5014 C CA . THR A 1 638 ? -10.707 11.963 7.288 1.00 95.19 638 THR A CA 1
ATOM 5015 C C . THR A 1 638 ? -12.140 12.444 7.432 1.00 95.19 638 THR A C 1
ATOM 5017 O O . THR A 1 638 ? -12.421 13.205 8.353 1.00 95.19 638 THR A O 1
ATOM 5020 N N . TYR A 1 639 ? -13.044 11.968 6.572 1.00 94.50 639 TYR A N 1
ATOM 5021 C CA . TYR A 1 639 ? -14.462 12.296 6.653 1.00 94.50 639 TYR A CA 1
ATOM 5022 C C . TYR A 1 639 ? -15.060 11.739 7.941 1.00 94.50 639 TYR A C 1
ATOM 5024 O O . TYR A 1 639 ? -15.643 12.497 8.704 1.00 94.50 639 TYR A O 1
ATOM 5032 N N . ILE A 1 640 ? -14.824 10.460 8.245 1.00 94.75 640 ILE A N 1
ATOM 5033 C CA . ILE A 1 640 ? -15.361 9.823 9.457 1.00 94.75 640 ILE A CA 1
ATOM 5034 C C . ILE A 1 640 ? -14.761 10.441 10.723 1.00 94.75 640 ILE A C 1
ATOM 5036 O O . ILE A 1 640 ? -15.494 10.802 11.638 1.00 94.75 640 ILE A O 1
ATOM 5040 N N . LEU A 1 641 ? -13.434 10.584 10.795 1.00 95.56 641 LEU A N 1
ATOM 5041 C CA . LEU A 1 641 ? -12.775 11.060 12.014 1.00 95.56 641 LEU A CA 1
ATOM 5042 C C . LEU A 1 641 ? -13.136 12.514 12.347 1.00 95.56 641 LEU A C 1
ATOM 5044 O O . LEU A 1 641 ? -13.269 12.836 13.523 1.00 95.56 641 LEU A O 1
ATOM 5048 N N . ARG A 1 642 ? -13.337 13.381 11.343 1.00 95.56 642 ARG A N 1
ATOM 5049 C CA . ARG A 1 642 ? -13.764 14.779 11.555 1.00 95.56 642 ARG A CA 1
ATOM 5050 C C . ARG A 1 642 ? -15.172 14.905 12.130 1.00 95.56 642 ARG A C 1
ATOM 5052 O O . ARG A 1 642 ? -15.487 15.935 12.714 1.00 95.56 642 ARG A O 1
ATOM 5059 N N . LEU A 1 643 ? -16.008 13.883 11.962 1.00 94.00 643 LEU A N 1
ATOM 5060 C CA . LEU A 1 643 ? -17.361 13.865 12.512 1.00 94.00 643 LEU A CA 1
ATOM 5061 C C . LEU A 1 643 ? -17.390 13.476 13.996 1.00 94.00 643 LEU A C 1
ATOM 5063 O O . LEU A 1 643 ? -18.444 13.580 14.614 1.00 94.00 643 LEU A O 1
ATOM 5067 N N . ILE A 1 644 ? -16.272 13.025 14.575 1.00 95.06 644 ILE A N 1
ATOM 5068 C CA . ILE A 1 644 ? -16.196 12.627 15.985 1.00 95.06 644 ILE A CA 1
ATOM 5069 C C . ILE A 1 644 ? -16.014 13.884 16.848 1.00 95.06 644 ILE A C 1
ATOM 5071 O O . ILE A 1 644 ? -14.944 14.500 16.809 1.00 95.06 644 ILE A O 1
ATOM 5075 N N . PRO A 1 645 ? -16.996 14.267 17.686 1.00 93.88 645 PRO A N 1
ATOM 5076 C CA . PRO A 1 645 ? -16.848 15.445 18.527 1.00 93.88 645 PRO A CA 1
ATOM 5077 C C . PRO A 1 645 ? -15.702 15.266 19.530 1.00 93.88 645 PRO A C 1
ATOM 5079 O O . PRO A 1 645 ? -15.582 14.217 20.172 1.00 93.88 645 PRO A O 1
ATOM 5082 N N . GLY A 1 646 ? -14.878 16.308 19.667 1.00 93.31 646 GLY A N 1
ATOM 5083 C CA . GLY A 1 646 ? -13.653 16.297 20.473 1.00 93.31 646 GLY A CA 1
ATOM 5084 C C . GLY A 1 646 ? -12.410 15.790 19.731 1.00 93.31 646 GLY A C 1
ATOM 5085 O O . GLY A 1 646 ? -11.339 15.754 20.326 1.00 93.31 646 GLY A O 1
ATOM 5086 N N . LEU A 1 647 ? -12.509 15.403 18.455 1.00 96.50 647 LEU A N 1
ATOM 5087 C CA . LEU A 1 647 ? -11.353 15.022 17.640 1.00 96.50 647 LEU A CA 1
ATOM 5088 C C . LEU A 1 647 ? -11.007 16.143 16.651 1.00 96.50 647 LEU A C 1
ATOM 5090 O O . LEU A 1 647 ? -11.776 16.438 15.741 1.00 96.50 647 LEU A O 1
ATOM 5094 N N . GLU A 1 648 ? -9.820 16.731 16.783 1.00 96.69 648 GLU A N 1
ATOM 5095 C CA . GLU A 1 648 ? -9.263 17.656 15.791 1.00 96.69 648 GLU A CA 1
ATOM 5096 C C . GLU A 1 648 ? -8.299 16.900 14.870 1.00 96.69 648 GLU A C 1
ATOM 5098 O O . GLU A 1 648 ? -7.288 16.351 15.313 1.00 96.69 648 GLU A O 1
ATOM 5103 N N . LEU A 1 649 ? -8.601 16.865 13.571 1.00 96.88 649 LEU A N 1
ATOM 5104 C CA . LEU A 1 649 ? -7.782 16.169 12.581 1.00 96.88 649 LEU A CA 1
ATOM 5105 C C . LEU A 1 649 ? -6.906 17.154 11.798 1.00 96.88 649 LEU A C 1
ATOM 5107 O O . LEU A 1 649 ? -7.399 17.905 10.953 1.00 96.88 649 LEU A O 1
ATOM 5111 N N . ILE A 1 650 ? -5.594 17.088 12.013 1.00 96.75 650 ILE A N 1
ATOM 5112 C CA . ILE A 1 650 ? -4.595 17.914 11.332 1.00 96.75 650 ILE A CA 1
ATOM 5113 C C . ILE A 1 650 ? -4.063 17.130 10.130 1.00 96.75 650 ILE A C 1
ATOM 5115 O O . ILE A 1 650 ? -3.327 16.153 10.273 1.00 96.75 650 ILE A O 1
ATOM 5119 N N . GLN A 1 651 ? -4.445 17.542 8.922 1.00 95.12 651 GLN A N 1
ATOM 5120 C CA . GLN A 1 651 ? -4.014 16.890 7.685 1.00 95.12 651 GLN A CA 1
ATOM 5121 C C . GLN A 1 651 ? -2.549 17.221 7.373 1.00 95.12 651 GLN A C 1
ATOM 5123 O O . GLN A 1 651 ? -2.160 18.386 7.333 1.00 95.12 651 GLN A O 1
ATOM 5128 N N . SER A 1 652 ? -1.745 16.205 7.057 1.00 93.25 652 SER A N 1
ATOM 5129 C CA . SER A 1 652 ? -0.377 16.423 6.589 1.00 93.25 652 SER A CA 1
ATOM 5130 C C . SER A 1 652 ? -0.364 17.135 5.228 1.00 93.25 652 SER A C 1
ATOM 5132 O O . SER A 1 652 ? -0.982 16.631 4.278 1.00 93.25 652 SER A O 1
ATOM 5134 N N . PRO A 1 653 ? 0.386 18.245 5.074 1.00 87.62 653 PRO A N 1
ATOM 5135 C CA . PRO A 1 653 ? 0.547 18.914 3.783 1.00 87.62 653 PRO A CA 1
ATOM 5136 C C . PRO A 1 653 ? 1.509 18.159 2.853 1.00 87.62 653 PRO A C 1
ATOM 5138 O O . PRO A 1 653 ? 1.586 18.442 1.656 1.00 87.62 653 PRO A O 1
ATOM 5141 N N . HIS A 1 654 ? 2.256 17.188 3.385 1.00 84.81 654 HIS A N 1
ATOM 5142 C CA . HIS A 1 654 ? 3.323 16.505 2.668 1.00 84.81 654 HIS A CA 1
ATOM 5143 C C . HIS A 1 654 ? 2.825 15.311 1.845 1.00 84.81 654 HIS A C 1
ATOM 5145 O O . HIS A 1 654 ? 1.779 14.717 2.108 1.00 84.81 654 HIS A O 1
ATOM 5151 N N . GLY A 1 655 ? 3.605 14.980 0.812 1.00 82.69 655 GLY A N 1
ATOM 5152 C CA . GLY A 1 655 ? 3.369 13.847 -0.078 1.00 82.69 655 GLY A CA 1
ATOM 5153 C C . GLY A 1 655 ? 3.821 12.514 0.526 1.00 82.69 655 GLY A C 1
ATOM 5154 O O . GLY A 1 655 ? 3.500 12.185 1.658 1.00 82.69 655 GLY A O 1
ATOM 5155 N N . CYS A 1 656 ? 4.554 11.715 -0.248 1.00 90.62 656 CYS A N 1
ATOM 5156 C CA . CYS A 1 656 ? 4.970 10.361 0.129 1.00 90.62 656 CYS A CA 1
ATOM 5157 C C . CYS A 1 656 ? 5.738 10.293 1.464 1.00 90.62 656 CYS A C 1
ATOM 5159 O O . CYS A 1 656 ? 6.623 11.104 1.718 1.00 90.62 656 CYS A O 1
ATOM 5161 N N . CYS A 1 657 ? 5.495 9.246 2.259 1.00 93.06 657 CYS A N 1
ATOM 5162 C CA . CYS A 1 657 ? 6.298 8.945 3.447 1.00 93.06 657 CYS A CA 1
ATOM 5163 C C . CYS A 1 657 ? 7.733 8.487 3.104 1.00 93.06 657 CYS A C 1
ATOM 5165 O O . CYS A 1 657 ? 8.622 8.538 3.943 1.00 93.06 657 CYS A O 1
ATOM 5167 N N . GLY A 1 658 ? 7.984 8.021 1.878 1.00 91.06 658 GLY A N 1
ATOM 5168 C CA . GLY A 1 658 ? 9.290 7.526 1.431 1.00 91.06 658 GLY A CA 1
ATOM 5169 C C . GLY A 1 658 ? 9.538 6.037 1.668 1.00 91.06 658 GLY A C 1
ATOM 5170 O O . GLY A 1 658 ? 10.620 5.559 1.342 1.00 91.06 658 GLY A O 1
ATOM 5171 N N . MET A 1 659 ? 8.575 5.279 2.200 1.00 92.50 659 MET A N 1
ATOM 5172 C CA . MET A 1 659 ? 8.765 3.841 2.443 1.00 92.50 659 MET A CA 1
ATOM 5173 C C . MET A 1 659 ? 8.544 2.970 1.218 1.00 92.50 659 MET A C 1
ATOM 5175 O O . MET A 1 659 ? 9.354 2.089 0.982 1.00 92.50 659 MET A O 1
ATOM 5179 N N . GLY A 1 660 ? 7.466 3.175 0.451 1.00 86.31 660 GLY A N 1
ATOM 5180 C CA . GLY A 1 660 ? 7.199 2.340 -0.729 1.00 86.31 660 GLY A CA 1
ATOM 5181 C C . GLY A 1 660 ? 7.135 0.836 -0.419 1.00 86.31 660 GLY A C 1
ATOM 5182 O O . GLY A 1 660 ? 7.747 0.033 -1.119 1.00 86.31 660 GLY A O 1
ATOM 5183 N N . GLY A 1 661 ? 6.484 0.458 0.687 1.00 85.69 661 GLY A N 1
ATOM 5184 C CA . GLY A 1 661 ? 6.521 -0.910 1.209 1.00 85.69 661 GLY A CA 1
ATOM 5185 C C . GLY A 1 661 ? 7.902 -1.267 1.768 1.00 85.69 661 GLY A C 1
ATOM 5186 O O . GLY A 1 661 ? 8.432 -0.558 2.624 1.00 85.69 661 GLY A O 1
ATOM 5187 N N . PHE A 1 662 ? 8.493 -2.359 1.273 1.00 86.62 662 PHE A N 1
ATOM 5188 C CA . PHE A 1 662 ? 9.836 -2.791 1.679 1.00 86.62 662 PHE A CA 1
ATOM 5189 C C . PHE A 1 662 ? 10.960 -1.942 1.101 1.00 86.62 662 PHE A C 1
ATOM 5191 O O . PHE A 1 662 ? 12.062 -1.992 1.642 1.00 86.62 662 PHE A O 1
ATOM 5198 N N . PHE A 1 663 ? 10.702 -1.138 0.062 1.00 89.75 663 PHE A N 1
ATOM 5199 C CA . PHE A 1 663 ? 11.728 -0.312 -0.574 1.00 89.75 663 PHE A CA 1
ATOM 5200 C C . PHE A 1 663 ? 12.553 0.453 0.467 1.00 89.75 663 PHE A C 1
ATOM 5202 O O . PHE A 1 663 ? 13.767 0.305 0.495 1.00 89.75 663 PHE A O 1
ATOM 5209 N N . GLY A 1 664 ? 11.905 1.176 1.379 1.00 91.12 664 GLY A N 1
ATOM 5210 C CA . GLY A 1 664 ? 12.559 1.990 2.397 1.00 91.12 664 GLY A CA 1
ATOM 5211 C C . GLY A 1 664 ? 13.123 1.215 3.584 1.00 91.12 664 GLY A C 1
ATOM 5212 O O . GLY A 1 664 ? 13.894 1.789 4.356 1.00 91.12 664 GLY A O 1
ATOM 5213 N N . MET A 1 665 ? 12.772 -0.066 3.735 1.00 91.56 665 MET A N 1
ATOM 5214 C CA . MET A 1 665 ? 13.361 -0.953 4.743 1.00 91.56 665 MET A CA 1
ATOM 5215 C C . MET A 1 665 ? 14.754 -1.437 4.333 1.00 91.56 665 MET A C 1
ATOM 5217 O O . MET A 1 665 ? 15.570 -1.729 5.204 1.00 91.56 665 MET A O 1
ATOM 5221 N N . LEU A 1 666 ? 15.041 -1.509 3.031 1.00 91.94 666 LEU A N 1
ATOM 5222 C CA . LEU A 1 666 ? 16.300 -2.050 2.525 1.00 91.94 666 LEU A CA 1
ATOM 5223 C C . LEU A 1 666 ? 17.472 -1.093 2.743 1.00 91.94 666 LEU A C 1
ATOM 5225 O O . LEU A 1 666 ? 17.357 0.111 2.514 1.00 91.94 666 LEU A O 1
ATOM 5229 N N . ALA A 1 667 ? 18.628 -1.648 3.110 1.00 93.44 667 ALA A N 1
ATOM 5230 C CA . ALA A 1 667 ? 19.873 -0.915 3.329 1.00 93.44 667 ALA A CA 1
ATOM 5231 C C . ALA A 1 667 ? 20.262 -0.063 2.116 1.00 93.44 667 ALA A C 1
ATOM 5233 O O . ALA A 1 667 ? 20.552 1.122 2.273 1.00 93.44 667 ALA A O 1
ATOM 5234 N N . LYS A 1 668 ? 20.143 -0.624 0.902 1.00 90.94 668 LYS A N 1
ATOM 5235 C CA . LYS A 1 668 ? 20.443 0.073 -0.361 1.00 90.94 668 LYS A CA 1
ATOM 5236 C C . LYS A 1 668 ? 19.606 1.339 -0.597 1.00 90.94 668 LYS A C 1
ATOM 5238 O O . LYS A 1 668 ? 20.062 2.261 -1.258 1.00 90.94 668 LYS A O 1
ATOM 5243 N N . ASN A 1 669 ? 18.412 1.413 -0.010 1.00 91.75 669 ASN A N 1
ATOM 5244 C CA . ASN A 1 669 ? 17.445 2.491 -0.236 1.00 91.75 669 ASN A CA 1
ATOM 5245 C C . ASN A 1 669 ? 17.194 3.351 1.011 1.00 91.75 669 ASN A C 1
ATOM 5247 O O . ASN A 1 669 ? 16.387 4.284 0.969 1.00 91.75 669 ASN A O 1
ATOM 5251 N N . TYR A 1 670 ? 17.845 3.041 2.135 1.00 93.75 670 TYR A N 1
ATOM 5252 C CA . TYR A 1 670 ? 17.576 3.682 3.420 1.00 93.75 670 TYR A CA 1
ATOM 5253 C C . TYR A 1 670 ? 17.757 5.205 3.354 1.00 93.75 670 TYR A C 1
ATOM 5255 O O . TYR A 1 670 ? 16.888 5.958 3.798 1.00 93.75 670 TYR A O 1
ATOM 5263 N N . SER A 1 671 ? 18.847 5.664 2.734 1.00 93.12 671 SER A N 1
ATOM 5264 C CA . SER A 1 671 ? 19.154 7.088 2.574 1.00 93.12 671 SER A CA 1
ATOM 5265 C C . SER A 1 671 ? 18.097 7.817 1.736 1.00 93.12 671 SER A C 1
ATOM 5267 O O . SER A 1 671 ? 17.590 8.853 2.165 1.00 93.12 671 SER A O 1
ATOM 5269 N N . ALA A 1 672 ? 17.711 7.260 0.585 1.00 91.38 672 ALA A N 1
ATOM 5270 C CA . ALA A 1 672 ? 16.666 7.812 -0.276 1.00 91.38 672 ALA A CA 1
ATOM 5271 C C . ALA A 1 672 ? 15.315 7.869 0.454 1.00 91.38 672 ALA A C 1
ATOM 5273 O O . ALA A 1 672 ? 14.649 8.904 0.469 1.00 91.38 672 ALA A O 1
ATOM 5274 N N . SER A 1 673 ? 14.946 6.788 1.142 1.00 94.69 673 SER A N 1
ATOM 5275 C CA . SER A 1 673 ? 13.705 6.708 1.913 1.00 94.69 673 SER A CA 1
ATOM 5276 C C . SER A 1 673 ? 13.622 7.758 3.022 1.00 94.69 673 SER A C 1
ATOM 5278 O O . SER A 1 673 ? 12.581 8.396 3.197 1.00 94.69 673 SER A O 1
ATOM 5280 N N . LEU A 1 674 ? 14.717 7.977 3.758 1.00 93.06 674 LEU A N 1
ATOM 5281 C CA . LEU A 1 674 ? 14.781 9.031 4.768 1.00 93.06 674 LEU A CA 1
ATOM 5282 C C . LEU A 1 674 ? 14.635 10.420 4.161 1.00 93.06 674 LEU A C 1
ATOM 5284 O O . LEU A 1 674 ? 13.905 11.239 4.708 1.00 93.06 674 LEU A O 1
ATOM 5288 N N . LYS A 1 675 ? 15.320 10.695 3.050 1.00 92.25 675 LYS A N 1
ATOM 5289 C CA . LYS A 1 675 ? 15.282 12.019 2.423 1.00 92.25 675 LYS A CA 1
ATOM 5290 C C . LYS A 1 675 ? 13.886 12.345 1.892 1.00 92.25 675 LYS A C 1
ATOM 5292 O O . LYS A 1 675 ? 13.396 13.437 2.162 1.00 92.25 675 LYS A O 1
ATOM 5297 N N . ILE A 1 676 ? 13.209 11.379 1.265 1.00 92.00 676 ILE A N 1
ATOM 5298 C CA . ILE A 1 676 ? 11.813 11.528 0.823 1.00 92.00 676 ILE A CA 1
ATOM 5299 C C . ILE A 1 676 ? 10.873 11.749 2.021 1.00 92.00 676 ILE A C 1
ATOM 5301 O O . ILE A 1 676 ? 10.001 12.610 1.968 1.00 92.00 676 ILE A O 1
ATOM 5305 N N . GLY A 1 677 ? 11.045 10.993 3.111 1.00 92.94 677 GLY A N 1
ATOM 5306 C CA . GLY A 1 677 ? 10.155 11.052 4.277 1.00 92.94 677 GLY A CA 1
ATOM 5307 C C . GLY A 1 677 ? 10.436 12.153 5.294 1.00 92.94 677 GLY A C 1
ATOM 5308 O O . GLY A 1 677 ? 9.622 12.361 6.196 1.00 92.94 677 GLY A O 1
ATOM 5309 N N . ARG A 1 678 ? 11.570 12.852 5.183 1.00 92.38 678 ARG A N 1
ATOM 5310 C CA . ARG A 1 678 ? 12.015 13.855 6.161 1.00 92.38 678 ARG A CA 1
ATOM 5311 C C . ARG A 1 678 ? 10.977 14.955 6.422 1.00 92.38 678 ARG A C 1
ATOM 5313 O O . ARG A 1 678 ? 10.790 15.259 7.600 1.00 92.38 678 ARG A O 1
ATOM 5320 N N . PRO A 1 679 ? 10.274 15.517 5.416 1.00 92.06 679 PRO A N 1
ATOM 5321 C CA . PRO A 1 679 ? 9.237 16.520 5.668 1.00 92.06 679 PRO A CA 1
ATOM 5322 C C . PRO A 1 679 ? 8.100 15.979 6.543 1.00 92.06 679 PRO A C 1
ATOM 5324 O O . PRO A 1 679 ? 7.739 16.600 7.536 1.00 92.06 679 PRO A O 1
ATOM 5327 N N . LEU A 1 680 ? 7.606 14.767 6.253 1.00 94.12 680 LEU A N 1
ATOM 5328 C CA . LEU A 1 680 ? 6.555 14.123 7.048 1.00 94.12 680 LEU A CA 1
ATOM 5329 C C . LEU A 1 680 ? 7.016 13.839 8.486 1.00 94.12 680 LEU A C 1
ATOM 5331 O O . LEU A 1 680 ? 6.266 14.060 9.434 1.00 94.12 680 LEU A O 1
ATOM 5335 N N . GLN A 1 681 ? 8.256 13.374 8.662 1.00 93.38 681 GLN A N 1
ATOM 5336 C CA . GLN A 1 681 ? 8.834 13.137 9.989 1.00 93.38 681 GLN A CA 1
ATOM 5337 C C . GLN A 1 681 ? 8.999 14.431 10.791 1.00 93.38 681 GLN A C 1
ATOM 5339 O O . GLN A 1 681 ? 8.755 14.427 11.996 1.00 93.38 681 GLN A O 1
ATOM 5344 N N . ALA A 1 682 ? 9.417 15.521 10.140 1.00 93.75 682 ALA A N 1
ATOM 5345 C CA . ALA A 1 682 ? 9.544 16.830 10.771 1.00 93.75 682 ALA A CA 1
ATOM 5346 C C . ALA A 1 682 ? 8.173 17.370 11.193 1.00 93.75 682 ALA A C 1
ATOM 5348 O O . ALA A 1 682 ? 8.007 17.741 12.351 1.00 93.75 682 ALA A O 1
ATOM 5349 N N . TRP A 1 683 ? 7.182 17.306 10.302 1.00 95.25 683 TRP A N 1
ATOM 5350 C CA . TRP A 1 683 ? 5.801 17.685 10.598 1.00 95.25 683 TRP A CA 1
ATOM 5351 C C . TRP A 1 683 ? 5.221 16.894 11.775 1.00 95.25 683 TRP A C 1
ATOM 5353 O O . TRP A 1 683 ? 4.644 17.477 12.681 1.00 95.25 683 TRP A O 1
ATOM 5363 N N . MET A 1 684 ? 5.471 15.584 11.857 1.00 95.94 684 MET A N 1
ATOM 5364 C CA . MET A 1 684 ? 5.021 14.772 12.995 1.00 95.94 684 MET A CA 1
ATOM 5365 C C . MET A 1 684 ? 5.588 15.227 14.353 1.00 95.94 684 MET A C 1
ATOM 5367 O O . MET A 1 684 ? 5.053 14.842 15.392 1.00 95.94 684 MET A O 1
ATOM 5371 N N . ARG A 1 685 ? 6.671 16.014 14.397 1.00 94.94 685 ARG A N 1
ATOM 5372 C CA . ARG A 1 685 ? 7.224 16.557 15.653 1.00 94.94 685 ARG A CA 1
ATOM 5373 C C . ARG A 1 685 ? 6.507 17.816 16.134 1.00 94.94 685 ARG A C 1
ATOM 5375 O O . ARG A 1 685 ? 6.694 18.167 17.292 1.00 94.94 685 ARG A O 1
ATOM 5382 N N . ASP A 1 686 ? 5.657 18.425 15.310 1.00 95.06 686 ASP A N 1
ATOM 5383 C CA . ASP A 1 686 ? 4.885 19.620 15.656 1.00 95.06 686 ASP A CA 1
ATOM 5384 C C . ASP A 1 686 ? 4.129 19.430 16.986 1.00 95.06 686 ASP A C 1
ATOM 5386 O O . ASP A 1 686 ? 3.362 18.471 17.099 1.00 95.06 686 ASP A O 1
ATOM 5390 N N . PRO A 1 687 ? 4.330 20.282 18.007 1.00 94.62 687 PRO A N 1
ATOM 5391 C CA . PRO A 1 687 ? 3.726 20.107 19.331 1.00 94.62 687 PRO A CA 1
ATOM 5392 C C . PRO A 1 687 ? 2.189 20.086 19.322 1.00 94.62 687 PRO A C 1
ATOM 5394 O O . PRO A 1 687 ? 1.592 19.551 20.253 1.00 94.62 687 PRO A O 1
ATOM 5397 N N . THR A 1 688 ? 1.546 20.611 18.276 1.00 94.94 688 THR A N 1
ATOM 5398 C CA . THR A 1 688 ? 0.086 20.572 18.109 1.00 94.94 688 THR A CA 1
ATOM 5399 C C . THR A 1 688 ? -0.456 19.164 17.858 1.00 94.94 688 THR A C 1
ATOM 5401 O O . THR A 1 688 ? -1.592 18.866 18.220 1.00 94.94 688 THR A O 1
ATOM 5404 N N . ILE A 1 689 ? 0.359 18.275 17.286 1.00 96.56 689 ILE A N 1
ATOM 5405 C CA . ILE A 1 689 ? -0.003 16.882 17.018 1.00 96.56 689 ILE A CA 1
ATOM 5406 C C . ILE A 1 689 ? 0.289 16.049 18.264 1.00 96.56 689 ILE A C 1
ATOM 5408 O O . ILE A 1 689 ? 1.451 15.906 18.647 1.00 96.56 689 ILE A O 1
ATOM 5412 N N . GLN A 1 690 ? -0.729 15.432 18.860 1.00 96.25 690 GLN A N 1
ATOM 5413 C CA . GLN A 1 690 ? -0.546 14.537 20.011 1.00 96.25 690 GLN A CA 1
ATOM 5414 C C . GLN A 1 690 ? -0.236 13.105 19.563 1.00 96.25 690 GLN A C 1
ATOM 5416 O O . GLN A 1 690 ? 0.634 12.443 20.128 1.00 96.25 690 GLN A O 1
ATOM 5421 N N . ILE A 1 691 ? -0.913 12.645 18.509 1.00 96.81 691 ILE A N 1
ATOM 5422 C CA . ILE A 1 691 ? -0.773 11.298 17.951 1.00 96.81 691 ILE A CA 1
ATOM 5423 C C . ILE A 1 691 ? -0.865 11.335 16.427 1.00 96.81 691 ILE A C 1
ATOM 5425 O O . ILE A 1 691 ? -1.555 12.182 15.863 1.00 96.81 691 ILE A O 1
ATOM 5429 N N . GLY A 1 692 ? -0.159 10.435 15.747 1.00 97.69 692 GLY A N 1
ATOM 5430 C CA . GLY A 1 692 ? -0.271 10.281 14.299 1.00 97.69 692 GLY A CA 1
ATOM 5431 C C . GLY A 1 692 ? -1.348 9.280 13.891 1.00 97.69 692 GLY A C 1
ATOM 5432 O O . GLY A 1 692 ? -1.647 8.345 14.633 1.00 97.69 692 GLY A O 1
ATOM 5433 N N . ALA A 1 693 ? -1.867 9.417 12.675 1.00 98.00 693 ALA A N 1
ATOM 5434 C CA . ALA A 1 693 ? -2.782 8.457 12.076 1.00 98.00 693 ALA A CA 1
ATOM 5435 C C . ALA A 1 693 ? -2.457 8.174 10.606 1.00 98.00 693 ALA A C 1
ATOM 5437 O O . ALA A 1 693 ? -2.179 9.092 9.833 1.00 98.00 693 ALA A O 1
ATOM 5438 N N . THR A 1 694 ? -2.498 6.899 10.223 1.00 97.81 694 THR A N 1
ATOM 5439 C CA . THR A 1 694 ? -2.399 6.443 8.828 1.00 97.81 694 THR A CA 1
ATOM 5440 C C . THR A 1 694 ? -2.855 4.984 8.721 1.00 97.81 694 THR A C 1
ATOM 5442 O O . THR A 1 694 ? -2.597 4.185 9.619 1.00 97.81 694 THR A O 1
ATOM 5445 N N . GLU A 1 695 ? -3.533 4.622 7.639 1.00 96.88 695 GLU A N 1
ATOM 5446 C CA . GLU A 1 695 ? -4.020 3.261 7.361 1.00 96.88 695 GLU A CA 1
ATOM 5447 C C . GLU A 1 695 ? -2.871 2.328 6.955 1.00 96.88 695 GLU A C 1
ATOM 5449 O O . GLU A 1 695 ? -2.925 1.120 7.155 1.00 96.88 695 GLU A O 1
ATOM 5454 N N . CYS A 1 696 ? -1.799 2.888 6.387 1.00 96.31 696 CYS A N 1
ATOM 5455 C CA . CYS A 1 696 ? -0.702 2.103 5.834 1.00 96.31 696 CYS A CA 1
ATOM 5456 C C . CYS A 1 696 ? 0.373 1.795 6.880 1.00 96.31 696 CYS A C 1
ATOM 5458 O O . CYS A 1 696 ? 1.049 2.692 7.400 1.00 96.31 696 CYS A O 1
ATOM 5460 N N . SER A 1 697 ? 0.622 0.508 7.102 1.00 95.19 697 SER A N 1
ATOM 5461 C CA . SER A 1 697 ? 1.664 -0.007 7.996 1.00 95.19 697 SER A CA 1
ATOM 5462 C C . SER A 1 697 ? 3.063 0.529 7.667 1.00 95.19 697 SER A C 1
ATOM 5464 O O . SER A 1 697 ? 3.817 0.914 8.564 1.00 95.19 697 SER A O 1
ATOM 5466 N N . ALA A 1 698 ? 3.410 0.637 6.382 1.00 94.94 698 ALA A N 1
ATOM 5467 C CA . ALA A 1 698 ? 4.692 1.193 5.963 1.00 94.94 698 ALA A CA 1
ATOM 5468 C C . ALA A 1 698 ? 4.796 2.688 6.312 1.00 94.94 698 ALA A C 1
ATOM 5470 O O . ALA A 1 698 ? 5.801 3.119 6.881 1.00 94.94 698 ALA A O 1
ATOM 5471 N N . CYS A 1 699 ? 3.749 3.480 6.045 1.00 96.25 699 CYS A N 1
ATOM 5472 C CA . CYS A 1 699 ? 3.705 4.889 6.450 1.00 96.25 699 CYS A CA 1
ATOM 5473 C C . CYS A 1 699 ? 3.845 5.039 7.968 1.00 96.25 699 CYS A C 1
ATOM 5475 O O . CYS A 1 699 ? 4.625 5.873 8.428 1.00 96.25 699 CYS A O 1
ATOM 5477 N N . ARG A 1 700 ? 3.167 4.182 8.738 1.00 95.88 700 ARG A N 1
ATOM 5478 C CA . ARG A 1 700 ? 3.241 4.155 10.201 1.00 95.88 700 ARG A CA 1
ATOM 5479 C C . ARG A 1 700 ? 4.669 3.947 10.700 1.00 95.88 700 ARG A C 1
ATOM 5481 O O . ARG A 1 700 ? 5.143 4.736 11.516 1.00 95.88 700 ARG A O 1
ATOM 5488 N N . ILE A 1 701 ? 5.380 2.942 10.178 1.00 94.94 701 ILE A N 1
ATOM 5489 C CA . ILE A 1 701 ? 6.787 2.669 10.532 1.00 94.94 701 ILE A CA 1
ATOM 5490 C C . ILE A 1 701 ? 7.658 3.912 10.313 1.00 94.94 701 ILE A C 1
ATOM 5492 O O . ILE A 1 701 ? 8.482 4.254 11.160 1.00 94.94 701 ILE A O 1
ATOM 5496 N N . GLN A 1 702 ? 7.455 4.622 9.204 1.00 95.19 702 GLN A N 1
ATOM 5497 C CA . GLN A 1 702 ? 8.226 5.820 8.883 1.00 95.19 702 GLN A CA 1
ATOM 5498 C C . GLN A 1 702 ? 7.882 7.029 9.739 1.00 95.19 702 GLN A C 1
ATOM 5500 O O . GLN A 1 702 ? 8.787 7.771 10.114 1.00 95.19 702 GLN A O 1
ATOM 5505 N N . MET A 1 703 ? 6.600 7.253 10.021 1.00 95.62 703 MET A N 1
ATOM 5506 C CA . MET A 1 703 ? 6.149 8.370 10.851 1.00 95.62 703 MET A CA 1
ATOM 5507 C C . MET A 1 703 ? 6.667 8.236 12.288 1.00 95.62 703 MET A C 1
ATOM 5509 O O . MET A 1 703 ? 7.036 9.236 12.900 1.00 95.62 703 MET A O 1
ATOM 5513 N N . MET A 1 704 ? 6.776 7.002 12.793 1.00 94.44 704 MET A N 1
ATOM 5514 C CA . MET A 1 704 ? 7.390 6.699 14.093 1.00 94.44 704 MET A CA 1
ATOM 5515 C C . MET A 1 704 ? 8.928 6.704 14.051 1.00 94.44 704 MET A C 1
ATOM 5517 O O . MET A 1 704 ? 9.588 6.691 15.094 1.00 94.44 704 MET A O 1
ATOM 5521 N N . HIS A 1 705 ? 9.539 6.695 12.863 1.00 92.69 705 HIS A N 1
ATOM 5522 C CA . HIS A 1 705 ? 10.991 6.621 12.741 1.00 92.69 705 HIS A CA 1
ATOM 5523 C C . HIS A 1 705 ? 11.641 7.902 13.263 1.00 92.69 705 HIS A C 1
ATOM 5525 O O . HIS A 1 705 ? 11.405 8.990 12.744 1.00 92.69 705 HIS A O 1
ATOM 5531 N N . LYS A 1 706 ? 12.484 7.767 14.295 1.00 87.69 706 LYS A N 1
ATOM 5532 C CA . LYS A 1 706 ? 13.103 8.901 15.012 1.00 87.69 706 LYS A CA 1
ATOM 5533 C C . LYS A 1 706 ? 12.070 9.932 15.503 1.00 87.69 706 LYS A C 1
ATOM 5535 O O . LYS A 1 706 ? 12.340 11.139 15.497 1.00 87.69 706 LYS A O 1
ATOM 5540 N N . ASN A 1 707 ? 10.898 9.449 15.910 1.00 91.06 707 ASN A N 1
ATOM 5541 C CA . ASN A 1 707 ? 9.858 10.229 16.562 1.00 91.06 707 ASN A CA 1
ATOM 5542 C C . ASN A 1 707 ? 9.411 9.525 17.853 1.00 91.06 707 ASN A C 1
ATOM 5544 O O . ASN A 1 707 ? 9.557 8.308 17.983 1.00 91.06 707 ASN A O 1
ATOM 5548 N N . THR A 1 708 ? 8.922 10.296 18.818 1.00 91.19 708 THR A N 1
ATOM 5549 C CA . THR A 1 708 ? 8.443 9.802 20.119 1.00 91.19 708 THR A CA 1
ATOM 5550 C C . THR A 1 708 ? 6.939 9.561 20.130 1.00 91.19 708 THR A C 1
ATOM 5552 O O . THR A 1 708 ? 6.454 8.781 20.945 1.00 91.19 708 THR A O 1
ATOM 5555 N N . LYS A 1 709 ? 6.198 10.203 19.221 1.00 95.12 709 LYS A N 1
ATOM 5556 C CA . LYS A 1 709 ? 4.742 10.080 19.142 1.00 95.12 709 LYS A CA 1
ATOM 5557 C C . LYS A 1 709 ? 4.334 8.746 18.536 1.00 95.12 709 LYS A C 1
ATOM 5559 O O . LYS A 1 709 ? 4.926 8.284 17.557 1.00 95.12 709 LYS A O 1
ATOM 5564 N N . SER A 1 710 ? 3.295 8.148 19.108 1.00 95.00 710 SER A N 1
ATOM 5565 C CA . SER A 1 710 ? 2.660 6.967 18.539 1.00 95.00 710 SER A CA 1
ATOM 5566 C C . SER A 1 710 ? 1.919 7.326 17.252 1.00 95.00 710 SER A C 1
ATOM 5568 O O . SER A 1 710 ? 1.545 8.474 17.004 1.00 95.00 710 SER A O 1
ATOM 5570 N N . VAL A 1 711 ? 1.735 6.321 16.404 1.00 97.19 711 VAL A N 1
ATOM 5571 C CA . VAL A 1 711 ? 0.952 6.431 15.176 1.00 97.19 711 VAL A CA 1
ATOM 5572 C C . VAL A 1 711 ? -0.002 5.249 15.154 1.00 97.19 711 VAL A C 1
ATOM 5574 O O . VAL A 1 711 ? 0.449 4.113 15.319 1.00 97.19 711 VAL A O 1
ATOM 5577 N N . LEU A 1 712 ? -1.293 5.515 14.985 1.00 97.25 712 LEU A N 1
ATOM 5578 C CA . LEU A 1 712 ? -2.357 4.513 14.973 1.00 97.25 712 LEU A CA 1
ATOM 5579 C C . LEU A 1 712 ? -2.993 4.395 13.589 1.00 97.25 712 LEU A C 1
ATOM 5581 O O . LEU A 1 712 ? -2.933 5.305 12.764 1.00 97.25 712 LEU A O 1
ATOM 5585 N N . HIS A 1 713 ? -3.644 3.270 13.348 1.00 98.06 713 HIS A N 1
ATOM 5586 C CA . HIS A 1 713 ? -4.593 3.153 12.256 1.00 98.06 713 HIS A CA 1
ATOM 5587 C C . HIS A 1 713 ? -5.880 3.920 12.616 1.00 98.06 713 HIS A C 1
ATOM 5589 O O . HIS A 1 713 ? -6.344 3.807 13.753 1.00 98.06 713 HIS A O 1
ATOM 5595 N N . PRO A 1 714 ? -6.519 4.640 11.671 1.00 97.56 714 PRO A N 1
ATOM 5596 C CA . PRO A 1 714 ? -7.823 5.278 11.885 1.00 97.56 714 PRO A CA 1
ATOM 5597 C C . PRO A 1 714 ? -8.891 4.396 12.557 1.00 97.56 714 PRO A C 1
ATOM 5599 O O . PRO A 1 714 ? -9.585 4.868 13.451 1.00 97.56 714 PRO A O 1
ATOM 5602 N N . ILE A 1 715 ? -8.967 3.101 12.221 1.00 97.75 715 ILE A N 1
ATOM 5603 C CA . ILE A 1 715 ? -9.889 2.148 12.853 1.00 97.75 715 ILE A CA 1
ATOM 5604 C C . ILE A 1 715 ? -9.649 1.982 14.359 1.00 97.75 715 ILE A C 1
ATOM 5606 O O . ILE A 1 715 ? -10.600 1.830 15.116 1.00 97.75 715 ILE A O 1
ATOM 5610 N N . GLN A 1 716 ? -8.395 2.054 14.817 1.00 97.31 716 GLN A N 1
ATOM 5611 C CA . GLN A 1 716 ? -8.062 1.977 16.242 1.00 97.31 716 GLN A CA 1
ATOM 5612 C C . GLN A 1 716 ? -8.520 3.239 16.976 1.00 97.31 716 GLN A C 1
ATOM 5614 O O . GLN A 1 716 ? -8.982 3.153 18.108 1.00 97.31 716 GLN A O 1
ATOM 5619 N N . ILE A 1 717 ? -8.422 4.403 16.326 1.00 96.31 717 ILE A N 1
ATOM 5620 C CA . ILE A 1 717 ? -8.919 5.669 16.878 1.00 96.31 717 ILE A CA 1
ATOM 5621 C C . ILE A 1 717 ? -10.444 5.621 16.991 1.00 96.31 717 ILE A C 1
ATOM 5623 O O . ILE A 1 717 ? -10.991 5.986 18.028 1.00 96.31 717 ILE A O 1
ATOM 5627 N N . LEU A 1 718 ? -11.126 5.109 15.962 1.00 96.06 718 LEU A N 1
ATOM 5628 C CA . LEU A 1 718 ? -12.574 4.929 15.990 1.00 96.06 718 LEU A CA 1
ATOM 5629 C C . LEU A 1 718 ? -13.007 3.939 17.087 1.00 96.06 718 LEU A C 1
ATOM 5631 O O . LEU A 1 718 ? -13.922 4.239 17.848 1.00 96.06 718 LEU A O 1
ATOM 5635 N N . ALA A 1 719 ? -12.313 2.804 17.230 1.00 95.44 719 ALA A N 1
ATOM 5636 C CA . ALA A 1 719 ? -12.560 1.840 18.305 1.00 95.44 719 ALA A CA 1
ATOM 5637 C C . ALA A 1 719 ? -12.401 2.475 19.698 1.00 95.44 719 ALA A C 1
ATOM 5639 O O . ALA A 1 719 ? -13.284 2.346 20.544 1.00 95.44 719 ALA A O 1
ATOM 5640 N N . GLN A 1 720 ? -11.328 3.243 19.915 1.00 93.12 720 GLN A N 1
ATOM 5641 C CA . GLN A 1 720 ? -11.125 3.980 21.166 1.00 93.12 720 GLN A CA 1
ATOM 5642 C C . GLN A 1 720 ? -12.219 5.023 21.410 1.00 93.12 720 GLN A C 1
ATOM 5644 O O . GLN A 1 720 ? -12.644 5.206 22.550 1.00 93.12 720 GLN A O 1
ATOM 5649 N N . ALA A 1 721 ? -12.709 5.683 20.357 1.00 93.56 721 ALA A N 1
ATOM 5650 C CA . ALA A 1 721 ? -13.810 6.632 20.464 1.00 93.56 721 ALA A CA 1
ATOM 5651 C C . ALA A 1 721 ? -15.134 5.954 20.863 1.00 93.56 721 ALA A C 1
ATOM 5653 O O . ALA A 1 721 ? -15.917 6.552 21.598 1.00 93.56 721 ALA A O 1
ATOM 5654 N N . TYR A 1 722 ? -15.357 4.697 20.463 1.00 93.50 722 TYR A N 1
ATOM 5655 C CA . TYR A 1 722 ? -16.458 3.868 20.973 1.00 93.50 722 TYR A CA 1
ATOM 5656 C C . TYR A 1 722 ? -16.244 3.356 22.408 1.00 93.50 722 TYR A C 1
ATOM 5658 O O . TYR A 1 722 ? -17.190 2.867 23.023 1.00 93.50 722 TYR A O 1
ATOM 5666 N N . GLY A 1 723 ? -15.030 3.469 22.957 1.00 91.31 723 GLY A N 1
ATOM 5667 C CA . GLY A 1 723 ? -14.666 2.925 24.268 1.00 91.31 723 GLY A CA 1
ATOM 5668 C C . GLY A 1 723 ? -14.362 1.421 24.264 1.00 91.31 723 GLY A C 1
ATOM 5669 O O . GLY A 1 723 ? -14.599 0.772 25.284 1.00 91.31 723 GLY A O 1
ATOM 5670 N N . LEU A 1 724 ? -13.885 0.885 23.133 1.00 90.25 724 LEU A N 1
ATOM 5671 C CA . LEU A 1 724 ? -13.604 -0.542 22.896 1.00 90.25 724 LEU A CA 1
ATOM 5672 C C . LEU A 1 724 ? -12.140 -0.946 23.124 1.00 90.25 724 LEU A C 1
ATOM 5674 O O . LEU A 1 724 ? -11.250 -0.065 23.060 1.00 90.25 724 LEU A O 1
#

Sequence (724 aa):
REEEAARLLRFAREYYQLVRGMNGTIGTENGLGLGWTYWMPLFEHPKYEITCAIKRVFDPFLLFQPGKMGSEIDPNARPEAMELLWRRAIRPSAALPLEQELPTLDAGSDSMKDPLADRAVSDWTGPENTGLENTGLDSAAGVGKERSTLGERFRNAERSSNEEILESAALAKKRRETIGTVSGDPKKTGTETAGTGTGTGTGTDPDSLASSNVLDDPAILSADRSSFCGRESSILVMEKVREILGNAFDDLADETYAEDGILRPSEDEKNEEESGKMAPLTHLGLAWHPEKIRKITDRCNGCAKCRGTELSCRACPVFRYDCSEFSSPRAKANLMAGLVSETLDVTELGDDAFRSIMNQCIQCHSCRIECTSGVDVPYLVRSAKESWAKAHGLDFYETSLVRLDVWVKRFRRFPYLANLAFSTGWMRWLIEKSFGISKDRKIPNLETRSFLEKLQKNPALLASNPFERPLSEHPIFLDNSTGIQGKAVYFVDTYANYFDSSVARAVVQVFQHNHVPLVVPLHQVGCGITAVMLGRSDYVKTQVYRNAALLADYVRQGYDVVVSEPAAALAFRWEFPQTYPENEDIQLVARHCFEVSEYLYKLHVNQLLKMPKLRRELRVGYHTPCRLRALQVGVPSTYILRLIPGLELIQSPHGCCGMGGFFGMLAKNYSASLKIGRPLQAWMRDPTIQIGATECSACRIQMMHKNTKSVLHPIQILAQAYGL

Foldseek 3Di:
DVVVVVVVLVVVVVVLVVCVVVLHADADLQNPDGDFALCVVVNVDPCLVVVLVVCCVVPVPCLPPRNTGVNPDPPPDDPVVVVVSVVVSPDPDDDDDDPDDDDDDDDDDDDDDDDDDPPDPDDPDDDDDDDDDDDDDDDDDDPDPPPVVVVVVVVVVVVVVVVVVVVVVVVVVVVVVVVPPDDDDDDDDDDDDDDDDDDDDDDDDPPPPPDDPPPPDPVVVPDDDDDDDDPVVVVVVVVVVCVVPDPPPPPPDDDDDDDDPDDDDDPVVVPVVPDPDDDQLQVQALLRDLVVLLVLLVLCPVSCLQLDLDLVRQQFLLCNQVVDPLLGLNVLSVVSNCPSVVVDPSCCLQPPVNVVSLLSDLLLCSNCVRPPSNRRSSSSSLRSLLSNCRVPNDDQLLVCLLCVQVVLVVCLVPQVVVQVLLVDQVSLVVCCVRNLFHSLFRDFRWDNAWLLVVCVVCVVLLVVQPDPDACVVVPPFPDCVLVALQAAEEDQAPCCGIRNVLLVSLLSLQCSVLRGHYHYDSPADHCSLSCSSNNVVVSNCVRPVVNLVVVLVVLVVRHAYEYLALSSLLCLQPVVCSSCVPDVSSVSNNSRYDYSLLVLLSCVVSVSRDAFEDPAAAEEEEEERSSNVSVVSPRSLVVRQVSHHNYHYHYDSHHHLLQSDPQCRGPVCVVVSCVSNVSLLVVLQPPSHQAYEDSHPRSQSSNCSVHPHHYYYSSSVRSVSVVD

Secondary structure (DSSP, 8-state):
-HHHHHHHHHHHHHHHHHHHHTT--PBPTTSSSB---TTGGGG--TTHHHHHHHHHHH-TTS-SSTTSSS----TT--HHHHHHHHHHH-PPPPPP----PPPPPP---------SSS-SS----------------------SSSHHHHHHHHHHHHHHHHHHHHHHHHHHHHHHHHSS---PPP-------------------S--------TT-GGGTT--TT---STHHHHHHHHHHHHHHTTTTSTT------S----PPPGGGGTGGGS-PPPPGGGS-TT--HHHHHHHHTT-----GGG--SSS--S-TTTTTS-STTTSHHHHHHHHHHHHTTSS-GGGGG-HHHHHHHHT-----HHHHH-TT---HHHHHHHHHHHHHHHH---HHHHHHHTHHHHHHHHTTSHHHHHHHHH-HHHHHHHHHHH-B-TTS-PPPPPSS-HHHHHHH-THHHH----SS-GGG--S---GGG---S-EEEE--HHHHHT-HHHHHHHHHHHHHTT--EE--TT-----HHHHHTT-HHHHHHHHHHHHHHHHHHHHTTPEEEESSHHHHHIIIIIHHHH-TT-HHHHHHHHTEEEHHHHHHHHHHTT-SPPP--SS-EEEEE---HHHHHTTS--HHHHHHHTSTTEEEEE------S-TTTGGGBGGGHHHHHHHHHHHHHHTT-TT-SEEE-S-HHHHHHHTTT--S-EE-HHHHHHHHHT-